Protein AF-A0AAD5UKQ7-F1 (afdb_monomer_lite)

Secondary structure (DSSP, 8-state):
--TTHHHHHHHHHHHHHHHHHHHHHHHHHHHHHHHHHHHHHT---HHHHHHHHHHHHHHHHHHHHHHHHHHHHHHHHHHGGGS-S---SS--SPPPHHHHHHHTT---S-S---PPPP------------------PPPP----------GGG-TT--GGG--S-----PPPPP-PPPTTHHHHHHHHHHHHHHHHHHHHHHHHHHHHTTTHHHHHHHHHHHS--PPPPSS-TTGGGT-SS-STT--TTSTTTTTTS-S--PPPP-PPPSS---SPPPP--------HHHHHHHTTSSPPPPP---HHHHHHHSHHHHHH-HHHHHHHHHHHHHHHHHHHHHHHHHHSPPHHHHHHHHHHHHTTT--S-----S-------S-HHHHHHHHHIIIIIS-GGGSPPPTT--------------SS-S-SS------SSHHHHHHHHHTTT-HHHHHHHHHHHHTT-

InterPro domains:
  IPR010541 Small nuclear ribonucleoprotein Prp3, C-terminal domain [PF06544] (374-457)
  IPR013881 Pre-mRNA-splicing factor 3 domain [PF08572] (154-345)
  IPR027104 U4/U6 small nuclear ribonucleoprotein Prp3 [PTHR14212] (5-377)

Foldseek 3Di:
DPVVVVVVVVVVVVVVVVVVVVVVVVVVVVVVVVVVVVVVVVDPDPVVVVVVVVVVVVVVVVVVVVVVVVVVVVVVVVVVVVPPDDDDDDDPDDDDPVCPCVVVPDDDDDDDDDDDDDDDDDDDDDDDDDDDDDDDDDPDPPPPPPDDPPPVPDPPDDPVPPDDDDDPDPDDDDDDDDPCPVVVVVVVVVVVVVVVVVVVVVVVVCVVVVCPVVVVVVVVCVPPPPDQPQADPVCVQVDPDHPPPDDPPDPPCCVVDDPDDDDPDPDDDLDDPPDDPPDPDDDDDDPVVVVCCVVVVDPDDDDQDDPVCQCVPCVVVCVVPVVVSVVVNVVSVVVVVVVVVVVVVVVDDDPVRVVVVVVVVVVVPDDDDDDDDPDDDDDDDDDPVVVVVVCCCQAPVDDQQPDDDDPVPDRGHDDDQDDDDDSDDLDPDDDDDDDDDLVVVLVVCVVSVRSVSSVSVVVVVVVVD

Sequence (465 aa):
MQGKREREDDDDNRKRQKIDNLDKTLEAIRKKKEAIAKLNEKTSDPSEVLRKKEEAIALKMQREAKKQQDQIRKAALNEVHDEEVKAKGGLKVAYHPLLRTVAEGRIDRNIVSLPKANLSTVKANQKLPTPSTPGILKPQEINLDEQAPDQSKNPYYDSSIASNTFKPRTKKTFKFAEPGKYINLANQLRTEAKLEKLKQEIEESAKKAGMERELELVSNKALRNKEPPTIEWWDAKLVNESYDGFDIGHGSLKEIINNLVQHPVPIEPPAEPGAPPAKPIMLTKKKDRQYKIKLGLLPAEQPKITKENFMRVLGQEAILEPSKVEAEMARQVEERKQKHKELIESSRLTEEERKAKKDRKLQEDTSQIVKVAVFNMVIVEGGPKGIKQYKHLMLDRIKWNEAPPQEDGLPNECKLIWEGEISLHNFRFFRTKTFKADYEVREFLEGMGVGHYWNAAKTHVDDAF

pLDDT: mean 71.54, std 15.85, range [36.62, 94.19]

Radius of gyration: 50.57 Å; chains: 1; bounding box: 111×119×161 Å

Structure (mmCIF, N/CA/C/O backbone):
data_AF-A0AAD5UKQ7-F1
#
_entry.id   AF-A0AAD5UKQ7-F1
#
loop_
_atom_site.group_PDB
_atom_site.id
_atom_site.type_symbol
_atom_site.label_atom_id
_atom_site.label_alt_id
_atom_site.label_comp_id
_atom_site.label_asym_id
_atom_site.label_entity_id
_atom_site.label_seq_id
_atom_site.pdbx_PDB_ins_code
_atom_site.Cartn_x
_atom_site.Cartn_y
_atom_site.Cartn_z
_atom_site.occupancy
_atom_site.B_iso_or_equiv
_atom_site.auth_seq_id
_atom_site.auth_comp_id
_atom_site.auth_asym_id
_atom_site.auth_atom_id
_atom_site.pdbx_PDB_model_num
ATOM 1 N N . MET A 1 1 ? -17.753 14.740 -99.758 1.00 57.44 1 MET A N 1
ATOM 2 C CA . MET A 1 1 ? -17.674 13.356 -99.229 1.00 57.44 1 MET A CA 1
ATOM 3 C C . MET A 1 1 ? -16.237 12.842 -99.030 1.00 57.44 1 MET A C 1
ATOM 5 O O . MET A 1 1 ? -16.099 11.801 -98.409 1.00 57.44 1 MET A O 1
ATOM 9 N N . GLN A 1 2 ? -15.175 13.539 -99.474 1.00 55.69 2 GLN A N 1
ATOM 10 C CA . GLN A 1 2 ? -13.778 13.078 -99.301 1.00 55.69 2 GLN A CA 1
ATOM 11 C C . GLN A 1 2 ? -13.151 13.438 -97.935 1.00 55.69 2 GLN A C 1
ATOM 13 O O . GLN A 1 2 ? -12.645 12.552 -97.262 1.00 55.69 2 GLN A O 1
ATOM 18 N N . GLY A 1 3 ? -13.319 14.662 -97.419 1.00 55.22 3 GLY A N 1
ATOM 19 C CA . GLY A 1 3 ? -12.679 15.089 -96.154 1.00 55.22 3 GLY A CA 1
ATOM 20 C C . GLY A 1 3 ? -13.280 14.560 -94.833 1.00 55.22 3 GLY A C 1
ATOM 21 O O . GLY A 1 3 ? -12.942 15.077 -93.765 1.00 55.22 3 GLY A O 1
ATOM 22 N N . LYS A 1 4 ? -14.224 13.606 -94.878 1.00 56.69 4 LYS A N 1
ATOM 23 C CA . LYS A 1 4 ? -14.680 12.850 -93.689 1.00 56.69 4 LYS A CA 1
ATOM 24 C C . LYS A 1 4 ? -13.994 11.482 -93.581 1.00 56.69 4 LYS A C 1
ATOM 26 O O . LYS A 1 4 ? -13.710 11.082 -92.464 1.00 56.69 4 LYS A O 1
ATOM 31 N N . ARG A 1 5 ? -13.659 10.835 -94.708 1.00 57.22 5 ARG A N 1
ATOM 32 C CA . ARG A 1 5 ? -12.941 9.547 -94.714 1.00 57.22 5 ARG A CA 1
ATOM 33 C C . ARG A 1 5 ? -11.477 9.704 -94.305 1.00 57.22 5 ARG A C 1
ATOM 35 O O . ARG A 1 5 ? -11.029 8.981 -93.435 1.00 57.22 5 ARG A O 1
ATOM 42 N N . GLU A 1 6 ? -10.790 10.738 -94.797 1.00 59.12 6 GLU A N 1
ATOM 43 C CA . GLU A 1 6 ? -9.388 11.005 -94.416 1.00 59.12 6 GLU A CA 1
ATOM 44 C C . GLU A 1 6 ? -9.208 11.261 -92.908 1.00 59.12 6 GLU A C 1
ATOM 46 O O . GLU A 1 6 ? -8.204 10.867 -92.328 1.00 59.12 6 GLU A O 1
ATOM 51 N N . ARG A 1 7 ? -10.206 11.861 -92.241 1.00 59.53 7 ARG A N 1
ATOM 52 C CA . ARG A 1 7 ? -10.168 12.079 -90.784 1.00 59.53 7 ARG A CA 1
ATOM 53 C C . ARG A 1 7 ? -10.443 10.815 -89.969 1.00 59.53 7 ARG A C 1
ATOM 55 O O . ARG A 1 7 ? -9.888 10.683 -88.885 1.00 59.53 7 ARG A O 1
ATOM 62 N N . GLU A 1 8 ? -11.276 9.907 -90.472 1.00 61.44 8 GLU A N 1
ATOM 63 C CA . GLU A 1 8 ? -11.497 8.601 -89.834 1.00 61.44 8 GLU A CA 1
ATOM 64 C C . GLU A 1 8 ? -10.266 7.695 -89.990 1.00 61.44 8 GLU A C 1
ATOM 66 O O . GLU A 1 8 ? -9.855 7.059 -89.019 1.00 61.44 8 GLU A O 1
ATOM 71 N N . ASP A 1 9 ? -9.614 7.719 -91.157 1.00 64.19 9 ASP A N 1
ATOM 72 C CA . ASP A 1 9 ? -8.398 6.942 -91.421 1.00 64.19 9 ASP A CA 1
ATOM 73 C C . ASP A 1 9 ? -7.205 7.411 -90.556 1.00 64.19 9 ASP A C 1
ATOM 75 O O . ASP A 1 9 ? -6.454 6.585 -90.026 1.00 64.19 9 ASP A O 1
ATOM 79 N N . ASP A 1 10 ? -7.057 8.723 -90.331 1.00 69.19 10 ASP A N 1
ATOM 80 C CA . ASP A 1 10 ? -6.017 9.289 -89.456 1.00 69.19 10 ASP A CA 1
ATOM 81 C C . ASP A 1 10 ? -6.237 8.960 -87.968 1.00 69.19 10 ASP A C 1
ATOM 83 O O . ASP A 1 10 ? -5.281 8.661 -87.234 1.00 69.19 10 ASP A O 1
ATOM 87 N N . ASP A 1 11 ? -7.490 8.981 -87.508 1.00 70.19 11 ASP A N 1
ATOM 88 C CA . ASP A 1 11 ? -7.836 8.628 -86.129 1.00 70.19 11 ASP A CA 1
ATOM 89 C C . ASP A 1 11 ? -7.637 7.131 -85.861 1.00 70.19 11 ASP A C 1
ATOM 91 O O . ASP A 1 11 ? -7.141 6.751 -84.793 1.00 70.19 11 ASP A O 1
ATOM 95 N N . ASP A 1 12 ? -7.945 6.270 -86.830 1.00 73.69 12 ASP A N 1
ATOM 96 C CA . ASP A 1 12 ? -7.707 4.834 -86.708 1.00 73.69 12 ASP A CA 1
ATOM 97 C C . ASP A 1 12 ? -6.216 4.483 -86.789 1.00 73.69 12 ASP A C 1
ATOM 99 O O . ASP A 1 12 ? -5.747 3.609 -86.050 1.00 73.69 12 ASP A O 1
ATOM 103 N N . ASN A 1 13 ? -5.426 5.224 -87.569 1.00 73.38 13 ASN A N 1
ATOM 104 C CA . ASN A 1 13 ? -3.971 5.085 -87.578 1.00 73.38 13 ASN A CA 1
ATOM 105 C C . ASN A 1 13 ? -3.349 5.522 -86.234 1.00 73.38 13 ASN A C 1
ATOM 107 O O . ASN A 1 13 ? -2.491 4.829 -85.679 1.00 73.38 13 ASN A O 1
ATOM 111 N N . ARG A 1 14 ? -3.850 6.605 -85.618 1.00 74.38 14 ARG A N 1
ATOM 112 C CA . ARG A 1 14 ? -3.446 7.019 -84.258 1.00 74.38 14 ARG A CA 1
ATOM 113 C C . ARG A 1 14 ? -3.808 5.996 -83.185 1.00 74.38 14 ARG A C 1
ATOM 115 O O . ARG A 1 14 ? -3.027 5.794 -82.252 1.00 74.38 14 ARG A O 1
ATOM 122 N N . LYS A 1 15 ? -4.977 5.358 -83.281 1.00 79.00 15 LYS A N 1
ATOM 123 C CA . LYS A 1 15 ? -5.378 4.293 -82.346 1.00 79.00 15 LYS A CA 1
ATOM 124 C C . LYS A 1 15 ? -4.471 3.072 -82.481 1.00 79.00 15 LYS A C 1
ATOM 126 O O . LYS A 1 15 ? -4.008 2.572 -81.460 1.00 79.00 15 LYS A O 1
ATOM 131 N N . ARG A 1 16 ? -4.145 2.649 -83.708 1.00 76.31 16 ARG A N 1
ATOM 132 C CA . ARG A 1 16 ? -3.205 1.540 -83.957 1.00 76.31 16 ARG A CA 1
ATOM 133 C C . ARG A 1 16 ? -1.815 1.831 -83.395 1.00 76.31 16 ARG A C 1
ATOM 135 O O . ARG A 1 16 ? -1.282 1.014 -82.658 1.00 76.31 16 ARG A O 1
ATOM 142 N N . GLN A 1 17 ? -1.289 3.039 -83.602 1.00 79.00 17 GLN A N 1
ATOM 143 C CA . GLN A 1 17 ? -0.006 3.445 -83.012 1.00 79.00 17 GLN A CA 1
ATOM 144 C C . GLN A 1 17 ? -0.028 3.463 -81.476 1.00 79.00 17 GLN A C 1
ATOM 146 O O . GLN A 1 17 ? 0.969 3.128 -80.835 1.00 79.00 17 GLN A O 1
ATOM 151 N N . LYS A 1 18 ? -1.153 3.842 -80.854 1.00 80.88 18 LYS A N 1
ATOM 152 C CA . LYS A 1 18 ? -1.310 3.759 -79.393 1.00 80.88 18 LYS A CA 1
ATOM 153 C C . LYS A 1 18 ? -1.323 2.316 -78.896 1.00 80.88 18 LYS A C 1
ATOM 155 O O . LYS A 1 18 ? -0.715 2.055 -77.862 1.00 80.88 18 LYS A O 1
ATOM 160 N N . ILE A 1 19 ? -1.976 1.408 -79.619 1.00 81.75 19 ILE A N 1
ATOM 161 C CA . ILE A 1 19 ? -2.020 -0.021 -79.284 1.00 81.75 19 ILE A CA 1
ATOM 162 C C . ILE A 1 19 ? -0.626 -0.644 -79.430 1.00 81.75 19 ILE A C 1
ATOM 164 O O . ILE A 1 19 ? -0.146 -1.246 -78.479 1.00 81.75 19 ILE A O 1
ATOM 168 N N . ASP A 1 20 ? 0.090 -0.375 -80.524 1.00 81.62 20 ASP A N 1
ATOM 169 C CA . ASP A 1 20 ? 1.461 -0.870 -80.721 1.00 81.62 20 ASP A CA 1
ATOM 170 C C . ASP A 1 20 ? 2.428 -0.364 -79.641 1.00 81.62 20 ASP A C 1
ATOM 172 O O . ASP A 1 20 ? 3.343 -1.070 -79.211 1.00 81.62 20 ASP A O 1
ATOM 176 N N . ASN A 1 21 ? 2.246 0.878 -79.186 1.00 82.25 21 ASN A N 1
ATOM 177 C CA . ASN A 1 21 ? 3.038 1.428 -78.092 1.00 82.25 21 ASN A CA 1
ATOM 178 C C . ASN A 1 21 ? 2.672 0.786 -76.749 1.00 82.25 21 ASN A C 1
ATOM 180 O O . ASN A 1 21 ? 3.571 0.502 -75.958 1.00 82.25 21 ASN A O 1
ATOM 184 N N . LEU A 1 22 ? 1.389 0.514 -76.500 1.00 81.69 22 LEU A N 1
ATOM 185 C CA . LEU A 1 22 ? 0.939 -0.215 -75.314 1.00 81.69 22 LEU A CA 1
ATOM 186 C C . LEU A 1 22 ? 1.494 -1.645 -75.293 1.00 81.69 22 LEU A C 1
ATOM 188 O O . LEU A 1 22 ? 2.060 -2.049 -74.277 1.00 81.69 22 LEU A O 1
ATOM 192 N N . ASP A 1 23 ? 1.452 -2.363 -76.411 1.00 85.19 23 ASP A N 1
ATOM 193 C CA . ASP A 1 23 ? 2.007 -3.715 -76.521 1.00 85.19 23 ASP A CA 1
ATOM 194 C C . ASP A 1 23 ? 3.523 -3.722 -76.318 1.00 85.19 23 ASP A C 1
ATOM 196 O O . ASP A 1 23 ? 4.039 -4.528 -75.544 1.00 85.19 23 ASP A O 1
ATOM 200 N N . LYS A 1 24 ? 4.251 -2.746 -76.877 1.00 87.19 24 LYS A N 1
ATOM 201 C CA . LYS A 1 24 ? 5.684 -2.568 -76.576 1.00 87.19 24 LYS A CA 1
ATOM 202 C C . LYS A 1 24 ? 5.939 -2.322 -75.089 1.00 87.19 24 LYS A C 1
ATOM 204 O O . LYS A 1 24 ? 6.911 -2.848 -74.541 1.00 87.19 24 LYS A O 1
ATOM 209 N N . THR A 1 25 ? 5.090 -1.547 -74.410 1.00 84.12 25 THR A N 1
ATOM 210 C CA . THR A 1 25 ? 5.235 -1.340 -72.960 1.00 84.12 25 THR A CA 1
ATOM 211 C C . THR A 1 25 ? 4.898 -2.585 -72.147 1.00 84.12 25 THR A C 1
ATOM 213 O O . THR A 1 25 ? 5.590 -2.865 -71.168 1.00 84.12 25 THR A O 1
ATOM 216 N N . LEU A 1 26 ? 3.903 -3.369 -72.563 1.00 84.44 26 LEU A N 1
ATOM 217 C CA . LEU A 1 26 ? 3.540 -4.626 -71.913 1.00 84.44 26 LEU A CA 1
ATOM 218 C C . LEU A 1 26 ? 4.640 -5.677 -72.084 1.00 84.44 26 LEU A C 1
ATOM 220 O O . LEU A 1 26 ? 5.019 -6.323 -71.108 1.00 84.44 26 LEU A O 1
ATOM 224 N N . GLU A 1 27 ? 5.235 -5.768 -73.272 1.00 89.12 27 GLU A N 1
ATOM 225 C CA . GLU A 1 27 ? 6.373 -6.644 -73.557 1.00 89.12 27 GLU A CA 1
ATOM 226 C C . GLU A 1 27 ? 7.602 -6.249 -72.715 1.00 89.12 27 GLU A C 1
ATOM 228 O O . GLU A 1 27 ? 8.296 -7.097 -72.146 1.00 89.12 27 GLU A O 1
ATOM 233 N N . ALA A 1 28 ? 7.841 -4.943 -72.541 1.00 85.38 28 ALA A N 1
ATOM 234 C CA . ALA A 1 28 ? 8.895 -4.432 -71.666 1.00 85.38 28 ALA A CA 1
ATOM 235 C C . ALA A 1 28 ? 8.633 -4.742 -70.180 1.00 85.38 28 ALA A C 1
ATOM 237 O O . ALA A 1 28 ? 9.565 -5.083 -69.446 1.00 85.38 28 ALA A O 1
ATOM 238 N N . ILE A 1 29 ? 7.377 -4.664 -69.725 1.00 83.81 29 ILE A N 1
ATOM 239 C CA . ILE A 1 29 ? 6.979 -5.059 -68.365 1.00 83.81 29 ILE A CA 1
ATOM 240 C C . ILE A 1 29 ? 7.153 -6.568 -68.175 1.00 83.81 29 ILE A C 1
ATOM 242 O O . ILE A 1 29 ? 7.663 -6.991 -67.137 1.00 83.81 29 ILE A O 1
ATOM 246 N N . ARG A 1 30 ? 6.793 -7.383 -69.173 1.00 87.00 30 ARG A N 1
ATOM 247 C CA . ARG A 1 30 ? 6.957 -8.840 -69.140 1.00 87.00 30 ARG A CA 1
ATOM 248 C C . ARG A 1 30 ? 8.431 -9.233 -69.054 1.00 87.00 30 ARG A C 1
ATOM 250 O O . ARG A 1 30 ? 8.792 -9.991 -68.157 1.00 87.00 30 ARG A O 1
ATOM 257 N N . LYS A 1 31 ? 9.300 -8.627 -69.873 1.00 86.75 31 LYS A N 1
ATOM 258 C CA . LYS A 1 31 ? 10.761 -8.810 -69.776 1.00 86.75 31 LYS A CA 1
ATOM 259 C C . LYS A 1 31 ? 11.325 -8.363 -68.429 1.00 86.75 31 LYS A C 1
ATOM 261 O O . LYS A 1 31 ? 12.194 -9.038 -67.884 1.00 86.75 31 LYS A O 1
ATOM 266 N N . LYS A 1 32 ? 10.831 -7.258 -67.855 1.00 84.06 32 LYS A N 1
ATOM 267 C CA . LYS A 1 32 ? 11.227 -6.833 -66.500 1.00 84.06 32 LYS A CA 1
ATOM 268 C C . LYS A 1 32 ? 10.772 -7.826 -65.429 1.00 84.06 32 LYS A C 1
ATOM 270 O O . LYS A 1 32 ? 11.554 -8.119 -64.532 1.00 84.06 32 LYS A O 1
ATOM 275 N N . LYS A 1 33 ? 9.555 -8.374 -65.527 1.00 82.38 33 LYS A N 1
ATOM 276 C CA . LYS A 1 33 ? 9.059 -9.409 -64.605 1.00 82.38 33 LYS A CA 1
ATOM 277 C C . LYS A 1 33 ? 9.872 -10.701 -64.704 1.00 82.38 33 LYS A C 1
ATOM 279 O O . LYS A 1 33 ? 10.253 -11.232 -63.668 1.00 82.38 33 LYS A O 1
ATOM 284 N N . GLU A 1 34 ? 10.210 -11.159 -65.910 1.00 81.81 34 GLU A N 1
ATOM 285 C CA . GLU A 1 34 ? 11.101 -12.315 -66.105 1.00 81.81 34 GLU A CA 1
ATOM 286 C C . GLU A 1 34 ? 12.520 -12.060 -65.581 1.00 81.81 34 GLU A C 1
ATOM 288 O O . GLU A 1 34 ? 13.118 -12.947 -64.977 1.00 81.81 34 GLU A O 1
ATOM 293 N N . ALA A 1 35 ? 13.064 -10.851 -65.756 1.00 77.56 35 ALA A N 1
ATOM 294 C CA . ALA A 1 35 ? 14.373 -10.491 -65.209 1.00 77.56 35 ALA A CA 1
ATOM 295 C C . ALA A 1 35 ? 14.376 -10.470 -63.670 1.00 77.56 35 ALA A C 1
ATOM 297 O O . ALA A 1 35 ? 15.336 -10.928 -63.055 1.00 77.56 35 ALA A O 1
ATOM 298 N N . ILE A 1 36 ? 13.295 -9.986 -63.046 1.00 72.75 36 ILE A N 1
ATOM 299 C CA . ILE A 1 36 ? 13.117 -10.005 -61.585 1.00 72.75 36 ILE A CA 1
ATOM 300 C C . ILE A 1 36 ? 12.942 -11.444 -61.077 1.00 72.75 36 ILE A C 1
ATOM 302 O O . ILE A 1 36 ? 13.552 -11.805 -60.075 1.00 72.75 36 ILE A O 1
ATOM 306 N N . ALA A 1 37 ? 12.183 -12.286 -61.784 1.00 73.00 37 ALA A N 1
ATOM 307 C CA . ALA A 1 37 ? 12.026 -13.699 -61.436 1.00 73.00 37 ALA A CA 1
ATOM 308 C C . ALA A 1 37 ? 13.366 -14.457 -61.498 1.00 73.00 37 ALA A C 1
ATOM 310 O O . ALA A 1 37 ? 13.718 -15.157 -60.552 1.00 73.00 37 ALA A O 1
ATOM 311 N N . LYS A 1 38 ? 14.173 -14.221 -62.544 1.00 73.44 38 LYS A N 1
ATOM 312 C CA . LYS A 1 38 ? 15.526 -14.794 -62.680 1.00 73.44 38 LYS A CA 1
ATOM 313 C C . LYS A 1 38 ? 16.524 -14.267 -61.643 1.00 73.44 38 LYS A C 1
ATOM 315 O O . LYS A 1 38 ? 17.478 -14.967 -61.317 1.00 73.44 38 LYS A O 1
ATOM 320 N N . LEU A 1 39 ? 16.334 -13.048 -61.130 1.00 61.41 39 LEU A N 1
ATOM 321 C CA . LEU A 1 39 ? 17.118 -12.510 -60.010 1.00 61.41 39 LEU A CA 1
ATOM 322 C C . LEU A 1 39 ? 16.733 -13.176 -58.678 1.00 61.41 39 LEU A C 1
ATOM 324 O O . LEU A 1 39 ? 17.623 -13.477 -57.884 1.00 61.41 39 LEU A O 1
ATOM 328 N N . ASN A 1 40 ? 15.446 -13.469 -58.468 1.00 56.19 40 ASN A N 1
ATOM 329 C CA . ASN A 1 40 ? 14.957 -14.169 -57.275 1.00 56.19 40 ASN A CA 1
ATOM 330 C C . ASN A 1 40 ? 15.377 -15.649 -57.231 1.00 56.19 40 ASN A C 1
ATOM 332 O O . ASN A 1 40 ? 15.703 -16.143 -56.161 1.00 56.19 40 ASN A O 1
ATOM 336 N N . GLU A 1 41 ? 15.441 -16.351 -58.367 1.00 59.94 41 GLU A N 1
ATOM 337 C CA . GLU A 1 41 ? 15.940 -17.741 -58.423 1.00 59.94 41 GLU A CA 1
ATOM 338 C C . GLU A 1 41 ? 17.451 -17.863 -58.157 1.00 59.94 41 GLU A C 1
ATOM 340 O O . GLU A 1 41 ? 17.914 -18.894 -57.677 1.00 59.94 41 GLU A O 1
ATOM 345 N N . LYS A 1 42 ? 18.237 -16.815 -58.446 1.00 57.66 42 LYS A N 1
ATOM 346 C CA . LYS A 1 42 ? 19.702 -16.807 -58.264 1.00 57.66 42 LYS A CA 1
ATOM 347 C C . LYS A 1 42 ? 20.179 -16.348 -56.883 1.00 57.66 42 LYS A C 1
ATOM 349 O O . LYS A 1 42 ? 21.384 -16.324 -56.651 1.00 57.66 42 LYS A O 1
ATOM 354 N N . THR A 1 43 ? 19.274 -15.948 -55.992 1.00 54.47 43 THR A N 1
ATOM 355 C CA . THR A 1 43 ? 19.608 -15.397 -54.667 1.00 54.47 43 THR A CA 1
ATOM 356 C C . THR A 1 43 ? 19.023 -16.271 -53.563 1.00 54.47 43 THR A C 1
ATOM 358 O O . THR A 1 43 ? 17.993 -15.973 -52.971 1.00 54.47 43 THR A O 1
ATOM 361 N N . SER A 1 44 ? 19.696 -17.388 -53.297 1.00 54.41 44 SER A N 1
ATOM 362 C CA . SER A 1 44 ? 19.293 -18.397 -52.316 1.00 54.41 44 SER A CA 1
ATOM 363 C C . SER A 1 44 ? 19.724 -18.072 -50.878 1.00 54.41 44 SER A C 1
ATOM 365 O O . SER A 1 44 ? 20.154 -18.979 -50.174 1.00 54.41 44 SER A O 1
ATOM 367 N N . ASP A 1 45 ? 19.637 -16.814 -50.429 1.00 57.50 45 ASP A N 1
ATOM 368 C CA . ASP A 1 45 ? 19.796 -16.514 -48.998 1.00 57.50 45 ASP A CA 1
ATOM 369 C C . ASP A 1 45 ? 19.113 -15.189 -48.575 1.00 57.50 45 ASP A C 1
ATOM 371 O O . ASP A 1 45 ? 19.567 -14.097 -48.942 1.00 57.50 45 ASP A O 1
ATOM 375 N N . PRO A 1 46 ? 18.014 -15.233 -47.791 1.00 58.66 46 PRO A N 1
ATOM 376 C CA . PRO A 1 46 ? 17.276 -14.042 -47.344 1.00 58.66 46 PRO A CA 1
ATOM 377 C C . PRO A 1 46 ? 18.109 -13.042 -46.519 1.00 58.66 46 PRO A C 1
ATOM 379 O O . PRO A 1 46 ? 17.782 -11.854 -46.467 1.00 58.66 46 PRO A O 1
ATOM 382 N N . SER A 1 47 ? 19.194 -13.502 -45.891 1.00 57.97 47 SER A N 1
ATOM 383 C CA . SER A 1 47 ? 20.099 -12.699 -45.056 1.00 57.97 47 SER A CA 1
ATOM 384 C C . SER A 1 47 ? 20.975 -11.738 -45.875 1.00 57.97 47 SER A C 1
ATOM 386 O O . SER A 1 47 ? 21.221 -10.600 -45.468 1.00 57.97 47 SER A O 1
ATOM 388 N N . GLU A 1 48 ? 21.393 -12.147 -47.075 1.00 61.03 48 GLU A N 1
ATOM 389 C CA . GLU A 1 48 ? 22.259 -11.353 -47.948 1.00 61.03 48 GLU A CA 1
ATOM 390 C C . GLU A 1 48 ? 21.482 -10.213 -48.629 1.00 61.03 48 GLU A C 1
ATOM 392 O O . GLU A 1 48 ? 22.008 -9.120 -48.853 1.00 61.03 48 GLU A O 1
ATOM 397 N N . VAL A 1 49 ? 20.191 -10.434 -48.900 1.00 59.47 49 VAL A N 1
ATOM 398 C CA . VAL A 1 49 ? 19.275 -9.412 -49.431 1.00 59.47 49 VAL A CA 1
ATOM 399 C C . VAL A 1 49 ? 19.026 -8.309 -48.401 1.00 59.47 49 VAL A C 1
ATOM 401 O O . VAL A 1 49 ? 18.963 -7.133 -48.767 1.00 59.47 49 VAL A O 1
ATOM 404 N N . LEU A 1 50 ? 18.914 -8.666 -47.119 1.00 57.38 50 LEU A N 1
ATOM 405 C CA . LEU A 1 50 ? 18.774 -7.701 -46.028 1.00 57.38 50 LEU A CA 1
ATOM 406 C C . LEU A 1 50 ? 20.052 -6.876 -45.855 1.00 57.38 50 LEU A C 1
ATOM 408 O O . LEU A 1 50 ? 19.962 -5.652 -45.860 1.00 57.38 50 LEU A O 1
ATOM 412 N N . ARG A 1 51 ? 21.234 -7.508 -45.866 1.00 67.94 51 ARG A N 1
ATOM 413 C CA . ARG A 1 51 ? 22.520 -6.786 -45.844 1.00 67.94 51 ARG A CA 1
ATOM 414 C C . ARG A 1 51 ? 22.680 -5.832 -47.023 1.00 67.94 51 ARG A C 1
ATOM 416 O O . ARG A 1 51 ? 23.042 -4.679 -46.824 1.00 67.94 51 ARG A O 1
ATOM 423 N N . LYS A 1 52 ? 22.350 -6.258 -48.246 1.00 68.69 52 LYS A N 1
ATOM 424 C CA . LYS A 1 52 ? 22.424 -5.385 -49.433 1.00 68.69 52 LYS A CA 1
ATOM 425 C C . LYS A 1 52 ? 21.416 -4.233 -49.375 1.00 68.69 52 LYS A C 1
ATOM 427 O O . LYS A 1 52 ? 21.705 -3.149 -49.878 1.00 68.69 52 LYS A O 1
ATOM 432 N N . LYS A 1 53 ? 20.247 -4.431 -48.753 1.00 67.00 53 LYS A N 1
ATOM 433 C CA . LYS A 1 53 ? 19.277 -3.351 -48.497 1.00 67.00 53 LYS A CA 1
ATOM 434 C C . LYS A 1 53 ? 19.774 -2.381 -47.426 1.00 67.00 53 LYS A C 1
ATOM 436 O O . LYS A 1 53 ? 19.672 -1.176 -47.634 1.00 67.00 53 LYS A O 1
ATOM 441 N N . GLU A 1 54 ? 20.345 -2.879 -46.336 1.00 64.19 54 GLU A N 1
ATOM 442 C CA . GLU A 1 54 ? 20.945 -2.066 -45.271 1.00 64.19 54 GLU A CA 1
ATOM 443 C C . GLU A 1 54 ? 22.136 -1.252 -45.794 1.00 64.19 54 GLU A C 1
ATOM 445 O O . GL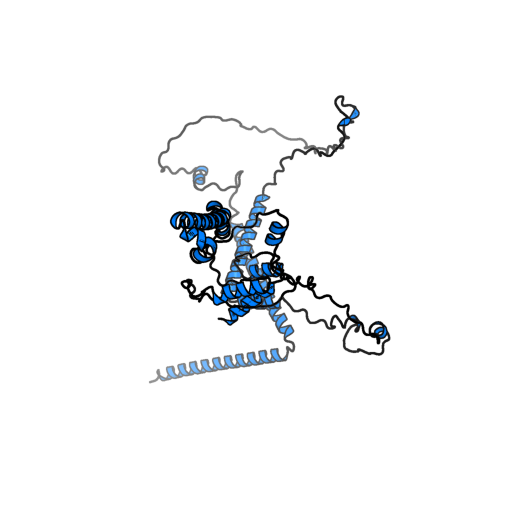U A 1 54 ? 22.199 -0.043 -45.580 1.00 64.19 54 GLU A O 1
ATOM 450 N N . GLU A 1 55 ? 23.019 -1.868 -46.584 1.00 73.75 55 GLU A N 1
ATOM 451 C CA . GLU A 1 55 ? 24.137 -1.194 -47.254 1.00 73.75 55 GLU A CA 1
ATOM 452 C C . GLU A 1 55 ? 23.643 -0.137 -48.255 1.00 73.75 55 GLU A C 1
ATOM 454 O O . GLU A 1 55 ? 24.199 0.961 -48.328 1.00 73.75 55 GLU A O 1
ATOM 459 N N . ALA A 1 56 ? 22.557 -0.405 -48.989 1.00 69.19 56 ALA A N 1
ATOM 460 C CA . ALA A 1 56 ? 21.960 0.569 -49.902 1.00 69.19 56 ALA A CA 1
ATOM 461 C C . ALA A 1 56 ? 21.318 1.760 -49.167 1.00 69.19 56 ALA A C 1
ATOM 463 O O . ALA A 1 56 ? 21.429 2.896 -49.637 1.00 69.19 56 ALA A O 1
ATOM 464 N N . ILE A 1 57 ? 20.675 1.526 -48.019 1.00 70.19 57 ILE A N 1
ATOM 465 C CA . ILE A 1 57 ? 20.100 2.579 -47.167 1.00 70.19 57 ILE A CA 1
ATOM 466 C C . ILE A 1 57 ? 21.220 3.419 -46.544 1.00 70.19 57 ILE A C 1
ATOM 468 O O . ILE A 1 57 ? 21.176 4.648 -46.627 1.00 70.19 57 ILE A O 1
ATOM 472 N N . ALA A 1 58 ? 22.274 2.779 -46.032 1.00 71.25 58 ALA A N 1
ATOM 473 C CA . ALA A 1 58 ? 23.454 3.457 -45.503 1.00 71.25 58 ALA A CA 1
ATOM 474 C C . ALA A 1 58 ? 24.160 4.301 -46.579 1.00 71.25 58 ALA A C 1
ATOM 476 O O . ALA A 1 58 ? 24.514 5.454 -46.331 1.00 71.25 58 ALA A O 1
ATOM 477 N N . LEU A 1 59 ? 24.293 3.788 -47.808 1.00 81.56 59 LEU A N 1
ATOM 478 C CA . LEU A 1 59 ? 24.859 4.534 -48.936 1.00 81.56 59 LEU A CA 1
ATOM 479 C C . LEU A 1 59 ? 23.981 5.732 -49.335 1.00 81.56 59 LEU A C 1
ATOM 481 O O . LEU A 1 59 ? 24.492 6.773 -49.756 1.00 81.56 59 LEU A O 1
ATOM 485 N N . LYS A 1 60 ? 22.655 5.607 -49.208 1.00 76.44 60 LYS A N 1
ATOM 486 C CA . LYS A 1 60 ? 21.708 6.695 -49.486 1.00 76.44 60 LYS A CA 1
ATOM 487 C C . LYS A 1 60 ? 21.800 7.791 -48.420 1.00 76.44 60 LYS A C 1
ATOM 489 O O . LYS A 1 60 ? 21.927 8.956 -48.794 1.00 76.44 60 LYS A O 1
ATOM 494 N N . MET A 1 61 ? 21.881 7.414 -47.141 1.00 67.56 61 MET A N 1
ATOM 495 C CA . MET A 1 61 ? 22.153 8.337 -46.031 1.00 67.56 61 MET A CA 1
ATOM 496 C C . MET A 1 61 ? 23.511 9.030 -46.180 1.00 67.56 61 MET A C 1
ATOM 498 O O . MET A 1 61 ? 23.599 10.243 -46.018 1.00 67.56 61 MET A O 1
ATOM 502 N N . GLN A 1 62 ? 24.567 8.307 -46.569 1.00 72.19 62 GLN A N 1
ATOM 503 C CA . GLN A 1 62 ? 25.884 8.908 -46.816 1.00 72.19 62 GLN A CA 1
ATOM 504 C C . GLN A 1 62 ? 25.864 9.897 -47.990 1.00 72.19 62 GLN A C 1
ATOM 506 O O . GLN A 1 62 ? 26.521 10.936 -47.937 1.00 72.19 62 GLN A O 1
ATOM 511 N N . ARG A 1 63 ? 25.095 9.616 -49.051 1.00 75.44 63 ARG A N 1
ATOM 512 C CA . ARG A 1 63 ? 24.922 10.541 -50.184 1.00 75.44 63 ARG A CA 1
ATOM 513 C C . ARG A 1 63 ? 24.138 11.794 -49.801 1.00 75.44 63 ARG A C 1
ATOM 515 O O . ARG A 1 63 ? 24.477 12.870 -50.289 1.00 75.44 63 ARG A O 1
ATOM 522 N N . GLU A 1 64 ? 23.120 11.679 -48.953 1.00 72.88 64 GLU A N 1
ATOM 523 C CA . GLU A 1 64 ? 22.384 12.837 -48.428 1.00 72.88 64 GLU A CA 1
ATOM 524 C C . GLU A 1 64 ? 23.231 13.669 -47.469 1.00 72.88 64 GLU A C 1
ATOM 526 O O . GLU A 1 64 ? 23.313 14.883 -47.649 1.00 72.88 64 GLU A O 1
ATOM 531 N N . ALA A 1 65 ? 23.955 13.029 -46.549 1.00 74.62 65 ALA A N 1
ATOM 532 C CA . ALA A 1 65 ? 24.896 13.707 -45.664 1.00 74.62 65 ALA A CA 1
ATOM 533 C C . ALA A 1 65 ? 25.971 14.460 -46.464 1.00 74.62 65 ALA A C 1
ATOM 535 O O . ALA A 1 65 ? 26.249 15.624 -46.186 1.00 74.62 65 ALA A O 1
ATOM 536 N N . LYS A 1 66 ? 26.513 13.848 -47.527 1.00 80.44 66 LYS A N 1
ATOM 537 C CA . LYS A 1 66 ? 27.488 14.497 -48.415 1.00 80.44 66 LYS A CA 1
ATOM 538 C C . LYS A 1 66 ? 26.883 15.664 -49.201 1.00 80.44 66 LYS A C 1
ATOM 540 O O . LYS A 1 66 ? 27.518 16.707 -49.306 1.00 80.44 66 LYS A O 1
ATOM 545 N N . LYS A 1 67 ? 25.640 15.543 -49.689 1.00 78.44 67 LYS A N 1
ATOM 546 C CA . LYS A 1 67 ? 24.914 16.661 -50.325 1.00 78.44 67 LYS A CA 1
ATOM 547 C C . LYS A 1 67 ? 24.694 17.828 -49.362 1.00 78.44 67 LYS A C 1
ATOM 549 O O . LYS A 1 67 ? 24.844 18.974 -49.776 1.00 78.44 67 LYS A O 1
ATOM 554 N N . GLN A 1 68 ? 24.361 17.551 -48.103 1.00 69.56 68 GLN A N 1
ATOM 555 C CA . GLN A 1 68 ? 24.223 18.579 -47.070 1.00 69.56 68 GLN A CA 1
ATOM 556 C C . GLN A 1 68 ? 25.578 19.219 -46.739 1.00 69.56 68 GLN A C 1
ATOM 558 O O . GLN A 1 68 ? 25.668 20.438 -46.629 1.00 69.56 68 GLN A O 1
ATOM 563 N N . GLN A 1 69 ? 26.654 18.431 -46.687 1.00 70.19 69 GLN A N 1
ATOM 564 C CA . GLN A 1 69 ? 28.019 18.933 -46.503 1.00 70.19 69 GLN A CA 1
ATOM 565 C C . GLN A 1 69 ? 28.467 19.838 -47.664 1.00 70.19 69 GLN A C 1
ATOM 567 O O . GLN A 1 69 ? 29.053 20.895 -47.435 1.00 70.19 69 GLN A O 1
ATOM 572 N N . ASP A 1 70 ? 28.133 19.472 -48.903 1.00 70.56 70 ASP A N 1
ATOM 573 C CA . ASP A 1 70 ? 28.404 20.279 -50.096 1.00 70.56 70 ASP A CA 1
ATOM 574 C C . ASP A 1 70 ? 27.526 21.544 -50.154 1.00 70.56 70 ASP A C 1
ATOM 576 O O . ASP A 1 70 ? 27.985 22.590 -50.621 1.00 70.56 70 ASP A O 1
ATOM 580 N N . GLN A 1 71 ? 26.290 21.495 -49.639 1.00 70.69 71 GLN A N 1
ATOM 581 C CA . GLN A 1 71 ? 25.436 22.678 -49.461 1.00 70.69 71 GLN A CA 1
ATOM 582 C C . GLN A 1 71 ? 25.993 23.631 -48.400 1.00 70.69 71 GLN A C 1
ATOM 584 O O . GLN A 1 71 ? 26.048 24.832 -48.650 1.00 70.69 71 GLN A O 1
ATOM 589 N N . ILE A 1 72 ? 26.472 23.114 -47.265 1.00 67.94 72 ILE A N 1
ATOM 590 C CA . ILE A 1 72 ? 27.142 23.907 -46.222 1.00 67.94 72 ILE A CA 1
ATOM 591 C C . ILE A 1 72 ? 28.432 24.523 -46.772 1.00 67.94 72 ILE A C 1
ATOM 593 O O . ILE A 1 72 ? 28.702 25.697 -46.541 1.00 67.94 72 ILE A O 1
ATOM 597 N N . ARG A 1 73 ? 29.202 23.774 -47.570 1.00 69.88 73 ARG A N 1
ATOM 598 C CA . ARG A 1 73 ? 30.409 24.282 -48.232 1.00 69.88 73 ARG A CA 1
ATOM 599 C C . ARG A 1 73 ? 30.093 25.384 -49.246 1.00 69.88 73 ARG A C 1
ATOM 601 O O . ARG A 1 73 ? 30.815 26.373 -49.295 1.00 69.88 73 ARG A O 1
ATOM 608 N N . LYS A 1 74 ? 29.018 25.247 -50.031 1.00 67.69 74 LYS A N 1
ATOM 609 C CA . LYS A 1 74 ? 28.535 26.305 -50.937 1.00 67.69 74 LYS A CA 1
ATOM 610 C C . LYS A 1 74 ? 28.016 27.533 -50.184 1.00 67.69 74 LYS A C 1
ATOM 612 O O . LYS A 1 74 ? 28.287 28.644 -50.620 1.00 67.69 74 LYS A O 1
ATOM 617 N N . ALA A 1 75 ? 27.324 27.349 -49.060 1.00 61.81 75 ALA A N 1
ATOM 618 C CA . ALA A 1 75 ? 26.884 28.450 -48.204 1.00 61.81 75 ALA A CA 1
ATOM 619 C C . ALA A 1 75 ? 28.080 29.192 -47.577 1.00 61.81 75 ALA A C 1
ATOM 621 O O . ALA A 1 75 ? 28.114 30.416 -47.604 1.00 61.81 75 ALA A O 1
ATOM 622 N N . ALA A 1 76 ? 29.107 28.462 -47.132 1.00 55.56 76 ALA A N 1
ATOM 623 C CA . ALA A 1 76 ? 30.352 29.040 -46.625 1.00 55.56 76 ALA A CA 1
ATOM 624 C C . ALA A 1 76 ? 31.162 29.770 -47.714 1.00 55.56 76 ALA A C 1
ATOM 626 O O . ALA A 1 76 ? 31.788 30.783 -47.433 1.00 55.56 76 ALA A O 1
ATOM 627 N N . LEU A 1 77 ? 31.134 29.301 -48.968 1.00 52.72 77 LEU A N 1
ATOM 628 C CA . LEU A 1 77 ? 31.763 30.000 -50.100 1.00 52.72 77 LEU A CA 1
ATOM 629 C C . LEU A 1 77 ? 31.035 31.299 -50.480 1.00 52.72 77 LEU A C 1
ATOM 631 O O . LEU A 1 77 ? 31.687 32.232 -50.941 1.00 52.72 77 LEU A O 1
ATOM 635 N N . ASN A 1 78 ? 29.719 31.378 -50.258 1.00 52.12 78 ASN A N 1
ATOM 636 C CA . ASN A 1 78 ? 28.955 32.610 -50.457 1.00 52.12 78 ASN A CA 1
ATOM 637 C C . ASN A 1 78 ? 29.199 33.641 -49.336 1.00 52.12 78 ASN A C 1
ATOM 639 O O . ASN A 1 78 ? 29.195 34.829 -49.628 1.00 52.12 78 ASN A O 1
ATOM 643 N N . GLU A 1 79 ? 29.489 33.221 -48.097 1.00 51.28 79 GLU A N 1
ATOM 644 C CA . GLU A 1 79 ? 29.884 34.140 -47.008 1.00 51.28 79 GLU A CA 1
ATOM 645 C C . GLU A 1 79 ? 31.297 34.733 -47.187 1.00 51.28 79 GLU A C 1
ATOM 647 O O . GLU A 1 79 ? 31.605 35.781 -46.628 1.00 51.28 79 GLU A O 1
ATOM 652 N N . VAL A 1 80 ? 32.158 34.113 -48.003 1.00 46.66 80 VAL A N 1
ATOM 653 C CA . VAL A 1 80 ? 33.521 34.612 -48.277 1.00 46.66 80 VAL A CA 1
ATOM 654 C C . VAL A 1 80 ? 33.536 35.730 -49.336 1.00 46.66 80 VAL A C 1
ATOM 656 O O . VAL A 1 80 ? 34.528 36.446 -49.446 1.00 46.66 80 VAL A O 1
ATOM 659 N N . HIS A 1 81 ? 32.448 35.942 -50.089 1.00 40.12 81 HIS A N 1
ATOM 660 C CA . HIS A 1 81 ? 32.397 36.988 -51.124 1.00 40.12 81 HIS A CA 1
ATOM 661 C C . HIS A 1 81 ? 32.004 38.385 -50.599 1.00 40.12 81 HIS A C 1
ATOM 663 O O . HIS A 1 81 ? 32.194 39.367 -51.311 1.00 40.12 81 HIS A O 1
ATOM 669 N N . ASP A 1 82 ? 31.543 38.499 -49.346 1.00 41.03 82 ASP A N 1
ATOM 670 C CA . ASP A 1 82 ? 31.196 39.784 -48.707 1.00 41.03 82 ASP A CA 1
ATOM 671 C C . ASP A 1 82 ? 32.338 40.382 -47.846 1.00 41.03 82 ASP A C 1
ATOM 673 O O . ASP A 1 82 ? 32.214 41.482 -47.306 1.00 41.03 82 ASP A O 1
ATOM 677 N N . GLU A 1 83 ? 33.488 39.704 -47.752 1.00 39.19 83 GLU A N 1
ATOM 678 C CA . GLU A 1 83 ? 34.653 40.100 -46.932 1.00 39.19 83 GLU A CA 1
ATOM 679 C C . GLU A 1 83 ? 35.753 40.845 -47.721 1.00 39.19 83 GLU A C 1
ATOM 681 O O . GLU A 1 83 ? 36.862 41.033 -47.222 1.00 39.19 83 GLU A O 1
ATOM 686 N N . GLU A 1 84 ? 35.480 41.328 -48.940 1.00 42.38 84 GLU A N 1
ATOM 687 C CA . GLU A 1 84 ? 36.468 42.073 -49.740 1.00 42.38 84 GLU A CA 1
ATOM 688 C C . GLU A 1 84 ? 36.077 43.536 -50.008 1.00 42.38 84 GLU A C 1
ATOM 690 O O . GLU A 1 84 ? 36.285 44.066 -51.095 1.00 42.38 84 GLU A O 1
ATOM 695 N N . VAL A 1 85 ? 35.562 44.259 -49.002 1.00 43.69 85 VAL A N 1
ATOM 696 C CA . VAL A 1 85 ? 35.566 45.736 -49.038 1.00 43.69 85 VAL A CA 1
ATOM 697 C C . VAL A 1 85 ? 35.973 46.354 -47.692 1.00 43.69 85 VAL A C 1
ATOM 699 O O . VAL A 1 85 ? 35.162 46.668 -46.831 1.00 43.69 85 VAL A O 1
ATOM 702 N N . LYS A 1 86 ? 37.277 46.651 -47.616 1.00 41.31 86 LYS A N 1
ATOM 703 C CA . LYS A 1 86 ? 37.924 47.774 -46.903 1.00 41.31 86 LYS A CA 1
ATOM 704 C C . LYS A 1 86 ? 37.762 47.852 -45.378 1.00 41.31 86 LYS A C 1
ATOM 706 O O . LYS A 1 86 ? 36.949 48.598 -44.840 1.00 41.31 86 LYS A O 1
ATOM 711 N N . ALA A 1 87 ? 38.753 47.283 -44.694 1.00 37.94 87 ALA A N 1
ATOM 712 C CA . ALA A 1 87 ? 39.184 47.729 -43.374 1.00 37.94 87 ALA A CA 1
ATOM 713 C C . ALA A 1 87 ? 40.151 48.926 -43.479 1.00 37.94 87 ALA A C 1
ATOM 715 O O . ALA A 1 87 ? 41.185 48.830 -44.141 1.00 37.94 87 ALA A O 1
ATOM 716 N N . LYS A 1 88 ? 39.872 50.023 -42.760 1.00 45.38 88 LYS A N 1
ATOM 717 C CA . LYS A 1 88 ? 40.891 50.985 -42.297 1.00 45.38 88 LYS A CA 1
ATOM 718 C C . LYS A 1 88 ? 40.495 51.538 -40.923 1.00 45.38 88 LYS A C 1
ATOM 720 O O . LYS A 1 88 ? 39.606 52.373 -40.836 1.00 45.38 88 LYS A O 1
ATOM 725 N N . GLY A 1 89 ? 41.193 51.094 -39.873 1.00 37.06 89 GLY A N 1
ATOM 726 C CA . GLY A 1 89 ? 41.223 51.764 -38.565 1.00 37.06 89 GLY A CA 1
ATOM 727 C C . GLY A 1 89 ? 40.848 50.899 -37.356 1.00 37.06 89 GLY A C 1
ATOM 728 O O . GLY A 1 89 ? 39.677 50.701 -37.078 1.00 37.06 89 GLY A O 1
ATOM 729 N N . GLY A 1 90 ? 41.868 50.451 -36.614 1.00 51.41 90 GLY A N 1
ATOM 730 C CA . GLY A 1 90 ? 41.936 50.330 -35.143 1.00 51.41 90 GLY A CA 1
ATOM 731 C C . GLY A 1 90 ? 40.975 49.436 -34.345 1.00 51.41 90 GLY A C 1
ATOM 732 O O . GLY A 1 90 ? 41.428 48.777 -33.416 1.00 51.41 90 GLY A O 1
ATOM 733 N N . LEU A 1 91 ? 39.681 49.390 -34.649 1.00 59.06 91 LEU A N 1
ATOM 734 C CA . LEU A 1 91 ? 38.694 48.663 -33.851 1.00 59.06 91 LEU A CA 1
ATOM 735 C C . LEU A 1 91 ? 37.653 48.059 -34.798 1.00 59.06 91 LEU A C 1
ATOM 737 O O . LEU A 1 91 ? 36.854 48.774 -35.395 1.00 59.06 91 LEU A O 1
ATOM 741 N N . LYS A 1 92 ? 37.708 46.736 -34.987 1.00 50.19 92 LYS A N 1
ATOM 742 C CA . LYS A 1 92 ? 36.861 45.969 -35.919 1.00 50.19 92 LYS A CA 1
ATOM 743 C C . LYS A 1 92 ? 35.413 45.849 -35.412 1.00 50.19 92 LYS A C 1
ATOM 745 O O . LYS A 1 92 ? 34.966 44.762 -35.064 1.00 50.19 92 LYS A O 1
ATOM 750 N N . VAL A 1 93 ? 34.690 46.962 -35.344 1.00 59.84 93 VAL A N 1
ATOM 751 C CA . VAL A 1 93 ? 33.236 47.002 -35.134 1.00 59.84 93 VAL A CA 1
ATOM 752 C C . VAL A 1 93 ? 32.663 48.013 -36.123 1.00 59.84 93 VAL A C 1
ATOM 754 O O . VAL A 1 93 ? 33.163 49.132 -36.220 1.00 59.84 93 VAL A O 1
ATOM 757 N N . ALA A 1 94 ? 31.647 47.617 -36.891 1.00 53.31 94 ALA A N 1
ATOM 758 C CA . ALA A 1 94 ? 31.014 48.498 -37.866 1.00 53.31 94 ALA A CA 1
ATOM 759 C C . ALA A 1 94 ? 30.361 49.710 -37.173 1.00 53.31 94 ALA A C 1
ATOM 761 O O . ALA A 1 94 ? 29.687 49.563 -36.152 1.00 53.31 94 ALA A O 1
ATOM 762 N N . TYR A 1 95 ? 30.543 50.910 -37.735 1.00 59.50 95 TYR A N 1
ATOM 763 C CA . TYR A 1 95 ? 29.840 52.108 -37.271 1.00 59.50 95 TYR A CA 1
ATOM 764 C C . TYR A 1 95 ? 28.326 51.947 -37.470 1.00 59.50 95 TYR A C 1
ATOM 766 O O . TYR A 1 95 ? 27.871 51.502 -38.524 1.00 59.50 95 TYR A O 1
ATOM 774 N N . HIS A 1 96 ? 27.539 52.358 -36.472 1.00 63.28 96 HIS A N 1
ATOM 775 C CA . HIS A 1 96 ? 26.082 52.444 -36.587 1.00 63.28 96 HIS A CA 1
ATOM 776 C C . HIS A 1 96 ? 25.701 53.385 -37.755 1.00 63.28 96 HIS A C 1
ATOM 778 O O . HIS A 1 96 ? 26.340 54.430 -37.910 1.00 63.28 96 HIS A O 1
ATOM 784 N N . PRO A 1 97 ? 24.666 53.085 -38.565 1.00 65.62 97 PRO A N 1
ATOM 785 C CA . PRO A 1 97 ? 24.358 53.809 -39.809 1.00 65.62 97 PRO A CA 1
ATOM 786 C C . PRO A 1 97 ? 24.188 55.330 -39.651 1.00 65.62 97 PRO A C 1
ATOM 788 O O . PRO A 1 97 ? 24.557 56.082 -40.547 1.00 65.62 97 PRO A O 1
ATOM 791 N N . LEU A 1 98 ? 23.723 55.799 -38.489 1.00 60.22 98 LEU A N 1
ATOM 792 C CA . LEU A 1 98 ? 23.570 57.229 -38.174 1.00 60.22 98 LEU A CA 1
ATOM 793 C C . LEU A 1 98 ? 24.900 57.999 -38.022 1.00 60.22 98 LEU A C 1
ATOM 795 O O . LEU A 1 98 ? 24.910 59.221 -38.117 1.00 60.22 98 LEU A O 1
ATOM 799 N N . LEU A 1 99 ? 26.019 57.306 -37.791 1.00 57.94 99 LEU A N 1
ATOM 800 C CA . LEU A 1 99 ? 27.360 57.896 -37.639 1.00 57.94 99 LEU A CA 1
ATOM 801 C C . LEU A 1 99 ? 28.195 57.823 -38.925 1.00 57.94 99 LEU A C 1
ATOM 803 O O . LEU A 1 99 ? 29.237 58.471 -39.026 1.00 57.94 99 LEU A O 1
ATOM 807 N N . ARG A 1 100 ? 27.738 57.053 -39.918 1.00 61.28 100 ARG A N 1
ATOM 808 C CA . ARG A 1 100 ? 28.449 56.819 -41.181 1.00 61.28 100 ARG A CA 1
ATOM 809 C C . ARG A 1 100 ? 28.479 58.063 -42.072 1.00 61.28 100 ARG A C 1
ATOM 811 O O . ARG A 1 100 ? 29.496 58.358 -42.685 1.00 61.28 100 ARG A O 1
ATOM 818 N N . THR A 1 101 ? 27.397 58.836 -42.078 1.00 60.47 101 THR A N 1
ATOM 819 C CA . THR A 1 101 ? 27.258 60.056 -42.892 1.00 60.47 101 THR A CA 1
ATOM 820 C C . THR A 1 101 ? 28.144 61.201 -42.396 1.00 60.47 101 THR A C 1
ATOM 822 O O . THR A 1 101 ? 28.663 61.980 -43.194 1.00 60.47 101 THR A O 1
ATOM 825 N N . VAL A 1 102 ? 28.390 61.262 -41.084 1.00 57.12 102 VAL A N 1
ATOM 826 C CA . VAL A 1 102 ? 29.215 62.300 -40.448 1.00 57.12 102 VAL A CA 1
ATOM 827 C C . VAL A 1 102 ? 30.709 62.076 -40.716 1.00 57.12 102 VAL A C 1
ATOM 829 O O . VAL A 1 102 ? 31.444 63.038 -40.924 1.00 57.12 102 VAL A O 1
ATOM 832 N N . ALA A 1 103 ? 31.160 60.818 -40.769 1.00 56.72 103 ALA A N 1
ATOM 833 C CA . ALA A 1 103 ? 32.555 60.470 -41.060 1.00 56.72 103 ALA A CA 1
ATOM 834 C C . ALA A 1 103 ? 32.937 60.661 -42.544 1.00 56.72 103 ALA A C 1
ATOM 836 O O . ALA A 1 103 ? 34.110 60.858 -42.856 1.00 56.72 103 ALA A O 1
ATOM 837 N N . GLU A 1 104 ? 31.955 60.635 -43.450 1.00 60.72 104 GLU A N 1
ATOM 838 C CA . GLU A 1 104 ? 32.145 60.792 -44.901 1.00 60.72 104 GLU A CA 1
ATOM 839 C C . GLU A 1 104 ? 32.059 62.257 -45.381 1.00 60.72 104 GLU A C 1
ATOM 841 O O . GLU A 1 104 ? 32.167 62.525 -46.578 1.00 60.72 104 GLU A O 1
ATOM 846 N N . GLY A 1 105 ? 31.894 63.227 -44.472 1.00 56.88 105 GLY A N 1
ATOM 847 C CA . GLY A 1 105 ? 31.972 64.656 -44.800 1.00 56.88 105 GLY A CA 1
ATOM 848 C C . GLY A 1 105 ? 30.841 65.185 -45.692 1.00 56.88 105 GLY A C 1
ATOM 849 O O . GLY A 1 105 ? 31.001 66.232 -46.318 1.00 56.88 105 GLY A O 1
ATOM 850 N N . ARG A 1 106 ? 29.692 64.499 -45.754 1.00 59.03 106 ARG A N 1
ATOM 851 C CA . ARG A 1 106 ? 28.490 64.977 -46.455 1.00 59.03 106 ARG A CA 1
ATOM 852 C C . ARG A 1 106 ? 27.479 65.500 -45.439 1.00 59.03 106 ARG A C 1
ATOM 854 O O . ARG A 1 106 ? 26.935 64.737 -44.649 1.00 59.03 106 ARG A O 1
ATOM 861 N N . ILE A 1 107 ? 27.252 66.812 -45.450 1.00 47.47 107 ILE A N 1
ATOM 862 C CA . ILE A 1 107 ? 26.258 67.484 -44.606 1.00 47.47 107 ILE A CA 1
ATOM 863 C C . ILE A 1 107 ? 25.106 67.936 -45.507 1.00 47.47 107 ILE A C 1
ATOM 865 O O . ILE A 1 107 ? 25.247 68.924 -46.228 1.00 47.47 107 ILE A O 1
ATOM 869 N N . ASP A 1 108 ? 23.966 67.251 -45.430 1.00 49.59 108 ASP A N 1
ATOM 870 C CA . ASP A 1 108 ? 22.699 67.754 -45.964 1.00 49.59 108 ASP A CA 1
ATOM 871 C C . ASP A 1 108 ? 22.089 68.753 -44.968 1.00 49.59 108 ASP A C 1
ATOM 873 O O . ASP A 1 108 ? 21.952 68.479 -43.776 1.00 49.59 108 ASP A O 1
ATOM 877 N N . ARG A 1 109 ? 21.756 69.956 -45.448 1.00 52.03 109 ARG A N 1
ATOM 878 C CA . ARG A 1 109 ? 21.417 71.136 -44.626 1.00 52.03 109 ARG A CA 1
ATOM 879 C C . ARG A 1 109 ? 19.965 71.225 -44.128 1.00 52.03 109 ARG A C 1
ATOM 881 O O . ARG A 1 109 ? 19.544 72.315 -43.769 1.00 52.03 109 ARG A O 1
ATOM 888 N N . ASN A 1 110 ? 19.204 70.137 -44.050 1.00 57.12 110 ASN A N 1
ATOM 889 C CA . ASN A 1 110 ? 17.797 70.201 -43.623 1.00 57.12 110 ASN A CA 1
ATOM 890 C C . ASN A 1 110 ? 17.461 69.176 -42.534 1.00 57.12 110 ASN A C 1
ATOM 892 O O . ASN A 1 110 ? 16.685 68.259 -42.775 1.00 57.12 110 ASN A O 1
ATOM 896 N N . ILE A 1 111 ? 18.006 69.348 -41.325 1.00 47.16 111 ILE A N 1
ATOM 897 C CA . ILE A 1 111 ? 17.438 68.765 -40.099 1.00 47.16 111 ILE A CA 1
ATOM 898 C C . ILE A 1 111 ? 17.518 69.799 -38.966 1.00 47.16 111 ILE A C 1
ATOM 900 O O . ILE A 1 111 ? 18.510 70.504 -38.792 1.00 47.16 111 ILE A O 1
ATOM 904 N N . VAL A 1 112 ? 16.399 69.884 -38.256 1.00 43.53 112 VAL A N 1
ATOM 905 C CA . VAL A 1 112 ? 15.981 70.823 -37.214 1.00 43.53 112 VAL A CA 1
ATOM 906 C C . VAL A 1 112 ? 16.983 70.991 -36.059 1.00 43.53 112 VAL A C 1
ATOM 908 O O . VAL A 1 112 ? 17.693 70.073 -35.658 1.00 43.53 112 VAL A O 1
ATOM 911 N N . SER A 1 113 ? 16.986 72.213 -35.526 1.00 50.50 113 SER A N 1
ATOM 912 C CA . SER A 1 113 ? 17.774 72.753 -34.418 1.00 50.50 113 SER A CA 1
ATOM 913 C C . SER A 1 113 ? 17.780 71.917 -33.133 1.00 50.50 113 SER A C 1
ATOM 915 O O . SER A 1 113 ? 16.718 71.643 -32.579 1.00 50.50 113 SER A O 1
ATOM 917 N N . LEU A 1 114 ? 18.973 71.692 -32.571 1.00 48.41 114 LEU A N 1
ATOM 918 C CA . LEU A 1 114 ? 19.207 71.407 -31.148 1.00 48.41 114 LEU A CA 1
ATOM 919 C C . LEU A 1 114 ? 20.461 72.183 -30.680 1.00 48.41 114 LEU A C 1
ATOM 921 O O . LEU A 1 114 ? 21.406 72.337 -31.461 1.00 48.41 114 LEU A O 1
ATOM 925 N N . PRO A 1 115 ? 20.476 72.735 -29.451 1.00 47.09 115 PRO A N 1
ATOM 926 C CA . PRO A 1 115 ? 21.448 73.744 -29.039 1.00 47.09 115 PRO A CA 1
ATOM 927 C C . PRO A 1 115 ? 22.820 73.138 -28.717 1.00 47.09 115 PRO A C 1
ATOM 929 O O . PRO A 1 115 ? 22.934 72.090 -28.084 1.00 47.09 115 PRO A O 1
ATOM 932 N N . LYS A 1 116 ? 23.880 73.837 -29.135 1.00 41.94 116 LYS A N 1
ATOM 933 C CA . LYS A 1 116 ? 25.276 73.504 -28.823 1.00 41.94 116 LYS A CA 1
ATOM 934 C C . LYS A 1 116 ? 25.589 73.849 -27.367 1.00 41.94 116 LYS A C 1
ATOM 936 O O . LYS A 1 116 ? 25.462 75.006 -26.975 1.00 41.94 116 LYS A O 1
ATOM 941 N N . ALA A 1 117 ? 26.088 72.875 -26.609 1.00 47.62 117 ALA A N 1
ATOM 942 C CA . ALA A 1 117 ? 26.819 73.134 -25.375 1.00 47.62 117 ALA A CA 1
ATOM 943 C C . ALA A 1 117 ? 28.312 73.304 -25.701 1.00 47.62 117 ALA A C 1
ATOM 945 O O . ALA A 1 117 ? 28.949 72.409 -26.257 1.00 47.62 117 ALA A O 1
ATOM 946 N N . ASN A 1 118 ? 28.851 74.478 -25.376 1.00 46.31 118 ASN A N 1
ATOM 947 C CA . ASN A 1 118 ? 30.275 74.782 -25.435 1.00 46.31 118 ASN A CA 1
ATOM 948 C C . ASN A 1 118 ? 30.974 74.149 -24.230 1.00 46.31 118 ASN A C 1
ATOM 950 O O . ASN A 1 118 ? 30.699 74.566 -23.109 1.00 46.31 118 ASN A O 1
ATOM 954 N N . LEU A 1 119 ? 31.913 73.227 -24.447 1.00 49.62 119 LEU A N 1
ATOM 955 C CA . LEU A 1 119 ? 32.954 72.924 -23.466 1.00 49.62 119 LEU A CA 1
ATOM 956 C C . LEU A 1 119 ? 34.310 72.765 -24.161 1.00 49.62 119 LEU A C 1
ATOM 958 O O . LEU A 1 119 ? 34.434 72.253 -25.272 1.00 49.62 119 LEU A O 1
ATOM 962 N N . SER A 1 120 ? 35.293 73.343 -23.491 1.00 39.41 120 SER A N 1
ATOM 963 C CA . SER A 1 120 ? 36.597 73.810 -23.933 1.00 39.41 120 SER A CA 1
ATOM 964 C C . SER A 1 120 ? 37.679 72.725 -23.978 1.00 39.41 120 SER A C 1
ATOM 966 O O . SER A 1 120 ? 37.592 71.757 -23.236 1.00 39.41 120 SER A O 1
ATOM 968 N N . THR A 1 121 ? 38.728 72.981 -24.782 1.00 43.03 121 THR A N 1
ATOM 969 C CA . THR A 1 121 ? 40.171 72.713 -24.527 1.00 43.03 121 THR A CA 1
ATOM 970 C C . THR A 1 121 ? 40.552 71.347 -23.922 1.00 43.03 121 THR A C 1
ATOM 972 O O . THR A 1 121 ? 40.138 70.994 -22.832 1.00 43.03 121 THR A O 1
ATOM 975 N N . VAL A 1 122 ? 41.461 70.567 -24.503 1.00 45.84 122 VAL A N 1
ATOM 976 C CA . VAL A 1 122 ? 42.900 70.870 -24.537 1.00 45.84 122 VAL A CA 1
ATOM 977 C C . VAL A 1 122 ? 43.553 70.039 -25.645 1.00 45.84 122 VAL A C 1
ATOM 979 O O . VAL A 1 122 ? 43.426 68.818 -25.700 1.00 45.84 122 VAL A O 1
ATOM 982 N N . LYS A 1 123 ? 44.294 70.729 -26.514 1.00 48.28 123 LYS A N 1
ATOM 983 C CA . LYS A 1 123 ? 45.312 70.145 -27.387 1.00 48.28 123 LYS A CA 1
ATOM 984 C C . LYS A 1 123 ? 46.518 69.773 -26.524 1.00 48.28 123 LYS A C 1
ATOM 986 O O . LYS A 1 123 ? 47.121 70.662 -25.934 1.00 48.28 123 LYS A O 1
ATOM 991 N N . ALA A 1 124 ? 46.901 68.504 -26.501 1.00 38.59 124 ALA A N 1
ATOM 992 C CA . ALA A 1 124 ? 48.226 68.089 -26.057 1.00 38.59 124 ALA A CA 1
ATOM 993 C C . ALA A 1 124 ? 48.613 66.783 -26.758 1.00 38.59 124 ALA A C 1
ATOM 995 O O . ALA A 1 124 ? 47.804 65.864 -26.844 1.00 38.59 124 ALA A O 1
ATOM 996 N N . ASN A 1 125 ? 49.869 66.726 -27.205 1.00 50.16 125 ASN A N 1
ATOM 997 C CA . ASN A 1 125 ? 50.598 65.566 -27.737 1.00 50.16 125 ASN A CA 1
ATOM 998 C C . ASN A 1 125 ? 50.617 65.417 -29.268 1.00 50.16 125 ASN A C 1
ATOM 1000 O O . ASN A 1 125 ? 50.188 64.416 -29.839 1.00 50.16 125 ASN A O 1
ATOM 1004 N N . GLN A 1 126 ? 51.247 66.399 -29.922 1.00 45.69 126 GLN A N 1
ATOM 1005 C CA . GLN A 1 126 ? 52.087 66.134 -31.095 1.00 45.69 126 GLN A CA 1
ATOM 1006 C C . GLN A 1 126 ? 53.202 65.144 -30.707 1.00 45.69 126 GLN A C 1
ATOM 1008 O O . GLN A 1 126 ? 53.833 65.314 -29.665 1.00 45.69 126 GLN A O 1
ATOM 1013 N N . LYS A 1 127 ? 53.476 64.136 -31.543 1.00 48.28 127 LYS A N 1
ATOM 1014 C CA . LYS A 1 127 ? 54.708 63.337 -31.462 1.00 48.28 127 LYS A CA 1
ATOM 1015 C C . LYS A 1 127 ? 55.605 63.661 -32.654 1.00 48.28 127 LYS A C 1
ATOM 1017 O O . LYS A 1 127 ? 55.197 63.494 -33.800 1.00 48.28 127 LYS A O 1
ATOM 1022 N N . LEU A 1 128 ? 56.815 64.117 -32.340 1.00 40.56 128 LEU A N 1
ATOM 1023 C CA . LEU A 1 128 ? 57.984 64.147 -33.220 1.00 40.56 128 LEU A CA 1
ATOM 1024 C C . LEU A 1 128 ? 58.623 62.743 -33.299 1.00 40.56 128 LEU A C 1
ATOM 1026 O O . LEU A 1 128 ? 58.452 61.955 -32.363 1.00 40.56 128 LEU A O 1
ATOM 1030 N N . PRO A 1 129 ? 59.361 62.422 -34.379 1.00 46.34 129 PRO A N 1
ATOM 1031 C CA . PRO A 1 129 ? 60.040 61.143 -34.548 1.00 46.34 129 PRO A CA 1
ATOM 1032 C C . PRO A 1 129 ? 61.455 61.178 -33.949 1.00 46.34 129 PRO A C 1
ATOM 1034 O O . PRO A 1 129 ? 6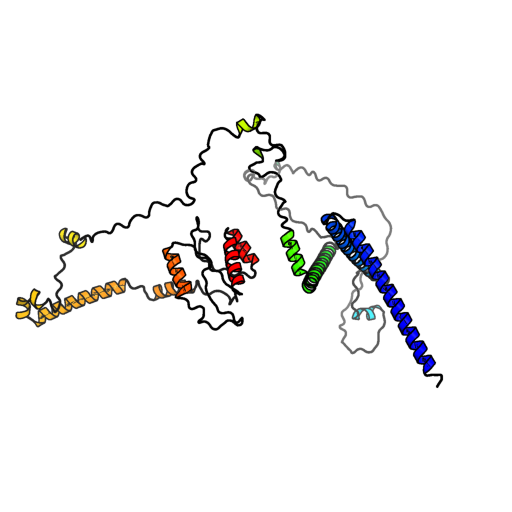2.190 62.144 -34.148 1.00 46.34 129 PRO A O 1
ATOM 1037 N N . THR A 1 130 ? 61.868 60.103 -33.276 1.00 41.88 130 THR A N 1
ATOM 1038 C CA . THR A 1 130 ? 63.276 59.839 -32.930 1.00 41.88 130 THR A CA 1
ATOM 1039 C C . THR A 1 130 ? 63.644 58.362 -33.159 1.00 41.88 130 THR A C 1
ATOM 1041 O O . THR A 1 130 ? 62.747 57.517 -33.238 1.00 41.88 130 THR A O 1
ATOM 1044 N N . PRO A 1 131 ? 64.942 58.058 -33.370 1.00 43.06 131 PRO A N 1
ATOM 1045 C CA . PRO A 1 131 ? 65.400 56.980 -34.248 1.00 43.06 131 PRO A CA 1
ATOM 1046 C C . PRO A 1 131 ? 65.973 55.737 -33.531 1.00 43.06 131 PRO A C 1
ATOM 1048 O O . PRO A 1 131 ? 66.254 55.756 -32.339 1.00 43.06 131 PRO A O 1
ATOM 1051 N N . SER A 1 132 ? 66.128 54.671 -34.329 1.00 39.81 132 SER A N 1
ATOM 1052 C CA . SER A 1 132 ? 67.076 53.532 -34.277 1.00 39.81 132 SER A CA 1
ATOM 1053 C C . SER A 1 132 ? 67.680 53.052 -32.936 1.00 39.81 132 SER A C 1
ATOM 1055 O O . SER A 1 132 ? 68.558 53.713 -32.395 1.00 39.81 132 SER A O 1
ATOM 1057 N N . THR A 1 133 ? 67.275 51.822 -32.554 1.00 39.97 133 THR A N 1
ATOM 1058 C CA . THR A 1 133 ? 68.039 50.635 -32.046 1.00 39.97 133 THR A CA 1
ATOM 1059 C C . THR A 1 133 ? 69.101 50.813 -30.934 1.00 39.97 133 THR A C 1
ATOM 1061 O O . THR A 1 133 ? 69.927 51.710 -31.033 1.00 39.97 133 THR A O 1
ATOM 1064 N N . PRO A 1 134 ? 69.201 49.903 -29.926 1.00 44.75 134 PRO A N 1
ATOM 1065 C CA . PRO A 1 134 ? 69.601 48.500 -30.162 1.00 44.75 134 PRO A CA 1
ATOM 1066 C C . PRO A 1 134 ? 68.940 47.415 -29.269 1.00 44.75 134 PRO A C 1
ATOM 1068 O O . PRO A 1 134 ? 68.549 47.658 -28.136 1.00 44.75 134 PRO A O 1
ATOM 1071 N N . GLY A 1 135 ? 68.893 46.185 -29.800 1.00 39.59 135 GLY A N 1
ATOM 1072 C CA . GLY A 1 135 ? 69.040 44.916 -29.066 1.00 39.59 135 GLY A CA 1
ATOM 1073 C C . GLY A 1 135 ? 68.126 44.638 -27.868 1.00 39.59 135 GLY A C 1
ATOM 1074 O O . GLY A 1 135 ? 68.474 44.934 -26.730 1.00 39.59 135 GLY A O 1
ATOM 1075 N N . ILE A 1 136 ? 67.027 43.914 -28.101 1.00 40.06 136 ILE A N 1
ATOM 1076 C CA . ILE A 1 136 ? 66.335 43.181 -27.033 1.00 40.06 136 ILE A CA 1
ATOM 1077 C C . ILE A 1 136 ? 67.263 42.052 -26.570 1.00 40.06 136 ILE A C 1
ATOM 1079 O O . ILE A 1 136 ? 67.392 41.016 -27.224 1.00 40.06 136 ILE A O 1
ATOM 1083 N N . LEU A 1 137 ? 67.928 42.274 -25.439 1.00 43.94 137 LEU A N 1
ATOM 1084 C CA . LEU A 1 137 ? 68.491 41.206 -24.628 1.00 43.94 137 LEU A CA 1
ATOM 1085 C C . LEU A 1 137 ? 67.319 40.361 -24.118 1.00 43.94 137 LEU A C 1
ATOM 1087 O O . LEU A 1 137 ? 66.384 40.877 -23.505 1.00 43.94 137 LEU A O 1
ATOM 1091 N N . LYS A 1 138 ? 67.359 39.058 -24.409 1.00 50.91 138 LYS A N 1
ATOM 1092 C CA . LYS A 1 138 ? 66.492 38.064 -23.769 1.00 50.91 138 LYS A CA 1
ATOM 1093 C C . LYS A 1 138 ? 66.593 38.257 -22.249 1.00 50.91 138 LYS A C 1
ATOM 1095 O O . LYS A 1 138 ? 67.721 38.305 -21.755 1.00 50.91 138 LYS A O 1
ATOM 1100 N N . PRO A 1 139 ? 65.486 38.321 -21.493 1.00 48.09 139 PRO A N 1
ATOM 1101 C CA . PRO A 1 139 ? 65.569 38.115 -20.058 1.00 48.09 139 PRO A CA 1
ATOM 1102 C C . PRO A 1 139 ? 66.167 36.725 -19.829 1.00 48.09 139 PRO A C 1
ATOM 1104 O O . PRO A 1 139 ? 65.605 35.724 -20.273 1.00 48.09 139 PRO A O 1
ATOM 1107 N N . GLN A 1 140 ? 67.349 36.686 -19.214 1.00 45.31 140 GLN A N 1
ATOM 1108 C CA . GLN A 1 140 ? 67.911 35.462 -18.666 1.00 45.31 140 GLN A CA 1
ATOM 1109 C C . GLN A 1 140 ? 66.906 34.887 -17.669 1.00 45.31 140 GLN A C 1
ATOM 1111 O O . GLN A 1 140 ? 66.350 35.616 -16.846 1.00 45.31 140 GLN A O 1
ATOM 1116 N N . GLU A 1 141 ? 66.680 33.581 -17.752 1.00 41.72 141 GLU A N 1
ATOM 1117 C CA . GLU A 1 141 ? 66.001 32.827 -16.710 1.00 41.72 141 GLU A CA 1
ATOM 1118 C C . GLU A 1 141 ? 66.788 33.010 -15.411 1.00 41.72 141 GLU A C 1
ATOM 1120 O O . GLU A 1 141 ? 67.897 32.498 -15.255 1.00 41.72 141 GLU A O 1
ATOM 1125 N N . ILE A 1 142 ? 66.234 33.785 -14.482 1.00 38.09 142 ILE A N 1
ATOM 1126 C CA . ILE A 1 142 ? 66.704 33.771 -13.106 1.00 38.09 142 ILE A CA 1
ATOM 1127 C C . ILE A 1 142 ? 66.129 32.484 -12.518 1.00 38.09 142 ILE A C 1
ATOM 1129 O O . ILE A 1 142 ? 64.959 32.435 -12.138 1.00 38.09 142 ILE A O 1
ATOM 1133 N N . ASN A 1 143 ? 66.941 31.426 -12.496 1.00 46.62 143 ASN A N 1
ATOM 1134 C CA . ASN A 1 143 ? 66.709 30.294 -11.608 1.00 46.62 143 ASN A CA 1
ATOM 1135 C C . ASN A 1 143 ? 66.807 30.821 -10.175 1.00 46.62 143 ASN A C 1
ATOM 1137 O O . ASN A 1 143 ? 67.895 30.943 -9.618 1.00 46.62 143 ASN A O 1
ATOM 1141 N N . LEU A 1 144 ? 65.663 31.178 -9.595 1.00 43.50 144 LEU A N 1
ATOM 1142 C CA . LEU A 1 144 ? 65.517 31.340 -8.154 1.00 43.50 144 LEU A CA 1
ATOM 1143 C C . LEU A 1 144 ? 65.341 29.945 -7.544 1.00 43.50 144 LEU A C 1
ATOM 1145 O O . LEU A 1 144 ? 64.281 29.615 -7.019 1.00 43.50 144 LEU A O 1
ATOM 1149 N N . ASP A 1 145 ? 66.401 29.136 -7.600 1.00 49.19 145 ASP A N 1
ATOM 1150 C CA . ASP A 1 145 ? 66.666 28.165 -6.536 1.00 49.19 145 ASP A CA 1
ATOM 1151 C C . ASP A 1 145 ? 67.137 28.973 -5.322 1.00 49.19 145 ASP A C 1
ATOM 1153 O O . ASP A 1 145 ? 68.317 29.036 -4.972 1.00 49.19 145 ASP A O 1
ATOM 1157 N N . GLU A 1 146 ? 66.194 29.692 -4.719 1.00 50.16 146 GLU A N 1
ATOM 1158 C CA . GLU A 1 146 ? 66.433 30.441 -3.500 1.00 50.16 146 GLU A CA 1
ATOM 1159 C C . GLU A 1 146 ? 66.341 29.443 -2.346 1.00 50.16 146 GLU A C 1
ATOM 1161 O O . GLU A 1 146 ? 65.266 29.083 -1.859 1.00 50.16 146 GLU A O 1
ATOM 1166 N N . GLN A 1 147 ? 67.515 28.937 -1.962 1.00 51.22 147 GLN A N 1
ATOM 1167 C CA . GLN A 1 147 ? 67.749 28.306 -0.671 1.00 51.22 147 GLN A CA 1
ATOM 1168 C C . GLN A 1 147 ? 67.033 29.131 0.398 1.00 51.22 147 GLN A C 1
ATOM 1170 O O . GLN A 1 147 ? 67.272 30.333 0.528 1.00 51.22 147 GLN A O 1
ATOM 1175 N N . ALA A 1 148 ? 66.125 28.481 1.129 1.00 52.38 148 ALA A N 1
ATOM 1176 C CA . ALA A 1 148 ? 65.400 29.107 2.221 1.00 52.38 148 ALA A CA 1
ATOM 1177 C C . ALA A 1 148 ? 66.402 29.853 3.121 1.00 52.38 148 ALA A C 1
ATOM 1179 O O . ALA A 1 148 ? 67.403 29.249 3.517 1.00 52.38 148 ALA A O 1
ATOM 1180 N N . PRO A 1 149 ? 66.181 31.143 3.433 1.00 55.16 149 PRO A N 1
ATOM 1181 C CA . PRO A 1 149 ? 67.065 31.853 4.339 1.00 55.16 149 PRO A CA 1
ATOM 1182 C C . PRO A 1 149 ? 67.096 31.095 5.667 1.00 55.16 149 PRO A C 1
ATOM 1184 O O . PRO A 1 149 ? 66.045 30.783 6.231 1.00 55.16 149 PRO A O 1
ATOM 1187 N N . ASP A 1 150 ? 68.304 30.767 6.124 1.00 55.38 150 ASP A N 1
ATOM 1188 C CA . ASP A 1 150 ? 68.556 30.022 7.354 1.00 55.38 150 ASP A CA 1
ATOM 1189 C C . ASP A 1 150 ? 67.842 30.706 8.536 1.00 55.38 150 ASP A C 1
ATOM 1191 O O . ASP A 1 150 ? 68.201 31.806 8.971 1.00 55.38 150 ASP A O 1
ATOM 1195 N N . GLN A 1 151 ? 66.760 30.079 9.010 1.00 60.59 151 GLN A N 1
ATOM 1196 C CA . GLN A 1 151 ? 65.807 30.659 9.968 1.00 60.59 151 GLN A CA 1
ATOM 1197 C C . GLN A 1 151 ? 66.430 30.890 11.356 1.00 60.59 151 GLN A C 1
ATOM 1199 O O . GLN A 1 151 ? 65.855 31.598 12.181 1.00 60.59 151 GLN A O 1
ATOM 1204 N N . SER A 1 152 ? 67.637 30.363 11.587 1.00 60.31 152 SER A N 1
ATOM 1205 C CA . SER A 1 152 ? 68.418 30.511 12.819 1.00 60.31 152 SER A CA 1
ATOM 1206 C C . SER A 1 152 ? 68.906 31.943 13.093 1.00 60.31 152 SER A C 1
ATOM 1208 O O . SER A 1 152 ? 69.303 32.234 14.222 1.00 60.31 152 SER A O 1
ATOM 1210 N N . LYS A 1 153 ? 68.909 32.843 12.101 1.00 59.88 153 LYS A N 1
ATOM 1211 C CA . LYS A 1 153 ? 69.397 34.228 12.262 1.00 59.88 153 LYS A CA 1
ATOM 1212 C C . LYS A 1 153 ? 68.314 35.256 12.583 1.00 59.88 153 LYS A C 1
ATOM 1214 O O . LYS A 1 153 ? 68.641 36.431 12.731 1.00 59.88 153 LYS A O 1
ATOM 1219 N N . ASN A 1 154 ? 67.045 34.855 12.683 1.00 65.25 154 ASN A N 1
ATOM 1220 C CA . ASN A 1 154 ? 65.963 35.788 12.980 1.00 65.25 154 ASN A CA 1
ATOM 1221 C C . ASN A 1 154 ? 65.734 35.899 14.505 1.00 65.25 154 ASN A C 1
ATOM 1223 O O . ASN A 1 154 ? 65.239 34.943 15.103 1.00 65.25 154 ASN A O 1
ATOM 1227 N N . PRO A 1 155 ? 66.031 37.047 15.147 1.00 69.06 155 PRO A N 1
ATOM 1228 C CA . PRO A 1 155 ? 65.919 37.221 16.602 1.00 69.06 155 PRO A CA 1
ATOM 1229 C C . PRO A 1 155 ? 64.478 37.187 17.146 1.00 69.06 155 PRO A C 1
ATOM 1231 O O . PRO A 1 155 ? 64.287 37.266 18.356 1.00 69.06 155 PRO A O 1
ATOM 1234 N N . TYR A 1 156 ? 63.470 37.056 16.278 1.00 58.22 156 TYR A N 1
ATOM 1235 C CA . TYR A 1 156 ? 62.053 36.956 16.645 1.00 58.22 156 TYR A CA 1
ATOM 1236 C C . TYR A 1 156 ? 61.429 35.581 16.341 1.00 58.22 156 TYR A C 1
ATOM 1238 O O . TYR A 1 156 ? 60.207 35.445 16.372 1.00 58.22 156 TYR A O 1
ATOM 1246 N N . T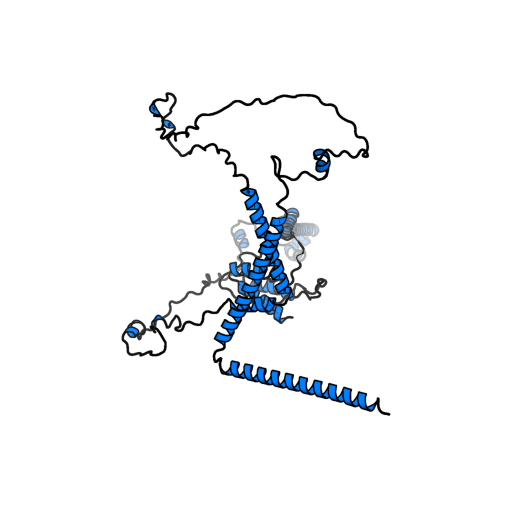YR A 1 157 ? 62.232 34.565 16.006 1.00 64.38 157 TYR A N 1
ATOM 1247 C CA . TYR A 1 157 ? 61.726 33.222 15.709 1.00 64.38 157 TYR A CA 1
ATOM 1248 C C . TYR A 1 157 ? 61.532 32.392 16.991 1.00 64.38 157 TYR A C 1
ATOM 1250 O O . TYR A 1 157 ? 62.497 32.044 17.668 1.00 64.38 157 TYR A O 1
ATOM 1258 N N . ASP A 1 158 ? 60.278 32.060 17.314 1.00 63.91 158 ASP A N 1
ATOM 1259 C CA . ASP A 1 158 ? 59.912 31.221 18.462 1.00 63.91 158 ASP A CA 1
ATOM 1260 C C . ASP A 1 158 ? 59.761 29.752 18.034 1.00 63.91 158 ASP A C 1
ATOM 1262 O O . ASP A 1 158 ? 58.884 29.387 17.247 1.00 63.91 158 ASP A O 1
ATOM 1266 N N . SER A 1 159 ? 60.634 28.895 18.566 1.00 65.69 159 SER A N 1
ATOM 1267 C CA . SER A 1 159 ? 60.721 27.473 18.204 1.00 65.69 159 SER A CA 1
ATOM 1268 C C . SER A 1 159 ? 59.599 26.612 18.802 1.00 65.69 159 SER A C 1
ATOM 1270 O O . SER A 1 159 ? 59.486 25.437 18.459 1.00 65.69 159 SER A O 1
ATOM 1272 N N . SER A 1 160 ? 58.754 27.170 19.674 1.00 65.56 160 SER A N 1
ATOM 1273 C CA . SER A 1 160 ? 57.640 26.446 20.303 1.00 65.56 160 SER A CA 1
ATOM 1274 C C . SER A 1 160 ? 56.382 26.345 19.426 1.00 65.56 160 SER A C 1
ATOM 1276 O O . SER A 1 160 ? 55.503 25.529 19.698 1.00 65.56 160 SER A O 1
ATOM 1278 N N . ILE A 1 161 ? 56.303 27.120 18.337 1.00 61.25 161 ILE A N 1
ATOM 1279 C CA . ILE A 1 161 ? 55.142 27.171 17.424 1.00 61.25 161 ILE A CA 1
ATOM 1280 C C . ILE A 1 161 ? 55.218 26.100 16.315 1.00 61.25 161 ILE A C 1
ATOM 1282 O O . ILE A 1 161 ? 54.289 25.926 15.526 1.00 61.25 161 ILE A O 1
ATOM 1286 N N . ALA A 1 162 ? 56.295 25.312 16.266 1.00 57.78 162 ALA A N 1
ATOM 1287 C CA . ALA A 1 162 ? 56.487 24.265 15.269 1.00 57.78 162 ALA A CA 1
ATOM 1288 C C . ALA A 1 162 ? 55.663 22.994 15.570 1.00 57.78 162 ALA A C 1
ATOM 1290 O O . ALA A 1 162 ? 56.211 21.931 15.845 1.00 57.78 162 ALA A O 1
ATOM 1291 N N . SER A 1 163 ? 54.334 23.074 15.465 1.00 54.28 163 SER A N 1
ATOM 1292 C CA . SER A 1 163 ? 53.509 21.914 15.109 1.00 54.28 163 SER A CA 1
ATOM 1293 C C . SER A 1 163 ? 52.173 22.333 14.475 1.00 54.28 163 SER A C 1
ATOM 1295 O O . SER A 1 163 ? 51.485 23.227 14.952 1.00 54.28 163 SER A O 1
ATOM 1297 N N . ASN A 1 164 ? 51.818 21.628 13.398 1.00 47.97 164 ASN A N 1
ATOM 1298 C CA . ASN A 1 164 ? 50.551 21.625 12.651 1.00 47.97 164 ASN A CA 1
ATOM 1299 C C . ASN A 1 164 ? 50.272 22.671 11.544 1.00 47.97 164 ASN A C 1
ATOM 1301 O O . ASN A 1 164 ? 49.702 23.740 11.732 1.00 47.97 164 ASN A O 1
ATOM 1305 N N . THR A 1 165 ? 50.544 22.216 10.311 1.00 55.34 165 THR A N 1
ATOM 1306 C CA . THR A 1 165 ? 49.576 22.127 9.194 1.00 55.34 165 THR A CA 1
ATOM 1307 C C . THR A 1 165 ? 48.739 23.361 8.835 1.00 55.34 165 THR A C 1
ATOM 1309 O O . THR A 1 165 ? 47.520 23.265 8.710 1.00 55.34 165 THR A O 1
ATOM 1312 N N . PHE A 1 166 ? 49.374 24.482 8.500 1.00 50.22 166 PHE A N 1
ATOM 1313 C CA . PHE A 1 166 ? 48.734 25.487 7.645 1.00 50.22 166 PHE A CA 1
ATOM 1314 C C . PHE A 1 166 ? 49.641 25.832 6.465 1.00 50.22 166 PHE A C 1
ATOM 1316 O O . PHE A 1 166 ? 50.626 26.552 6.597 1.00 50.22 166 PHE A O 1
ATOM 1323 N N . LYS A 1 167 ? 49.304 25.302 5.278 1.00 60.91 167 LYS A N 1
ATOM 1324 C CA . LYS A 1 167 ? 49.934 25.730 4.021 1.00 60.91 167 LYS A CA 1
ATOM 1325 C C . LYS A 1 167 ? 49.623 27.222 3.812 1.00 60.91 167 LYS A C 1
ATOM 1327 O O . LYS A 1 167 ? 48.439 27.576 3.813 1.00 60.91 167 LYS A O 1
ATOM 1332 N N . PRO A 1 168 ? 50.621 28.098 3.603 1.00 59.78 168 PRO A N 1
ATOM 1333 C CA . PRO A 1 168 ? 50.366 29.512 3.365 1.00 59.78 168 PRO A CA 1
ATOM 1334 C C . PRO A 1 168 ? 49.558 29.680 2.073 1.00 59.78 168 PRO A C 1
ATOM 1336 O O . PRO A 1 168 ? 49.910 29.156 1.015 1.00 59.78 168 PRO A O 1
ATOM 1339 N N . ARG A 1 169 ? 48.431 30.394 2.156 1.00 60.44 169 ARG A N 1
ATOM 1340 C CA . ARG A 1 169 ? 47.546 30.631 1.012 1.00 60.44 169 ARG A CA 1
ATOM 1341 C C . ARG A 1 169 ? 48.235 31.597 0.046 1.00 60.44 169 ARG A C 1
ATOM 1343 O O . ARG A 1 169 ? 48.280 32.800 0.289 1.00 60.44 169 ARG A O 1
ATOM 1350 N N . THR A 1 170 ? 48.758 31.074 -1.061 1.00 70.38 170 THR A N 1
ATOM 1351 C CA . THR A 1 170 ? 49.348 31.875 -2.143 1.00 70.38 170 THR A CA 1
ATOM 1352 C C . THR A 1 170 ? 48.311 32.863 -2.685 1.00 70.38 170 THR A C 1
ATOM 1354 O O . THR A 1 170 ? 47.203 32.456 -3.058 1.00 70.38 170 THR A O 1
ATOM 1357 N N . LYS A 1 171 ? 48.644 34.158 -2.739 1.00 68.50 171 LYS A N 1
ATOM 1358 C CA . LYS A 1 171 ? 47.766 35.185 -3.324 1.00 68.50 171 LYS A CA 1
ATOM 1359 C C . LYS A 1 171 ? 47.537 34.847 -4.803 1.00 68.50 171 LYS A C 1
ATOM 1361 O O . LYS A 1 171 ? 48.490 34.765 -5.572 1.00 68.50 171 LYS A O 1
ATOM 1366 N N . LYS A 1 172 ? 46.282 34.597 -5.195 1.00 71.19 172 LYS A N 1
ATOM 1367 C CA . LYS A 1 172 ? 45.928 34.263 -6.583 1.00 71.19 172 LYS A CA 1
ATOM 1368 C C . LYS A 1 172 ? 46.172 35.486 -7.468 1.00 71.19 172 LYS A C 1
ATOM 1370 O O . LYS A 1 172 ? 45.522 36.510 -7.286 1.00 71.19 172 LYS A O 1
ATOM 1375 N N . THR A 1 173 ? 47.096 35.370 -8.413 1.00 77.44 173 THR A N 1
ATOM 1376 C CA . THR A 1 173 ? 47.311 36.361 -9.470 1.00 77.44 173 THR A CA 1
ATOM 1377 C C . THR A 1 173 ? 46.180 36.285 -10.501 1.00 77.44 173 THR A C 1
ATOM 1379 O O . THR A 1 173 ? 45.582 35.224 -10.710 1.00 77.44 173 THR A O 1
ATOM 1382 N N . PHE A 1 174 ? 45.848 37.413 -11.133 1.00 75.25 174 PHE A N 1
ATOM 1383 C CA . PHE A 1 174 ? 44.841 37.442 -12.193 1.00 75.25 174 PHE A CA 1
ATOM 1384 C C . PHE A 1 174 ? 45.344 36.657 -13.410 1.00 75.25 174 PHE A C 1
ATOM 1386 O O . PHE A 1 174 ? 46.333 37.031 -14.036 1.00 75.25 174 PHE A O 1
ATOM 1393 N N . LYS A 1 175 ? 44.650 35.567 -13.754 1.00 78.44 175 LYS A N 1
ATOM 1394 C CA . LYS A 1 175 ? 44.867 34.832 -15.004 1.00 78.44 175 LYS A CA 1
ATOM 1395 C C . LYS A 1 175 ? 43.943 35.410 -16.066 1.00 78.44 175 LYS A C 1
ATOM 1397 O O . LYS A 1 175 ? 42.774 35.037 -16.144 1.00 78.44 175 LYS A O 1
ATOM 1402 N N . PHE A 1 176 ? 44.460 36.348 -16.849 1.00 82.56 176 PHE A N 1
ATOM 1403 C CA . PHE A 1 176 ? 43.735 36.872 -18.000 1.00 82.56 176 PHE A CA 1
ATOM 1404 C C . PHE A 1 176 ? 43.575 35.763 -19.045 1.00 82.56 176 PHE A C 1
ATOM 1406 O O . PHE A 1 176 ? 44.529 35.056 -19.364 1.00 82.56 176 PHE A O 1
ATOM 1413 N N . ALA A 1 177 ? 42.351 35.572 -19.535 1.00 83.62 177 ALA A N 1
ATOM 1414 C CA . ALA A 1 177 ? 42.099 34.655 -20.636 1.00 83.62 177 ALA A CA 1
ATOM 1415 C C . ALA A 1 177 ? 42.561 35.288 -21.949 1.00 83.62 177 ALA A C 1
ATOM 1417 O O . ALA A 1 177 ? 42.385 36.489 -22.156 1.00 83.62 177 ALA A O 1
ATOM 1418 N N . GLU A 1 178 ? 43.113 34.469 -22.838 1.00 86.12 178 GLU A N 1
ATOM 1419 C CA . GLU A 1 178 ? 43.533 34.921 -24.159 1.00 86.12 178 GLU A CA 1
ATOM 1420 C C . GLU A 1 178 ? 42.347 35.512 -24.943 1.00 86.12 178 GLU A C 1
ATOM 1422 O O . GLU A 1 178 ? 41.231 34.967 -24.896 1.00 86.12 178 GLU A O 1
ATOM 1427 N N . PRO A 1 179 ? 42.557 36.633 -25.658 1.00 84.69 179 PRO A N 1
ATOM 1428 C CA . PRO A 1 179 ? 41.505 37.272 -26.433 1.00 84.69 179 PRO A CA 1
ATOM 1429 C C . PRO A 1 179 ? 40.945 36.284 -27.464 1.00 84.69 179 PRO A C 1
ATOM 1431 O O . PRO A 1 179 ? 41.686 35.657 -28.211 1.00 84.69 179 PRO A O 1
ATOM 1434 N N . GLY A 1 180 ? 39.620 36.125 -27.488 1.00 87.56 180 GLY A N 1
ATOM 1435 C CA . GLY A 1 180 ? 38.934 35.210 -28.406 1.00 87.56 180 GLY A CA 1
ATOM 1436 C C . GLY A 1 180 ? 38.606 33.826 -27.838 1.00 87.56 180 GLY A C 1
ATOM 1437 O O . GLY A 1 180 ? 37.705 33.179 -28.365 1.00 87.56 180 GLY A O 1
ATOM 1438 N N . LYS A 1 181 ? 39.205 33.396 -26.716 1.00 89.69 181 LYS A N 1
ATOM 1439 C CA . LYS A 1 181 ? 38.908 32.086 -26.098 1.00 89.69 181 LYS A CA 1
ATOM 1440 C C . LYS A 1 181 ? 37.412 31.884 -25.825 1.00 89.69 181 LYS A C 1
ATOM 1442 O O . LYS A 1 181 ? 36.835 30.869 -26.203 1.00 89.69 181 LYS A O 1
ATOM 1447 N N . TYR A 1 182 ? 36.770 32.877 -25.214 1.00 90.00 182 TYR A N 1
ATOM 1448 C CA . TYR A 1 182 ? 35.339 32.815 -24.896 1.00 90.00 182 TYR A CA 1
ATOM 1449 C C . TYR A 1 182 ? 34.435 33.106 -26.094 1.00 90.00 182 TYR A C 1
ATOM 1451 O O . TYR A 1 182 ? 33.296 32.654 -26.116 1.00 90.00 182 TYR A O 1
ATOM 1459 N N . ILE A 1 183 ? 34.940 33.813 -27.106 1.00 89.25 183 ILE A N 1
ATOM 1460 C CA . ILE A 1 183 ? 34.209 34.044 -28.357 1.00 89.25 183 ILE A CA 1
ATOM 1461 C C . ILE A 1 183 ? 34.113 32.725 -29.134 1.00 89.25 183 ILE A C 1
ATOM 1463 O O . ILE A 1 183 ? 33.034 32.356 -29.590 1.00 89.25 183 ILE A O 1
ATOM 1467 N N . ASN A 1 184 ? 35.212 31.969 -29.196 1.00 88.69 184 ASN A N 1
ATOM 1468 C CA . ASN A 1 184 ? 35.254 30.645 -29.813 1.00 88.69 184 ASN A CA 1
ATOM 1469 C C . ASN A 1 184 ? 34.372 29.645 -29.059 1.00 88.69 184 ASN A C 1
ATOM 1471 O O . ASN A 1 184 ? 33.594 28.933 -29.687 1.00 88.69 184 ASN A O 1
ATOM 1475 N N . LEU A 1 185 ? 34.421 29.654 -27.722 1.00 92.69 185 LEU A N 1
ATOM 1476 C CA . LEU A 1 185 ? 33.541 28.829 -26.891 1.00 92.69 185 LEU A CA 1
ATOM 1477 C C . LEU A 1 185 ? 32.057 29.172 -27.109 1.00 92.69 185 LEU A C 1
ATOM 1479 O O . LEU A 1 185 ? 31.226 28.282 -27.259 1.00 92.69 185 LEU A O 1
ATOM 1483 N N . ALA A 1 186 ? 31.716 30.461 -27.186 1.00 88.38 186 ALA A N 1
ATOM 1484 C CA . ALA A 1 186 ? 30.349 30.897 -27.463 1.00 88.38 186 ALA A CA 1
ATOM 1485 C C . ALA A 1 186 ? 29.884 30.485 -28.868 1.00 88.38 186 ALA A C 1
ATOM 1487 O O . ALA A 1 186 ? 28.724 30.124 -29.057 1.00 88.38 186 ALA A O 1
ATOM 1488 N N . ASN A 1 187 ? 30.776 30.511 -29.859 1.00 92.12 187 ASN A N 1
ATOM 1489 C CA . ASN A 1 187 ? 30.467 30.035 -31.203 1.00 92.12 187 ASN A CA 1
ATOM 1490 C C . ASN A 1 187 ? 30.251 28.516 -31.232 1.00 92.12 187 ASN A C 1
ATOM 1492 O O . ASN A 1 187 ? 29.291 28.078 -31.857 1.00 92.12 187 ASN A O 1
ATOM 1496 N N . GLN A 1 188 ? 31.057 27.739 -30.500 1.00 91.62 188 GLN A N 1
ATOM 1497 C CA . GLN A 1 188 ? 30.850 26.294 -30.331 1.00 91.62 188 GLN A CA 1
ATOM 1498 C C . GLN A 1 188 ? 29.484 25.984 -29.702 1.00 91.62 188 GLN A C 1
ATOM 1500 O O . GLN A 1 188 ? 28.726 25.182 -30.246 1.00 91.62 188 GLN A O 1
ATOM 1505 N N . LEU A 1 189 ? 29.109 26.702 -28.639 1.00 90.62 189 LEU A N 1
ATOM 1506 C CA . LEU A 1 189 ? 27.791 26.559 -28.006 1.00 90.62 189 LEU A CA 1
ATOM 1507 C C . LEU A 1 189 ? 26.640 26.887 -28.968 1.00 90.62 189 LEU A C 1
ATOM 1509 O O . LEU A 1 189 ? 25.629 26.191 -29.006 1.00 90.62 189 LEU A O 1
ATOM 1513 N N . ARG A 1 190 ? 26.787 27.926 -29.800 1.00 91.50 190 ARG A N 1
ATOM 1514 C CA . ARG A 1 190 ? 25.786 28.256 -30.829 1.00 91.50 190 ARG A CA 1
ATOM 1515 C C . ARG A 1 190 ? 25.689 27.177 -31.903 1.00 91.50 190 ARG A C 1
ATOM 1517 O O . ARG A 1 190 ? 24.592 26.915 -32.387 1.00 91.50 190 ARG A O 1
ATOM 1524 N N . THR A 1 191 ? 26.812 26.585 -32.312 1.00 87.62 191 THR A N 1
ATOM 1525 C CA . THR A 1 191 ? 26.801 25.484 -33.285 1.00 87.62 191 THR A CA 1
ATOM 1526 C C . THR A 1 191 ? 26.151 24.232 -32.709 1.00 87.62 191 THR A C 1
ATOM 1528 O O . THR A 1 191 ? 25.364 23.600 -33.403 1.00 87.62 191 THR A O 1
ATOM 1531 N N . GLU A 1 192 ? 26.402 23.928 -31.437 1.00 90.00 192 GLU A N 1
ATOM 1532 C CA . GLU A 1 192 ? 25.792 22.805 -30.724 1.00 90.00 192 GLU A CA 1
ATOM 1533 C C . GLU A 1 192 ? 24.272 22.976 -30.609 1.00 90.00 192 GLU A C 1
ATOM 1535 O O . GLU A 1 192 ? 23.526 22.093 -31.022 1.00 90.00 192 GLU A O 1
ATOM 1540 N N . ALA A 1 193 ? 23.801 24.161 -30.206 1.00 90.69 193 ALA A N 1
ATOM 1541 C CA . ALA A 1 193 ? 22.370 24.468 -30.146 1.00 90.69 193 ALA A CA 1
ATOM 1542 C C . ALA A 1 193 ? 21.677 24.377 -31.521 1.00 90.69 193 ALA A C 1
ATOM 1544 O O . ALA A 1 193 ? 20.526 23.951 -31.626 1.00 90.69 193 ALA A O 1
ATOM 1545 N N . LYS A 1 194 ? 22.369 24.760 -32.605 1.00 90.38 194 LYS A N 1
ATOM 1546 C CA . LYS A 1 194 ? 21.855 24.585 -33.975 1.00 90.38 194 LYS A CA 1
ATOM 1547 C C . LYS A 1 194 ? 21.749 23.106 -34.359 1.00 90.38 194 LYS A C 1
ATOM 1549 O O . LYS A 1 194 ? 20.771 22.731 -35.001 1.00 90.38 194 LYS A O 1
ATOM 1554 N N . LEU A 1 195 ? 22.727 22.283 -33.978 1.00 86.81 195 LEU A N 1
ATOM 1555 C CA . LEU A 1 195 ? 22.700 20.838 -34.226 1.00 86.81 195 LEU A CA 1
ATOM 1556 C C . LEU A 1 195 ? 21.583 20.150 -33.442 1.00 86.81 195 LEU A C 1
ATOM 1558 O O . LEU A 1 195 ? 20.884 19.309 -33.998 1.00 86.81 195 LEU A O 1
ATOM 1562 N N . GLU A 1 196 ? 21.374 20.534 -32.185 1.00 86.38 196 GLU A N 1
ATOM 1563 C CA . GLU A 1 196 ? 20.286 20.008 -31.361 1.00 86.38 196 GLU A CA 1
ATOM 1564 C C . GLU A 1 196 ? 18.913 20.359 -31.947 1.00 86.38 196 GLU A C 1
ATOM 1566 O O . GLU A 1 196 ? 18.049 19.493 -32.069 1.00 86.38 196 GLU A O 1
ATOM 1571 N N . LYS A 1 197 ? 18.735 21.601 -32.414 1.00 90.12 197 LYS A N 1
ATOM 1572 C CA . LYS A 1 197 ? 17.499 22.021 -33.082 1.00 90.12 197 LYS A CA 1
ATOM 1573 C C . LYS A 1 197 ? 17.243 21.247 -34.379 1.00 90.12 197 LYS A C 1
ATOM 1575 O O . LYS A 1 197 ? 16.119 20.826 -34.625 1.00 90.12 197 LYS A O 1
ATOM 1580 N N . LEU A 1 198 ? 18.282 21.019 -35.187 1.00 84.44 198 LEU A N 1
ATOM 1581 C CA . LEU A 1 198 ? 18.173 20.182 -36.387 1.00 84.44 198 LEU A CA 1
ATOM 1582 C C . LEU A 1 198 ? 17.818 18.736 -36.038 1.00 84.44 198 LEU A C 1
ATOM 1584 O O . LEU A 1 198 ? 17.015 18.122 -36.731 1.00 84.44 198 LEU A O 1
ATOM 1588 N N . LYS A 1 199 ? 18.386 18.193 -34.958 1.00 83.69 199 LYS A N 1
ATOM 1589 C CA . LYS A 1 199 ? 18.053 16.853 -34.472 1.00 83.69 199 LYS A CA 1
ATOM 1590 C C . LYS A 1 199 ? 16.573 16.754 -34.089 1.00 83.69 199 LYS A C 1
ATOM 1592 O O . LYS A 1 199 ? 15.915 15.810 -34.509 1.00 83.69 199 LYS A O 1
ATOM 1597 N N . GLN A 1 200 ? 16.044 17.745 -33.371 1.00 86.56 200 GLN A N 1
ATOM 1598 C CA . GLN A 1 200 ? 14.620 17.811 -33.024 1.00 86.56 200 GLN A CA 1
ATOM 1599 C C . GLN A 1 200 ? 13.729 17.906 -34.269 1.00 86.56 200 GLN A C 1
ATOM 1601 O O . GLN A 1 200 ? 12.746 17.184 -34.373 1.00 86.56 200 GLN A O 1
ATOM 1606 N N . GLU A 1 201 ? 14.096 18.725 -35.255 1.00 86.69 201 GLU A N 1
ATOM 1607 C CA . GLU A 1 201 ? 13.337 18.857 -36.507 1.00 86.69 201 GLU A CA 1
ATOM 1608 C C . GLU A 1 201 ? 13.366 17.560 -37.346 1.00 86.69 201 GLU A C 1
ATOM 1610 O O . GLU A 1 201 ? 12.368 17.177 -37.966 1.00 86.69 201 GLU A O 1
ATOM 1615 N N . ILE A 1 202 ? 14.483 16.822 -37.320 1.00 76.12 202 ILE A N 1
ATOM 1616 C CA . ILE A 1 202 ? 14.587 15.477 -37.907 1.00 76.12 202 ILE A CA 1
ATOM 1617 C C . ILE A 1 202 ? 13.677 14.488 -37.163 1.00 76.12 202 ILE A C 1
ATOM 1619 O O . ILE A 1 202 ? 12.974 13.711 -37.803 1.00 76.12 202 ILE A O 1
ATOM 1623 N N . GLU A 1 203 ? 13.641 14.523 -35.832 1.00 75.06 203 GLU A N 1
ATOM 1624 C CA . GLU A 1 203 ? 12.763 13.663 -35.028 1.00 75.06 203 GLU A CA 1
ATOM 1625 C C . GLU A 1 203 ? 11.276 13.980 -35.261 1.00 75.06 203 GLU A C 1
ATOM 1627 O O . GLU A 1 203 ? 10.474 13.070 -35.470 1.00 75.06 203 GLU A O 1
ATOM 1632 N N . GLU A 1 204 ? 10.897 15.258 -35.302 1.00 83.75 204 GLU A N 1
ATOM 1633 C CA . GLU A 1 204 ? 9.528 15.698 -35.589 1.00 83.75 204 GLU A CA 1
ATOM 1634 C C . GLU A 1 204 ? 9.095 15.335 -37.012 1.00 83.75 204 GLU A C 1
ATOM 1636 O O . GLU A 1 204 ? 7.976 14.861 -37.220 1.00 83.75 204 GLU A O 1
ATOM 1641 N N . SER A 1 205 ? 9.977 15.507 -38.001 1.00 81.25 205 SER A N 1
ATOM 1642 C CA . SER A 1 205 ? 9.694 15.101 -39.380 1.00 81.25 205 SER A CA 1
ATOM 1643 C C . SER A 1 205 ? 9.615 13.578 -39.537 1.00 81.25 205 SER A C 1
ATOM 1645 O O . SER A 1 205 ? 8.742 13.102 -40.262 1.00 81.25 205 SER A O 1
ATOM 1647 N N . ALA A 1 206 ? 10.428 12.803 -38.808 1.00 78.19 206 ALA A N 1
ATOM 1648 C CA . ALA A 1 206 ? 10.343 11.341 -38.765 1.00 78.19 206 ALA A CA 1
ATOM 1649 C C . ALA A 1 206 ? 9.036 10.848 -38.118 1.00 78.19 206 ALA A C 1
ATOM 1651 O O . ALA A 1 206 ? 8.400 9.928 -38.643 1.00 78.19 206 ALA A O 1
ATOM 1652 N N . LYS A 1 207 ? 8.586 11.499 -37.035 1.00 76.56 207 LYS A N 1
ATOM 1653 C CA . LYS A 1 207 ? 7.275 11.244 -36.412 1.00 76.56 207 LYS A CA 1
ATOM 1654 C C . LYS A 1 207 ? 6.126 11.586 -37.356 1.00 76.56 207 LYS A C 1
ATOM 1656 O O . LYS A 1 207 ? 5.235 10.770 -37.574 1.00 76.56 207 LYS A O 1
ATOM 1661 N N . LYS A 1 208 ? 6.182 12.754 -37.999 1.00 77.69 208 LYS A N 1
ATOM 1662 C CA . LYS A 1 208 ? 5.171 13.208 -38.969 1.00 77.69 208 LYS A CA 1
ATOM 1663 C C . LYS A 1 208 ? 5.112 12.331 -40.226 1.00 77.69 208 LYS A C 1
ATOM 1665 O O . LYS A 1 208 ? 4.052 12.222 -40.835 1.00 77.69 208 LYS A O 1
ATOM 1670 N N . ALA A 1 209 ? 6.222 11.692 -40.598 1.00 77.50 209 ALA A N 1
ATOM 1671 C CA . ALA A 1 209 ? 6.297 10.703 -41.673 1.00 77.50 209 ALA A CA 1
ATOM 1672 C C . ALA A 1 209 ? 5.805 9.297 -41.262 1.00 77.50 209 ALA A C 1
ATOM 1674 O O . ALA A 1 209 ? 5.802 8.395 -42.096 1.00 77.50 209 ALA A O 1
ATOM 1675 N N . GLY A 1 210 ? 5.390 9.095 -40.004 1.00 59.81 210 GLY A N 1
ATOM 1676 C CA . GLY A 1 210 ? 4.841 7.824 -39.522 1.00 59.81 210 GLY A CA 1
ATOM 1677 C C . GLY A 1 210 ? 5.881 6.724 -39.284 1.00 59.81 210 GLY A C 1
ATOM 1678 O O . GLY A 1 210 ? 5.505 5.568 -39.104 1.00 59.81 210 GLY A O 1
ATOM 1679 N N . MET A 1 211 ? 7.177 7.061 -39.239 1.00 57.69 211 MET A N 1
ATOM 1680 C CA . MET A 1 211 ? 8.265 6.105 -38.958 1.00 57.69 211 MET A CA 1
ATOM 1681 C C . MET A 1 211 ? 8.428 5.793 -37.460 1.00 57.69 211 MET A C 1
ATOM 1683 O O . MET A 1 211 ? 9.339 5.068 -37.071 1.00 57.69 211 MET A O 1
ATOM 1687 N N . GLU A 1 212 ? 7.544 6.308 -36.604 1.00 55.53 212 GLU A N 1
ATOM 1688 C CA . GLU A 1 212 ? 7.543 6.052 -35.157 1.00 55.53 212 GLU A CA 1
ATOM 1689 C C . GLU A 1 212 ? 7.349 4.556 -34.849 1.00 55.53 212 GLU A C 1
ATOM 1691 O O . GLU A 1 212 ? 8.065 3.997 -34.021 1.00 55.53 212 GLU A O 1
ATOM 1696 N N . ARG A 1 213 ? 6.499 3.869 -35.629 1.00 54.09 213 ARG A N 1
ATOM 1697 C CA . ARG A 1 213 ? 6.270 2.417 -35.521 1.00 54.09 213 ARG A CA 1
ATOM 1698 C C . ARG A 1 213 ? 7.490 1.594 -35.951 1.00 54.09 213 ARG A C 1
ATOM 1700 O O . ARG A 1 213 ? 7.745 0.537 -35.386 1.00 54.09 213 ARG A O 1
ATOM 1707 N N . GLU A 1 214 ? 8.261 2.070 -36.931 1.00 52.91 214 GLU A N 1
ATOM 1708 C CA . GLU A 1 214 ? 9.503 1.409 -37.358 1.00 52.91 214 GLU A CA 1
ATOM 1709 C C . GLU A 1 214 ? 10.647 1.645 -36.364 1.00 52.91 214 GLU A C 1
ATOM 1711 O O . GLU A 1 214 ? 11.411 0.720 -36.098 1.00 52.91 214 GLU A O 1
ATOM 1716 N N . LEU A 1 215 ? 10.738 2.828 -35.745 1.00 53.78 215 LEU A N 1
ATOM 1717 C CA . LEU A 1 215 ? 11.735 3.111 -34.705 1.00 53.78 215 LEU A CA 1
ATOM 1718 C C . LEU A 1 215 ? 11.486 2.297 -33.424 1.00 53.78 215 LEU A C 1
ATOM 1720 O O . LEU A 1 215 ? 12.439 1.825 -32.805 1.00 53.78 215 LEU A O 1
ATOM 1724 N N . GLU A 1 216 ? 10.220 2.091 -33.060 1.00 52.91 216 GLU A N 1
ATOM 1725 C CA . GLU A 1 216 ? 9.803 1.272 -31.917 1.00 52.91 216 GLU A CA 1
ATOM 1726 C C . GLU A 1 216 ? 9.988 -0.235 -32.183 1.00 52.91 216 GLU A C 1
ATOM 1728 O O . GLU A 1 216 ? 10.403 -0.992 -31.305 1.00 52.91 216 GLU A O 1
ATOM 1733 N N . LEU A 1 217 ? 9.779 -0.691 -33.423 1.00 51.72 217 LEU A N 1
ATOM 1734 C CA . LEU A 1 217 ? 10.117 -2.059 -33.834 1.00 51.72 217 LEU A CA 1
ATOM 1735 C C . LEU A 1 217 ? 11.634 -2.293 -33.860 1.00 51.72 217 LEU A C 1
ATOM 1737 O O . LEU A 1 217 ? 12.090 -3.380 -33.508 1.00 51.72 217 LEU A O 1
ATOM 1741 N N . VAL A 1 218 ? 12.431 -1.291 -34.241 1.00 55.50 218 VAL A N 1
ATOM 1742 C CA . VAL A 1 218 ? 13.900 -1.374 -34.238 1.00 55.50 218 VAL A CA 1
ATOM 1743 C C . VAL A 1 218 ? 14.467 -1.317 -32.818 1.00 55.50 218 VAL A C 1
ATOM 1745 O O . VAL A 1 218 ? 15.395 -2.068 -32.526 1.00 55.50 218 VAL A O 1
ATOM 1748 N N . SER A 1 219 ? 13.907 -0.511 -31.910 1.00 55.47 219 SER A N 1
ATOM 1749 C CA . SER A 1 219 ? 14.355 -0.447 -30.509 1.00 55.47 219 SER A CA 1
ATOM 1750 C C . SER A 1 219 ? 14.020 -1.725 -29.732 1.00 55.47 219 SER A C 1
ATOM 1752 O O . SER A 1 219 ? 14.882 -2.257 -29.033 1.00 55.47 219 SER A O 1
ATOM 1754 N N . ASN A 1 220 ? 12.830 -2.296 -29.942 1.00 51.00 220 ASN A N 1
ATOM 1755 C CA . ASN A 1 220 ? 12.460 -3.597 -29.380 1.00 51.00 220 ASN A CA 1
ATOM 1756 C C . ASN A 1 220 ? 13.284 -4.752 -29.979 1.00 51.00 220 ASN A C 1
ATOM 1758 O O . ASN A 1 220 ? 13.546 -5.740 -29.298 1.00 51.00 220 ASN A O 1
ATOM 1762 N N . LYS A 1 221 ? 13.760 -4.621 -31.226 1.00 54.81 221 LYS A N 1
ATOM 1763 C CA . LYS A 1 221 ? 14.654 -5.596 -31.877 1.00 54.81 221 LYS A CA 1
ATOM 1764 C C . LYS A 1 221 ? 16.141 -5.385 -31.546 1.00 54.81 221 LYS A C 1
ATOM 1766 O O . LYS A 1 221 ? 16.941 -6.297 -31.748 1.00 54.81 221 LYS A O 1
ATOM 1771 N N . ALA A 1 222 ? 16.522 -4.215 -31.022 1.00 51.59 222 ALA A N 1
ATOM 1772 C CA . ALA A 1 222 ? 17.874 -3.916 -30.541 1.00 51.59 222 ALA A CA 1
ATOM 1773 C C . ALA A 1 222 ? 18.190 -4.596 -29.196 1.00 51.59 222 ALA A C 1
ATOM 1775 O O . ALA A 1 222 ? 19.360 -4.832 -28.891 1.00 51.59 222 ALA A O 1
ATOM 1776 N N . LEU A 1 223 ? 17.167 -5.034 -28.455 1.00 54.94 223 LEU A N 1
ATOM 1777 C CA . LEU A 1 223 ? 17.280 -6.164 -27.533 1.00 54.94 223 LEU A CA 1
ATOM 1778 C C . LEU A 1 223 ? 17.361 -7.454 -28.366 1.00 54.94 223 LEU A C 1
ATOM 1780 O O . LEU A 1 223 ? 16.433 -8.259 -28.395 1.00 54.94 223 LEU A O 1
ATOM 1784 N N . ARG A 1 224 ? 18.465 -7.654 -29.101 1.00 58.94 224 ARG A N 1
ATOM 1785 C CA . ARG A 1 224 ? 18.771 -8.974 -29.669 1.00 58.94 224 ARG A CA 1
ATOM 1786 C C . ARG A 1 224 ? 18.889 -9.915 -28.480 1.00 58.94 224 ARG A C 1
ATOM 1788 O O . ARG A 1 224 ? 19.899 -9.881 -27.777 1.00 58.94 224 ARG A O 1
ATOM 1795 N N . ASN A 1 225 ? 17.866 -10.739 -28.257 1.00 60.28 225 ASN A N 1
ATOM 1796 C CA . ASN A 1 225 ? 18.028 -11.964 -27.490 1.00 60.28 225 ASN A CA 1
ATOM 1797 C C . ASN A 1 225 ? 19.264 -12.637 -28.083 1.00 60.28 225 ASN A C 1
ATOM 1799 O O . ASN A 1 225 ? 19.280 -12.938 -29.280 1.00 60.28 225 ASN A O 1
ATOM 1803 N N . LYS A 1 226 ? 20.342 -12.734 -27.295 1.00 66.56 226 LYS A N 1
ATOM 1804 C CA . LYS A 1 226 ? 21.538 -13.452 -27.732 1.00 66.56 226 LYS A CA 1
ATOM 1805 C C . LYS A 1 226 ? 21.054 -14.826 -28.176 1.00 66.56 226 LYS A C 1
ATOM 1807 O O . LYS A 1 226 ? 20.230 -15.416 -27.475 1.00 66.56 226 LYS A O 1
ATOM 1812 N N . GLU A 1 227 ? 21.492 -15.273 -29.351 1.00 77.12 227 GLU A N 1
ATOM 1813 C CA . GLU A 1 227 ? 21.167 -16.621 -29.806 1.00 77.12 227 GLU A CA 1
ATOM 1814 C C . GLU A 1 227 ? 21.486 -17.588 -28.660 1.00 77.12 227 GLU A C 1
ATOM 1816 O O . GLU A 1 227 ? 22.509 -17.392 -27.983 1.00 77.12 227 GLU A O 1
ATOM 1821 N N . PRO A 1 228 ? 20.572 -18.528 -28.355 1.00 78.25 228 PRO A N 1
ATOM 1822 C CA . PRO A 1 228 ? 20.783 -19.447 -27.252 1.00 78.25 228 PRO A CA 1
ATOM 1823 C C . PRO A 1 228 ? 22.153 -20.109 -27.441 1.00 78.25 228 PRO A C 1
ATOM 1825 O O . PRO A 1 228 ? 22.490 -20.486 -28.568 1.00 78.25 228 PRO A O 1
ATOM 1828 N N . PRO A 1 229 ? 22.982 -20.175 -26.386 1.00 82.19 229 PRO A N 1
ATOM 1829 C CA . PRO A 1 229 ? 24.302 -20.770 -26.502 1.00 82.19 229 PRO A CA 1
ATOM 1830 C C . PRO A 1 229 ? 24.163 -22.218 -26.973 1.00 82.19 229 PRO A C 1
ATOM 1832 O O . PRO A 1 229 ? 23.235 -22.915 -26.571 1.00 82.19 229 PRO A O 1
ATOM 1835 N N . THR A 1 230 ? 25.102 -22.672 -27.805 1.00 82.50 230 THR A N 1
ATOM 1836 C CA . THR A 1 230 ? 25.104 -24.035 -28.359 1.00 82.50 230 THR A CA 1
ATOM 1837 C C . THR A 1 230 ? 25.111 -25.111 -27.276 1.00 82.50 230 THR A C 1
ATOM 1839 O O . THR A 1 230 ? 24.663 -26.217 -27.535 1.00 82.50 230 THR A O 1
ATOM 1842 N N . ILE A 1 231 ? 25.613 -24.789 -26.080 1.00 81.88 231 ILE A N 1
ATOM 1843 C CA . ILE A 1 231 ? 25.613 -25.655 -24.902 1.00 81.88 231 ILE A CA 1
ATOM 1844 C C . ILE A 1 231 ? 24.952 -24.892 -23.757 1.00 81.88 231 ILE A C 1
ATOM 1846 O O . ILE A 1 231 ? 25.320 -23.748 -23.459 1.00 81.88 231 ILE A O 1
ATOM 1850 N N . GLU A 1 232 ? 23.978 -25.521 -23.105 1.00 86.88 232 GLU A N 1
ATOM 1851 C CA . GLU A 1 232 ? 23.340 -24.946 -21.929 1.00 86.88 232 GLU A CA 1
ATOM 1852 C C . GLU A 1 232 ? 24.324 -24.905 -20.748 1.00 86.88 232 GLU A C 1
ATOM 1854 O O . GLU A 1 232 ? 25.203 -25.750 -20.589 1.00 86.88 232 GLU A O 1
ATOM 1859 N N . TRP A 1 233 ? 24.210 -23.898 -19.884 1.00 84.00 233 TRP A N 1
ATOM 1860 C CA . TRP A 1 233 ? 25.202 -23.632 -18.829 1.00 84.00 233 TRP A CA 1
ATOM 1861 C C . TRP A 1 233 ? 25.380 -24.780 -17.817 1.00 84.00 233 TRP A C 1
ATOM 1863 O O . TRP A 1 233 ? 26.412 -24.847 -17.147 1.00 84.00 233 TRP A O 1
ATOM 1873 N N . TRP A 1 234 ? 24.390 -25.667 -17.687 1.00 81.75 234 TRP A N 1
ATOM 1874 C CA . TRP A 1 234 ? 24.459 -26.858 -16.838 1.00 81.75 234 TRP A CA 1
ATOM 1875 C C . TRP A 1 234 ? 25.175 -28.031 -17.530 1.00 81.75 234 TRP A C 1
ATOM 1877 O O . TRP A 1 234 ? 25.850 -28.801 -16.849 1.00 81.75 234 TRP A O 1
ATOM 1887 N N . ASP A 1 235 ? 25.131 -28.101 -18.863 1.00 80.62 235 ASP A N 1
ATOM 1888 C CA . ASP A 1 235 ? 25.854 -29.078 -19.690 1.00 80.62 235 ASP A CA 1
ATOM 1889 C C . ASP A 1 235 ? 27.300 -28.681 -19.981 1.00 80.62 235 ASP A C 1
ATOM 1891 O O . ASP A 1 235 ? 28.124 -29.531 -20.312 1.00 80.62 235 ASP A O 1
ATOM 1895 N N . ALA A 1 236 ? 27.650 -27.407 -19.801 1.00 80.06 236 ALA A N 1
ATOM 1896 C CA . ALA A 1 236 ? 28.989 -26.875 -20.065 1.00 80.06 236 ALA A CA 1
ATOM 1897 C C . ALA A 1 236 ? 30.121 -27.567 -19.277 1.00 80.06 236 ALA A C 1
ATOM 1899 O O . ALA A 1 236 ? 31.292 -27.410 -19.608 1.00 80.06 236 ALA A O 1
ATOM 1900 N N . LYS A 1 237 ? 29.793 -28.308 -18.210 1.00 77.44 237 LYS A N 1
ATOM 1901 C CA . LYS A 1 237 ? 30.753 -29.116 -17.436 1.00 77.44 237 LYS A CA 1
ATOM 1902 C C . LYS A 1 237 ? 30.804 -30.584 -17.868 1.00 77.44 237 LYS A C 1
ATOM 1904 O O . LYS A 1 237 ? 31.712 -31.296 -17.455 1.00 77.44 237 LYS A O 1
ATOM 1909 N N . LEU A 1 238 ? 29.815 -31.033 -18.635 1.00 75.94 238 LEU A N 1
ATOM 1910 C CA . LEU A 1 238 ? 29.657 -32.410 -19.106 1.00 75.94 238 LEU A CA 1
ATOM 1911 C C . LEU A 1 238 ? 30.126 -32.569 -20.557 1.00 75.94 238 LEU A C 1
ATOM 1913 O O . LEU A 1 238 ? 30.586 -33.644 -20.935 1.00 75.94 238 LEU A O 1
ATOM 1917 N N . VAL A 1 239 ? 30.016 -31.505 -21.355 1.00 74.12 239 VAL A N 1
ATOM 1918 C CA . VAL A 1 239 ? 30.303 -31.489 -22.791 1.00 74.12 239 VAL A CA 1
ATOM 1919 C C . VAL A 1 239 ? 31.367 -30.433 -23.090 1.00 74.12 239 VAL A C 1
ATOM 1921 O O . VAL A 1 239 ? 31.251 -29.295 -22.644 1.00 74.12 239 VAL A O 1
ATOM 1924 N N . ASN A 1 240 ? 32.400 -30.800 -23.855 1.00 68.81 240 ASN A N 1
ATOM 1925 C CA . ASN A 1 240 ? 33.520 -29.899 -24.140 1.00 68.81 240 ASN A CA 1
ATOM 1926 C C . ASN A 1 240 ? 33.188 -28.830 -25.201 1.00 68.81 240 ASN A C 1
ATOM 1928 O O . ASN A 1 240 ? 33.529 -27.670 -24.995 1.00 68.81 240 ASN A O 1
ATOM 1932 N N . GLU A 1 241 ? 32.563 -29.191 -26.335 1.00 66.75 241 GLU A N 1
ATOM 1933 C CA . GLU A 1 241 ? 32.453 -28.268 -27.491 1.00 66.75 241 GLU A CA 1
ATOM 1934 C C . GLU A 1 241 ? 31.138 -28.345 -28.296 1.00 66.75 241 GLU A C 1
ATOM 1936 O O . GLU A 1 241 ? 30.681 -27.318 -28.797 1.00 66.75 241 GLU A O 1
ATOM 1941 N N . SER A 1 242 ? 30.490 -29.509 -28.408 1.00 71.19 242 SER A N 1
ATOM 1942 C CA . SER A 1 242 ? 29.198 -29.671 -29.098 1.00 71.19 242 SER A CA 1
ATOM 1943 C C . SER A 1 242 ? 28.457 -30.911 -28.593 1.00 71.19 242 SER A C 1
ATOM 1945 O O . SER A 1 242 ? 29.092 -31.860 -28.131 1.00 71.19 242 SER A O 1
ATOM 1947 N N . TYR A 1 243 ? 27.126 -30.925 -28.716 1.00 73.06 243 TYR A N 1
ATOM 1948 C CA . TYR A 1 243 ? 26.303 -32.114 -28.458 1.00 73.06 243 TYR A CA 1
ATOM 1949 C C . TYR A 1 243 ? 26.543 -33.243 -29.484 1.00 73.06 243 TYR A C 1
ATOM 1951 O O . TYR A 1 243 ? 26.247 -34.406 -29.200 1.00 73.06 243 TYR A O 1
ATOM 1959 N N . ASP A 1 244 ? 27.114 -32.927 -30.652 1.00 68.19 244 ASP A N 1
ATOM 1960 C CA . ASP A 1 244 ? 27.458 -33.908 -31.685 1.00 68.19 244 ASP A CA 1
ATOM 1961 C C . ASP A 1 244 ? 28.729 -34.683 -31.296 1.00 68.19 244 ASP A C 1
ATOM 1963 O O . ASP A 1 244 ? 29.845 -34.179 -31.419 1.00 68.19 244 ASP A O 1
ATOM 1967 N N . GLY A 1 245 ? 28.559 -35.927 -30.833 1.00 61.81 245 GLY A N 1
ATOM 1968 C CA . GLY A 1 245 ? 29.665 -36.839 -30.499 1.00 61.81 245 GLY A CA 1
ATOM 1969 C C . GLY A 1 245 ? 29.825 -37.175 -29.013 1.00 61.81 245 GLY A C 1
ATOM 1970 O O . GLY A 1 245 ? 30.911 -37.580 -28.601 1.00 61.81 245 GLY A O 1
ATOM 1971 N N . PHE A 1 246 ? 28.771 -37.024 -28.204 1.00 61.25 246 PHE A N 1
ATOM 1972 C CA . PHE A 1 246 ? 28.785 -37.423 -26.794 1.00 61.25 246 PHE A CA 1
ATOM 1973 C C . PHE A 1 246 ? 28.951 -38.947 -26.638 1.00 61.25 246 PHE A C 1
ATOM 1975 O O . PHE A 1 246 ? 27.989 -39.706 -26.768 1.00 61.25 246 PHE A O 1
ATOM 1982 N N . ASP A 1 247 ? 30.176 -39.395 -26.352 1.00 60.84 247 ASP A N 1
ATOM 1983 C CA . ASP A 1 247 ? 30.485 -40.791 -26.041 1.00 60.84 247 ASP A CA 1
ATOM 1984 C C . ASP A 1 247 ? 30.685 -40.968 -24.524 1.00 60.84 247 ASP A C 1
ATOM 1986 O O . ASP A 1 247 ? 31.607 -40.417 -23.917 1.00 60.84 247 ASP A O 1
ATOM 1990 N N . ILE A 1 248 ? 29.803 -41.756 -23.900 1.00 59.62 248 ILE A N 1
ATOM 1991 C CA . ILE A 1 248 ? 29.720 -41.998 -22.443 1.00 59.62 248 ILE A CA 1
ATOM 1992 C C . ILE A 1 248 ? 30.978 -42.740 -21.919 1.00 59.62 248 ILE A C 1
ATOM 1994 O O . ILE A 1 248 ? 31.186 -42.875 -20.711 1.00 59.62 248 ILE A O 1
ATOM 1998 N N . GLY A 1 249 ? 31.847 -43.221 -22.817 1.00 55.03 249 GLY A N 1
ATOM 1999 C CA . GLY A 1 249 ? 33.001 -44.066 -22.509 1.00 55.03 249 GLY A CA 1
ATOM 2000 C C . GLY A 1 249 ? 34.276 -43.369 -22.013 1.00 55.03 249 GLY A C 1
ATOM 2001 O O . GLY A 1 249 ? 35.160 -44.056 -21.495 1.00 55.03 249 GLY A O 1
ATOM 2002 N N . HIS A 1 250 ? 34.417 -42.043 -22.128 1.00 52.38 250 HIS A N 1
ATOM 2003 C CA . HIS A 1 250 ? 35.661 -41.369 -21.731 1.00 52.38 250 HIS A CA 1
ATOM 2004 C C . HIS A 1 250 ? 35.689 -41.045 -20.228 1.00 52.38 250 HIS A C 1
ATOM 2006 O O . HIS A 1 250 ? 34.844 -40.329 -19.697 1.00 52.38 250 HIS A O 1
ATOM 2012 N N . GLY A 1 251 ? 36.703 -41.573 -19.531 1.00 54.41 251 GLY A N 1
ATOM 2013 C CA . GLY A 1 251 ? 36.843 -41.619 -18.067 1.00 54.41 251 GLY A CA 1
ATOM 2014 C C . GLY A 1 251 ? 36.793 -40.300 -17.279 1.00 54.41 251 GLY A C 1
ATOM 2015 O O . GLY A 1 251 ? 36.906 -40.356 -16.060 1.00 54.41 251 GLY A O 1
ATOM 2016 N N . SER A 1 252 ? 36.573 -39.152 -17.924 1.00 56.84 252 SER A N 1
ATOM 2017 C CA . SER A 1 252 ? 36.429 -37.838 -17.281 1.00 56.84 252 SER A CA 1
ATOM 2018 C C . SER A 1 252 ? 35.038 -37.597 -16.669 1.00 56.84 252 SER A C 1
ATOM 2020 O O . SER A 1 252 ? 34.902 -36.765 -15.778 1.00 56.84 252 SER A O 1
ATOM 2022 N N . LEU A 1 253 ? 34.000 -38.334 -17.095 1.00 62.44 253 LEU A N 1
ATOM 2023 C CA . LEU A 1 253 ? 32.631 -38.188 -16.564 1.00 62.44 253 LEU A CA 1
ATOM 2024 C C . LEU A 1 253 ? 32.420 -38.872 -15.204 1.00 62.44 253 LEU A C 1
ATOM 2026 O O . LEU A 1 253 ? 31.491 -38.515 -14.486 1.00 62.44 253 LEU A O 1
ATOM 2030 N N . LYS A 1 254 ? 33.284 -39.826 -14.827 1.00 61.44 254 LYS A N 1
ATOM 2031 C CA . LYS A 1 254 ? 33.186 -40.559 -13.548 1.00 61.44 254 LYS A CA 1
ATOM 2032 C C . LYS A 1 254 ? 33.448 -39.678 -12.322 1.00 61.44 254 LYS A C 1
ATOM 2034 O O . LYS A 1 254 ? 33.055 -40.048 -11.220 1.00 61.44 254 LYS A O 1
ATOM 2039 N N . GLU A 1 255 ? 34.115 -38.538 -12.504 1.00 68.94 255 GLU A N 1
ATOM 2040 C CA . GLU A 1 255 ? 34.355 -37.571 -11.427 1.00 68.94 255 GLU A CA 1
ATOM 2041 C C . GLU A 1 255 ? 33.122 -36.697 -11.145 1.00 68.94 255 GLU A C 1
ATOM 2043 O O . GLU A 1 255 ? 32.894 -36.322 -9.997 1.00 68.94 255 GLU A O 1
ATOM 2048 N N . ILE A 1 256 ? 32.303 -36.409 -12.166 1.00 73.00 256 ILE A N 1
ATOM 2049 C CA . ILE A 1 256 ? 31.114 -35.544 -12.058 1.00 73.00 256 ILE A CA 1
ATOM 2050 C C . ILE A 1 256 ? 29.851 -36.370 -11.801 1.00 73.00 256 ILE A C 1
ATOM 2052 O O . ILE A 1 256 ? 29.037 -36.019 -10.950 1.00 73.00 256 ILE A O 1
ATOM 2056 N N . ILE A 1 257 ? 29.690 -37.473 -12.533 1.00 79.12 257 ILE A N 1
ATOM 2057 C CA . ILE A 1 257 ? 28.538 -38.366 -12.443 1.00 79.12 257 ILE A CA 1
ATOM 2058 C C . ILE A 1 257 ? 28.985 -39.630 -11.711 1.00 79.12 257 ILE A C 1
ATOM 2060 O O . ILE A 1 257 ? 29.725 -40.460 -12.240 1.00 79.12 257 ILE A O 1
ATOM 2064 N N . ASN A 1 258 ? 28.520 -39.777 -10.476 1.00 81.44 258 ASN A N 1
ATOM 2065 C CA . ASN A 1 258 ? 28.720 -40.963 -9.653 1.00 81.44 258 ASN A CA 1
ATOM 2066 C C . ASN A 1 258 ? 27.365 -41.475 -9.131 1.00 81.44 258 ASN A C 1
ATOM 2068 O O . ASN A 1 258 ? 26.319 -40.875 -9.367 1.00 81.44 258 ASN A O 1
ATOM 2072 N N . ASN A 1 259 ? 27.372 -42.595 -8.407 1.00 86.56 259 ASN A N 1
ATOM 2073 C CA . ASN A 1 259 ? 26.148 -43.193 -7.859 1.00 86.56 259 ASN A CA 1
ATOM 2074 C C . ASN A 1 259 ? 25.639 -42.483 -6.582 1.00 86.56 259 ASN A C 1
ATOM 2076 O O . ASN A 1 259 ? 24.770 -43.021 -5.895 1.00 86.56 259 ASN A O 1
ATOM 2080 N N . LEU A 1 260 ? 26.202 -41.326 -6.207 1.00 87.06 260 LEU A N 1
ATOM 2081 C CA . LEU A 1 260 ? 25.820 -40.586 -5.004 1.00 87.06 260 LEU A CA 1
ATOM 2082 C C . LEU A 1 260 ? 24.756 -39.543 -5.349 1.00 87.06 260 LEU A C 1
ATOM 2084 O O . LEU A 1 260 ? 24.930 -38.722 -6.244 1.00 87.06 260 LEU A O 1
ATOM 2088 N N . VAL A 1 261 ? 23.661 -39.536 -4.590 1.00 87.44 261 VAL A N 1
ATOM 2089 C CA . VAL A 1 261 ? 22.609 -38.522 -4.717 1.00 87.44 261 VAL A CA 1
ATOM 2090 C C . VAL A 1 261 ? 22.859 -37.423 -3.687 1.00 87.44 261 VAL A C 1
ATOM 2092 O O . VAL A 1 261 ? 22.788 -37.662 -2.478 1.00 87.44 261 VAL A O 1
ATOM 2095 N N . GLN A 1 262 ? 23.157 -36.208 -4.156 1.00 85.00 262 GLN A N 1
ATOM 2096 C CA . GLN A 1 262 ? 23.267 -35.043 -3.282 1.00 85.00 262 GLN A CA 1
ATOM 2097 C C . GLN A 1 262 ? 21.870 -34.632 -2.811 1.00 85.00 262 GLN A C 1
ATOM 2099 O O . GLN A 1 262 ? 21.011 -34.269 -3.613 1.00 85.00 262 GLN A O 1
ATOM 2104 N N . HIS A 1 263 ? 21.650 -34.655 -1.498 1.00 88.00 263 HIS A N 1
ATOM 2105 C CA . HIS A 1 263 ? 20.472 -34.028 -0.913 1.00 88.00 263 HIS A CA 1
ATOM 2106 C C . HIS A 1 263 ? 20.727 -32.515 -0.893 1.00 88.00 263 HIS A C 1
ATOM 2108 O O . HIS A 1 263 ? 21.739 -32.095 -0.319 1.00 88.00 263 HIS A O 1
ATOM 2114 N N . PRO A 1 264 ? 19.886 -31.693 -1.546 1.00 89.69 264 PRO A N 1
ATOM 2115 C CA . PRO A 1 264 ? 20.076 -30.250 -1.551 1.00 89.69 264 PRO A CA 1
ATOM 2116 C C . PRO A 1 264 ? 20.038 -29.721 -0.117 1.00 89.69 264 PRO A C 1
ATOM 2118 O O . PRO A 1 264 ? 19.315 -30.251 0.730 1.00 89.69 264 PRO A O 1
ATOM 2121 N N . VAL A 1 265 ? 20.823 -28.678 0.155 1.00 85.44 265 VAL A N 1
ATOM 2122 C CA . VAL A 1 265 ? 20.814 -28.020 1.467 1.00 85.44 265 VAL A CA 1
ATOM 2123 C C . VAL A 1 265 ? 19.381 -27.559 1.751 1.00 85.44 265 VAL A C 1
ATOM 2125 O O . VAL A 1 265 ? 18.821 -26.853 0.907 1.00 85.44 265 VAL A O 1
ATOM 2128 N N . PRO A 1 266 ? 18.769 -27.948 2.888 1.00 86.31 266 PRO A N 1
ATOM 2129 C CA . PRO A 1 266 ? 17.450 -27.455 3.256 1.00 86.31 266 PRO A CA 1
ATOM 2130 C C . PRO A 1 266 ? 17.473 -25.924 3.298 1.00 86.31 266 PRO A C 1
ATOM 2132 O O . PRO A 1 266 ? 18.148 -25.335 4.139 1.00 86.31 266 PRO A O 1
ATOM 2135 N N . ILE A 1 267 ? 16.784 -25.281 2.353 1.00 83.00 267 ILE A N 1
ATOM 2136 C CA . ILE A 1 267 ? 16.627 -23.827 2.341 1.00 83.00 267 ILE A CA 1
ATOM 2137 C C . ILE A 1 267 ? 15.578 -23.501 3.399 1.00 83.00 267 ILE A C 1
ATOM 2139 O O . ILE A 1 267 ? 14.446 -23.984 3.326 1.00 83.00 267 ILE A O 1
ATOM 2143 N N . GLU A 1 268 ? 15.957 -22.710 4.396 1.00 78.69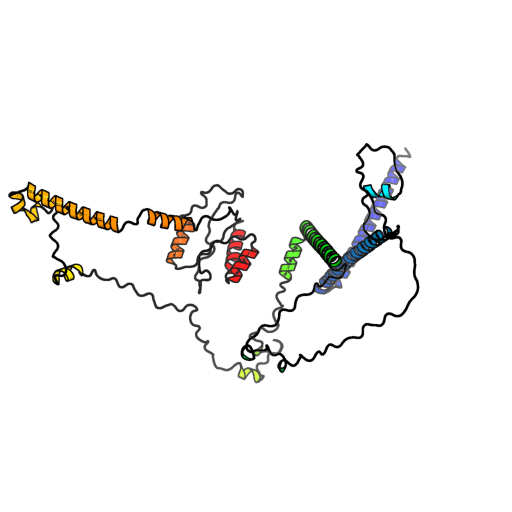 268 GLU A N 1
ATOM 2144 C CA . GLU A 1 268 ? 15.008 -22.196 5.378 1.00 78.69 268 GLU A CA 1
ATOM 2145 C C . GLU A 1 268 ? 13.951 -21.337 4.666 1.00 78.69 268 GLU A C 1
ATOM 2147 O O . GLU A 1 268 ? 14.278 -20.627 3.708 1.00 78.69 268 GLU A O 1
ATOM 2152 N N . PRO A 1 269 ? 12.672 -21.401 5.078 1.00 77.75 269 PRO A N 1
ATOM 2153 C CA . PRO A 1 269 ? 11.650 -20.558 4.480 1.00 77.75 269 PRO A CA 1
ATOM 2154 C C . PRO A 1 269 ? 12.093 -19.085 4.556 1.00 77.75 269 PRO A C 1
ATOM 2156 O O . PRO A 1 269 ? 12.599 -18.654 5.591 1.00 77.75 269 PRO A O 1
ATOM 2159 N N . PRO A 1 270 ? 11.903 -18.294 3.482 1.00 71.06 270 PRO A N 1
ATOM 2160 C CA . PRO A 1 270 ? 12.476 -16.947 3.351 1.00 71.06 270 PRO A CA 1
ATOM 2161 C C . PRO A 1 270 ? 12.013 -15.965 4.435 1.00 71.06 270 PRO A C 1
ATOM 2163 O O . PRO A 1 270 ? 12.644 -14.933 4.649 1.00 71.06 270 PRO A O 1
ATOM 2166 N N . ALA A 1 271 ? 10.913 -16.282 5.112 1.00 66.00 271 ALA A N 1
ATOM 2167 C CA . ALA A 1 271 ? 10.535 -15.670 6.366 1.00 66.00 271 ALA A CA 1
ATOM 2168 C C . ALA A 1 271 ? 10.565 -16.764 7.434 1.00 66.00 271 ALA A C 1
ATOM 2170 O O . ALA A 1 271 ? 9.815 -17.739 7.329 1.00 66.00 271 ALA A O 1
ATOM 2171 N N . GLU A 1 272 ? 11.386 -16.590 8.474 1.00 65.38 272 GLU A N 1
ATOM 2172 C CA . GLU A 1 272 ? 11.184 -17.352 9.700 1.00 65.38 272 GLU A CA 1
ATOM 2173 C C . GLU A 1 272 ? 9.736 -17.098 10.137 1.00 65.38 272 GLU A C 1
ATOM 2175 O O . GLU A 1 272 ? 9.359 -15.931 10.321 1.00 65.38 272 GLU A O 1
ATOM 2180 N N . PRO A 1 273 ? 8.888 -18.134 10.276 1.00 58.25 273 PRO A N 1
ATOM 2181 C CA . PRO A 1 273 ? 7.622 -17.957 10.952 1.00 58.25 273 PRO A CA 1
ATOM 2182 C C . PRO A 1 273 ? 7.993 -17.551 12.374 1.00 58.25 273 PRO A C 1
ATOM 2184 O O . PRO A 1 273 ? 8.372 -18.391 13.189 1.00 58.25 273 PRO A O 1
ATOM 2187 N N . GLY A 1 274 ? 7.979 -16.240 12.631 1.00 66.62 274 GLY A N 1
ATOM 2188 C CA . GLY A 1 274 ? 8.333 -15.686 13.928 1.00 66.62 274 GLY A CA 1
ATOM 2189 C C . GLY A 1 274 ? 7.578 -16.432 15.020 1.00 66.62 274 GLY A C 1
ATOM 2190 O O . GLY A 1 274 ? 6.504 -16.984 14.755 1.00 66.62 274 GLY A O 1
ATOM 2191 N N . ALA A 1 275 ? 8.155 -16.472 16.226 1.00 75.88 275 ALA A N 1
ATOM 2192 C CA . ALA A 1 275 ? 7.620 -17.241 17.347 1.00 75.88 275 ALA A CA 1
ATOM 2193 C C . ALA A 1 275 ? 6.082 -17.182 17.356 1.00 75.88 275 ALA A C 1
ATOM 2195 O O . ALA A 1 275 ? 5.535 -16.070 17.311 1.00 75.88 275 ALA A O 1
ATOM 2196 N N . PRO A 1 276 ? 5.387 -18.341 17.342 1.00 74.44 276 PRO A N 1
ATOM 2197 C CA . PRO A 1 276 ? 3.946 -18.379 17.152 1.00 74.44 276 PRO A CA 1
ATOM 2198 C C . PRO A 1 276 ? 3.309 -17.374 18.111 1.00 74.44 276 PRO A C 1
ATOM 2200 O O . PRO A 1 276 ? 3.657 -17.382 19.299 1.00 74.44 276 PRO A O 1
ATOM 2203 N N . PRO A 1 277 ? 2.444 -16.468 17.614 1.00 76.25 277 PRO A N 1
ATOM 2204 C CA . PRO A 1 277 ? 1.963 -15.349 18.405 1.00 76.25 277 PRO A CA 1
ATOM 2205 C C . PRO A 1 277 ? 1.391 -15.888 19.710 1.00 76.25 277 PRO A C 1
ATOM 2207 O O . PRO A 1 277 ? 0.577 -16.818 19.697 1.00 76.25 277 PRO A O 1
ATOM 2210 N N . ALA A 1 278 ? 1.858 -15.337 20.834 1.00 78.75 278 ALA A N 1
ATOM 2211 C CA . ALA A 1 278 ? 1.467 -15.809 22.152 1.00 78.75 278 ALA A CA 1
ATOM 2212 C C . ALA A 1 278 ? -0.062 -15.863 22.227 1.00 78.75 278 ALA A C 1
ATOM 2214 O O . ALA A 1 278 ? -0.742 -14.848 22.047 1.00 78.75 278 ALA A O 1
ATOM 2215 N N . LYS A 1 279 ? -0.609 -17.064 22.448 1.00 80.75 279 LYS A N 1
ATOM 2216 C CA . LYS A 1 279 ? -2.056 -17.241 22.586 1.00 80.75 279 LYS A CA 1
ATOM 2217 C C . LYS A 1 279 ? -2.525 -16.309 23.707 1.00 80.75 279 LYS A C 1
ATOM 2219 O O . LYS A 1 279 ? -1.983 -16.406 24.810 1.00 80.75 279 LYS A O 1
ATOM 2224 N N . PRO A 1 280 ? -3.493 -15.408 23.463 1.00 74.56 280 PRO A N 1
ATOM 2225 C CA . PRO A 1 280 ? -3.958 -14.504 24.500 1.00 74.56 280 PRO A CA 1
ATOM 2226 C C . PRO A 1 280 ? -4.592 -15.334 25.615 1.00 74.56 280 PRO A C 1
ATOM 2228 O O . PRO A 1 280 ? -5.652 -15.936 25.440 1.00 74.56 280 PRO A O 1
ATOM 2231 N N . ILE A 1 281 ? -3.917 -15.396 26.760 1.00 75.50 281 ILE A N 1
ATOM 2232 C CA . ILE A 1 281 ? -4.433 -16.066 27.949 1.00 75.50 281 ILE A CA 1
ATOM 2233 C C . ILE A 1 281 ? -5.565 -15.190 28.478 1.00 75.50 281 ILE A C 1
ATOM 2235 O O . ILE A 1 281 ? -5.340 -14.079 28.957 1.00 75.50 281 ILE A O 1
ATOM 2239 N N . MET A 1 282 ? -6.801 -15.670 28.369 1.00 73.12 282 MET A N 1
ATOM 2240 C CA . MET A 1 282 ? -7.937 -14.990 28.976 1.00 73.12 282 MET A CA 1
ATOM 2241 C C . MET A 1 282 ? -7.825 -15.108 30.495 1.00 73.12 282 MET A C 1
ATOM 2243 O O . MET A 1 282 ? -7.926 -16.199 31.056 1.00 73.12 282 MET A O 1
ATOM 2247 N N . LEU A 1 283 ? -7.606 -13.981 31.173 1.00 70.19 283 LEU A N 1
ATOM 2248 C CA . LEU A 1 283 ? -7.623 -13.939 32.628 1.00 70.19 283 LEU A CA 1
ATOM 2249 C C . LEU A 1 283 ? -9.075 -14.080 33.101 1.00 70.19 283 LEU A C 1
ATOM 2251 O O . LEU A 1 283 ? -9.933 -13.255 32.779 1.00 70.19 283 LEU A O 1
ATOM 2255 N N . THR A 1 284 ? -9.366 -15.102 33.903 1.00 69.00 284 THR A N 1
ATOM 2256 C CA . THR A 1 284 ? -10.618 -15.141 34.667 1.00 69.00 284 THR A CA 1
ATOM 2257 C C . THR A 1 284 ? -10.664 -13.914 35.575 1.00 69.00 284 THR A C 1
ATOM 2259 O O . THR A 1 284 ? -9.663 -13.611 36.225 1.00 69.00 284 THR A O 1
ATOM 2262 N N . LYS A 1 285 ? -11.800 -13.209 35.636 1.00 64.12 285 LYS A N 1
ATOM 2263 C CA . LYS A 1 285 ? -11.977 -11.983 36.437 1.00 64.12 285 LYS A CA 1
ATOM 2264 C C . LYS A 1 285 ? -11.495 -12.207 37.882 1.00 64.12 285 LYS A C 1
ATOM 2266 O O . LYS A 1 285 ? -12.203 -12.825 38.676 1.00 64.12 285 LYS A O 1
ATOM 2271 N N . LYS A 1 286 ? -10.293 -11.731 38.232 1.00 53.06 286 LYS A N 1
ATOM 2272 C CA . LYS A 1 286 ? -9.780 -11.814 39.605 1.00 53.06 286 LYS A CA 1
ATOM 2273 C C . LYS A 1 286 ? -10.456 -10.765 40.482 1.00 53.06 286 LYS A C 1
ATOM 2275 O O . LYS A 1 286 ? -10.676 -9.621 40.093 1.00 53.06 286 LYS A O 1
ATOM 2280 N N . LYS A 1 287 ? -10.798 -11.200 41.692 1.00 58.59 287 LYS A N 1
ATOM 2281 C CA . LYS A 1 287 ? -11.514 -10.468 42.740 1.00 58.59 287 LYS A CA 1
ATOM 2282 C C . LYS A 1 287 ? -10.589 -9.510 43.511 1.00 58.59 287 LYS A C 1
ATOM 2284 O O . LYS A 1 287 ? -10.681 -9.433 44.732 1.00 58.59 287 LYS A O 1
ATOM 2289 N N . ASP A 1 288 ? -9.702 -8.776 42.838 1.00 67.56 288 ASP A N 1
ATOM 2290 C CA . ASP A 1 288 ? -8.658 -7.956 43.487 1.00 67.56 288 ASP A CA 1
ATOM 2291 C C . ASP A 1 288 ? -9.234 -6.934 44.472 1.00 67.56 288 ASP A C 1
ATOM 2293 O O . ASP A 1 288 ? -8.686 -6.707 45.549 1.00 67.56 288 ASP A O 1
ATOM 2297 N N . ARG A 1 289 ? -10.402 -6.372 44.148 1.00 70.50 289 ARG A N 1
ATOM 2298 C CA . ARG A 1 289 ? -11.130 -5.470 45.048 1.00 70.50 289 ARG A CA 1
ATOM 2299 C C . ARG A 1 289 ? -11.568 -6.167 46.340 1.00 70.50 289 ARG A C 1
ATOM 2301 O O . ARG A 1 289 ? -11.447 -5.585 47.409 1.00 70.50 289 ARG A O 1
ATOM 2308 N N . GLN A 1 290 ? -12.032 -7.417 46.259 1.00 69.56 290 GLN A N 1
ATOM 2309 C CA . GLN A 1 290 ? -12.459 -8.188 47.435 1.00 69.56 290 GLN A CA 1
ATOM 2310 C C . GLN A 1 290 ? -11.265 -8.558 48.321 1.00 69.56 290 GLN A C 1
ATOM 2312 O O . GLN A 1 290 ? -11.378 -8.506 49.542 1.00 69.56 290 GLN A O 1
ATOM 2317 N N . TYR A 1 291 ? -10.111 -8.871 47.721 1.00 78.00 291 TYR A N 1
ATOM 2318 C CA . TYR A 1 291 ? -8.874 -9.100 48.470 1.00 78.00 291 TYR A CA 1
ATOM 2319 C C . TYR A 1 291 ? -8.406 -7.828 49.188 1.00 78.00 291 TYR A C 1
ATOM 2321 O O . TYR A 1 291 ? -8.103 -7.891 50.374 1.00 78.00 291 TYR A O 1
ATOM 2329 N N . LYS A 1 292 ? -8.433 -6.664 48.522 1.00 83.38 292 LYS A N 1
ATOM 2330 C CA . LYS A 1 292 ? -8.079 -5.371 49.141 1.00 83.38 292 LYS A CA 1
ATOM 2331 C C . LYS A 1 292 ? -8.981 -5.001 50.323 1.00 83.38 292 LYS A C 1
ATOM 2333 O O . LYS A 1 292 ? -8.481 -4.471 51.309 1.00 83.38 292 LYS A O 1
ATOM 2338 N N . ILE A 1 293 ? -10.274 -5.323 50.251 1.00 80.69 293 ILE A N 1
ATOM 2339 C CA . ILE A 1 293 ? -11.213 -5.147 51.372 1.00 80.69 293 ILE A CA 1
ATOM 2340 C C . ILE A 1 293 ? -10.894 -6.136 52.505 1.00 80.69 293 ILE A C 1
ATOM 2342 O O . ILE A 1 293 ? -10.835 -5.743 53.664 1.00 80.69 293 ILE A O 1
ATOM 2346 N N . LYS A 1 294 ? -10.618 -7.410 52.187 1.00 82.81 294 LYS A N 1
ATOM 2347 C CA . LYS A 1 294 ? -10.289 -8.447 53.184 1.00 82.81 294 LYS A CA 1
ATOM 2348 C C . LYS A 1 294 ? -8.985 -8.168 53.943 1.00 82.81 294 LYS A C 1
ATOM 2350 O O . LYS A 1 294 ? -8.881 -8.522 55.111 1.00 82.81 294 LYS A O 1
ATOM 2355 N N . LEU A 1 295 ? -8.008 -7.545 53.285 1.00 89.12 295 LEU A N 1
ATOM 2356 C CA . LEU A 1 295 ? -6.756 -7.084 53.894 1.00 89.12 295 LEU A CA 1
ATOM 2357 C C . LEU A 1 295 ? -6.903 -5.751 54.658 1.00 89.12 295 LEU A C 1
ATOM 2359 O O . LEU A 1 295 ? -5.938 -5.308 55.270 1.00 89.12 295 LEU A O 1
ATOM 2363 N N . GLY A 1 296 ? -8.072 -5.099 54.615 1.00 84.19 296 GLY A N 1
ATOM 2364 C CA . GLY A 1 296 ? -8.324 -3.829 55.304 1.00 84.19 296 GLY A CA 1
ATOM 2365 C C . GLY A 1 296 ? -7.736 -2.586 54.624 1.00 84.19 296 GLY A C 1
ATOM 2366 O O . GLY A 1 296 ? -7.781 -1.508 55.205 1.00 84.19 296 GLY A O 1
ATOM 2367 N N . LEU A 1 297 ? -7.210 -2.697 53.394 1.00 88.94 297 LEU A N 1
ATOM 2368 C CA . LEU A 1 297 ? -6.689 -1.549 52.630 1.00 88.94 297 LEU A CA 1
ATOM 2369 C C . LEU A 1 297 ? -7.809 -0.659 52.070 1.00 88.94 297 LEU A C 1
ATOM 2371 O O . LEU A 1 297 ? -7.571 0.505 51.756 1.00 88.94 297 LEU A O 1
ATOM 2375 N N . LEU A 1 298 ? -9.010 -1.215 51.890 1.00 84.75 298 LEU A N 1
ATOM 2376 C CA . LEU A 1 298 ? -10.203 -0.482 51.474 1.00 84.75 298 LEU A CA 1
ATOM 2377 C C . LEU A 1 298 ? -11.340 -0.747 52.468 1.00 84.75 298 LEU A C 1
ATOM 2379 O O . LEU A 1 298 ? -11.576 -1.912 52.801 1.00 84.75 298 LEU A O 1
ATOM 2383 N N . PRO A 1 299 ? -12.077 0.288 52.904 1.00 86.12 299 PRO A N 1
ATOM 2384 C CA . PRO A 1 299 ? -13.286 0.091 53.691 1.00 86.12 299 PRO A CA 1
ATOM 2385 C C . PRO A 1 299 ? -14.333 -0.678 52.872 1.00 86.12 299 PRO A C 1
ATOM 2387 O O . PRO A 1 299 ? -14.417 -0.532 51.649 1.00 86.12 299 PRO A O 1
ATOM 2390 N N . ALA A 1 300 ? -15.129 -1.513 53.545 1.00 82.44 300 ALA A N 1
ATOM 2391 C CA . ALA A 1 300 ? -16.226 -2.227 52.901 1.00 82.44 300 ALA A CA 1
ATOM 2392 C C . ALA A 1 300 ? -17.230 -1.222 52.319 1.00 82.44 300 ALA A C 1
ATOM 2394 O O . ALA A 1 300 ? -17.626 -0.263 52.982 1.00 82.44 300 ALA A O 1
ATOM 2395 N N . GLU A 1 301 ? -17.629 -1.426 51.065 1.00 78.75 301 GLU A N 1
ATOM 2396 C CA . GLU A 1 301 ? -18.547 -0.504 50.398 1.00 78.75 301 GLU A CA 1
ATOM 2397 C C . GLU A 1 301 ? -19.932 -0.633 51.016 1.00 78.75 301 GLU A C 1
ATOM 2399 O O . GLU A 1 301 ? -20.450 -1.743 51.162 1.00 78.75 301 GLU A O 1
ATOM 2404 N N . GLN A 1 302 ? -20.537 0.500 51.366 1.00 78.44 302 GLN A N 1
ATOM 2405 C CA . GLN A 1 302 ? -21.908 0.511 51.855 1.00 78.44 302 GLN A CA 1
ATOM 2406 C C . GLN A 1 302 ? -22.851 -0.117 50.813 1.00 78.44 302 GLN A C 1
ATOM 2408 O O . GLN A 1 302 ? -22.634 0.039 49.601 1.00 78.44 302 GLN A O 1
ATOM 2413 N N . PRO A 1 303 ? -23.892 -0.847 51.255 1.00 79.38 303 PRO A N 1
ATOM 2414 C CA . PRO A 1 303 ? -24.823 -1.501 50.347 1.00 79.38 303 PRO A CA 1
ATOM 2415 C C . PRO A 1 303 ? -25.496 -0.468 49.438 1.00 79.38 303 PRO A C 1
ATOM 2417 O O . PRO A 1 303 ? -25.940 0.588 49.879 1.00 79.38 303 PRO A O 1
ATOM 2420 N N . LYS A 1 304 ? -25.590 -0.770 48.140 1.00 83.88 304 LYS A N 1
ATOM 2421 C CA . LYS A 1 304 ? -26.226 0.128 47.170 1.00 83.88 304 LYS A CA 1
ATOM 2422 C C . LYS A 1 304 ? -27.739 0.151 47.393 1.00 83.88 304 LYS A C 1
ATOM 2424 O O . LYS A 1 304 ? -28.432 -0.810 47.051 1.00 83.88 304 LYS A O 1
ATOM 2429 N N . ILE A 1 305 ? -28.255 1.277 47.875 1.00 81.56 305 ILE A N 1
ATOM 2430 C CA . ILE A 1 305 ? -29.695 1.487 48.031 1.00 81.56 305 ILE A CA 1
ATOM 2431 C C . ILE A 1 305 ? -30.253 2.107 46.738 1.00 81.56 305 ILE A C 1
ATOM 2433 O O . ILE A 1 305 ? -29.733 3.094 46.207 1.00 81.56 305 ILE A O 1
ATOM 2437 N N . THR A 1 306 ? -31.277 1.478 46.168 1.00 80.50 306 THR A N 1
ATOM 2438 C CA . THR A 1 306 ? -32.075 1.989 45.038 1.00 80.50 306 THR A CA 1
ATOM 2439 C C . THR A 1 306 ? -33.516 2.147 45.501 1.00 80.50 306 THR A C 1
ATOM 2441 O O . THR A 1 306 ? -33.901 1.479 46.453 1.00 80.50 306 THR A O 1
ATOM 2444 N N . LYS A 1 307 ? -34.331 2.967 44.822 1.00 80.25 307 LYS A N 1
ATOM 2445 C CA . LYS A 1 307 ? -35.760 3.141 45.161 1.00 80.25 307 LYS A CA 1
ATOM 2446 C C . LYS A 1 307 ? -36.512 1.803 45.272 1.00 80.25 307 LYS A C 1
ATOM 2448 O O . LYS A 1 307 ? -37.358 1.639 46.137 1.00 80.25 307 LYS A O 1
ATOM 2453 N N . GLU A 1 308 ? -36.136 0.826 44.449 1.00 81.00 308 GLU A N 1
ATOM 2454 C CA . GLU A 1 308 ? -36.686 -0.540 44.447 1.00 81.00 308 GLU A CA 1
ATOM 2455 C C . GLU A 1 308 ? -36.168 -1.412 45.607 1.00 81.00 308 GLU A C 1
ATOM 2457 O O . GLU A 1 308 ? -36.891 -2.261 46.121 1.00 81.00 308 GLU A O 1
ATOM 2462 N N . ASN A 1 309 ? -34.915 -1.217 46.035 1.00 81.75 309 ASN A N 1
ATOM 2463 C CA . ASN A 1 309 ? -34.284 -1.970 47.127 1.00 81.75 309 ASN A CA 1
ATOM 2464 C C . ASN A 1 309 ? -34.470 -1.297 48.506 1.00 81.75 309 ASN A C 1
ATOM 2466 O O . ASN A 1 309 ? -34.161 -1.883 49.540 1.00 81.75 309 ASN A O 1
ATOM 2470 N N . PHE A 1 310 ? -34.984 -0.069 48.520 1.00 82.12 310 PHE A N 1
ATOM 2471 C CA . PHE A 1 310 ? -35.138 0.806 49.680 1.00 82.12 310 PHE A CA 1
ATOM 2472 C C . PHE A 1 310 ? -35.977 0.170 50.791 1.00 82.12 310 PHE A C 1
ATOM 2474 O O . PHE A 1 310 ? -35.491 -0.029 51.902 1.00 82.12 310 PHE A O 1
ATOM 2481 N N . MET A 1 311 ? -37.197 -0.259 50.458 1.00 80.25 311 MET A N 1
ATOM 2482 C CA . MET A 1 311 ? -38.135 -0.842 51.425 1.00 80.25 311 MET A CA 1
ATOM 2483 C C . MET A 1 311 ? -37.695 -2.216 51.948 1.00 80.25 311 MET A C 1
ATOM 2485 O O . MET A 1 311 ? -38.128 -2.632 53.017 1.00 80.25 311 MET A O 1
ATOM 2489 N N . ARG A 1 312 ? -36.831 -2.932 51.212 1.00 82.06 312 ARG A N 1
ATOM 2490 C CA . ARG A 1 312 ? -36.308 -4.243 51.635 1.00 82.06 312 ARG A CA 1
ATOM 2491 C C . ARG A 1 312 ? -35.106 -4.114 52.567 1.00 82.06 312 ARG A C 1
ATOM 2493 O O . ARG A 1 312 ? -34.943 -4.957 53.440 1.00 82.06 312 ARG A O 1
ATOM 2500 N N . VAL A 1 313 ? -34.269 -3.092 52.372 1.00 78.19 313 VAL A N 1
ATOM 2501 C CA . VAL A 1 313 ? -33.022 -2.896 53.133 1.00 78.19 313 VAL A CA 1
ATOM 2502 C C . VAL A 1 313 ? -33.240 -2.042 54.380 1.00 78.19 313 VAL A C 1
ATOM 2504 O O . VAL A 1 313 ? -32.645 -2.333 55.410 1.00 78.19 313 VAL A O 1
ATOM 2507 N N . LEU A 1 314 ? -34.103 -1.027 54.306 1.00 79.81 314 LEU A N 1
ATOM 2508 C CA . LEU A 1 314 ? -34.331 -0.062 55.388 1.00 79.81 314 LEU A CA 1
ATOM 2509 C C . LEU A 1 314 ? -35.783 -0.066 55.879 1.00 79.81 314 LEU A C 1
ATOM 2511 O O . LEU A 1 314 ? -36.242 0.915 56.441 1.00 79.81 314 LEU A O 1
ATOM 2515 N N . GLY A 1 315 ? -36.527 -1.159 55.679 1.00 78.19 315 GLY A N 1
ATOM 2516 C CA . GLY A 1 315 ? -37.975 -1.204 55.917 1.00 78.19 315 GLY A CA 1
ATOM 2517 C C . GLY A 1 315 ? -38.418 -0.759 57.317 1.00 78.19 315 GLY A C 1
ATOM 2518 O O . GLY A 1 315 ? -39.402 -0.042 57.429 1.00 78.19 315 GLY A O 1
ATOM 2519 N N . GLN A 1 316 ? -37.687 -1.118 58.377 1.00 82.56 316 GLN A N 1
ATOM 2520 C CA . GLN A 1 316 ? -38.028 -0.707 59.749 1.00 82.56 316 GLN A CA 1
ATOM 2521 C C . GLN A 1 316 ? -37.766 0.789 60.002 1.00 82.56 316 GLN A C 1
ATOM 2523 O O . GLN A 1 316 ? -38.594 1.457 60.613 1.00 82.56 316 GLN A O 1
ATOM 2528 N N . GLU A 1 317 ? -36.661 1.335 59.486 1.00 81.81 317 GLU A N 1
ATOM 2529 C CA . GLU A 1 317 ? -36.319 2.763 59.605 1.00 81.81 317 GLU A CA 1
ATOM 2530 C C . GLU A 1 317 ? -37.171 3.643 58.679 1.00 81.81 317 GLU A C 1
ATOM 2532 O O . GLU A 1 317 ? -37.581 4.736 59.061 1.00 81.81 317 GLU A O 1
ATOM 2537 N N . ALA A 1 318 ? -37.510 3.145 57.489 1.00 84.06 318 ALA A N 1
ATOM 2538 C CA . ALA A 1 318 ? -38.369 3.818 56.520 1.00 84.06 318 ALA A CA 1
ATOM 2539 C C . ALA A 1 318 ? -39.826 3.938 57.000 1.00 84.06 318 ALA A C 1
ATOM 2541 O O . ALA A 1 318 ? -40.525 4.857 56.581 1.00 84.06 318 ALA A O 1
ATOM 2542 N N . ILE A 1 319 ? -40.284 3.040 57.885 1.00 84.06 319 ILE A N 1
ATOM 2543 C CA . ILE A 1 319 ? -41.598 3.147 58.544 1.00 84.06 319 ILE A CA 1
ATOM 2544 C C . ILE A 1 319 ? -41.591 4.254 59.607 1.00 84.06 319 ILE A C 1
ATOM 2546 O O . ILE A 1 319 ? -42.593 4.947 59.766 1.00 84.06 319 ILE A O 1
ATOM 2550 N N . LEU A 1 320 ? -40.476 4.425 60.327 1.00 87.31 320 LEU A N 1
ATOM 2551 C CA . LEU A 1 320 ? -40.348 5.422 61.392 1.00 87.31 320 LEU A CA 1
ATOM 2552 C C . LEU A 1 320 ? -40.143 6.840 60.837 1.00 87.31 320 LEU A C 1
ATOM 2554 O O . LEU A 1 320 ? -40.805 7.773 61.283 1.00 87.31 320 LEU A O 1
ATOM 2558 N N . GLU A 1 321 ? -39.245 7.011 59.860 1.00 85.88 321 GLU A N 1
ATOM 2559 C CA . GLU A 1 321 ? -38.854 8.323 59.323 1.00 85.88 321 GLU A CA 1
ATOM 2560 C C . GLU A 1 321 ? -38.758 8.315 57.779 1.00 85.88 321 GLU A C 1
ATOM 2562 O O . GLU A 1 321 ? -37.661 8.422 57.221 1.00 85.88 321 GLU A O 1
ATOM 2567 N N . PRO A 1 322 ? -39.884 8.248 57.040 1.00 84.44 322 PRO A N 1
ATOM 2568 C CA . PRO A 1 322 ? -39.869 8.047 55.585 1.00 84.44 322 PRO A CA 1
ATOM 2569 C C . PRO A 1 322 ? -39.108 9.147 54.828 1.00 84.44 322 PRO A C 1
ATOM 2571 O O . PRO A 1 322 ? -38.284 8.859 53.964 1.00 84.44 322 PRO A O 1
ATOM 2574 N N . SER A 1 323 ? -39.307 10.414 55.206 1.00 88.56 323 SER A N 1
ATOM 2575 C CA . SER A 1 323 ? -38.707 11.568 54.516 1.00 88.56 323 SER A CA 1
ATOM 2576 C C . SER A 1 323 ? -37.182 11.652 54.685 1.00 88.56 323 SER A C 1
ATOM 2578 O O . SER A 1 323 ? -36.452 11.969 53.744 1.00 88.56 323 SER A O 1
ATOM 2580 N N . LYS A 1 324 ? -36.666 11.320 55.875 1.00 88.00 324 LYS A N 1
ATOM 2581 C CA . LYS A 1 324 ? -35.226 11.390 56.172 1.00 88.00 324 LYS A CA 1
ATOM 2582 C C . LYS A 1 324 ? -34.453 10.301 55.434 1.00 88.00 324 LYS A C 1
ATOM 2584 O O . LYS A 1 324 ? -33.412 10.579 54.840 1.00 88.00 324 LYS A O 1
ATOM 2589 N N . VAL A 1 325 ? -34.994 9.085 55.428 1.00 85.38 325 VAL A N 1
ATOM 2590 C CA . VAL A 1 325 ? -34.368 7.937 54.769 1.00 85.38 325 VAL A CA 1
ATOM 2591 C C . VAL A 1 325 ? -34.439 8.096 53.238 1.00 85.38 325 VAL A C 1
ATOM 2593 O O . VAL A 1 325 ? -33.465 7.807 52.539 1.00 85.38 325 VAL A O 1
ATOM 2596 N N . GLU A 1 326 ? -35.527 8.658 52.691 1.00 86.75 326 GLU A N 1
ATOM 2597 C CA . GLU A 1 326 ? -35.621 9.022 51.265 1.00 86.75 326 GLU A CA 1
ATOM 2598 C C . GLU A 1 326 ? -34.598 10.090 50.851 1.00 86.75 326 GLU A C 1
ATOM 2600 O O . GLU A 1 326 ? -33.964 9.964 49.796 1.00 86.75 326 GLU A O 1
ATOM 2605 N N . ALA A 1 327 ? -34.400 11.120 51.680 1.00 89.38 327 ALA A N 1
ATOM 2606 C CA . ALA A 1 327 ? -33.407 12.163 51.436 1.00 89.38 327 ALA A CA 1
ATOM 2607 C C . ALA A 1 327 ? -31.975 11.602 51.434 1.00 89.38 327 ALA A C 1
ATOM 2609 O O . ALA A 1 327 ? -31.167 11.947 50.566 1.00 89.38 327 ALA A O 1
ATOM 2610 N N . GLU A 1 328 ? -31.662 10.690 52.357 1.00 86.12 328 GLU A N 1
ATOM 2611 C CA . GLU A 1 328 ? -30.360 10.024 52.412 1.00 86.12 328 GLU A CA 1
ATOM 2612 C C . GLU A 1 328 ? -30.123 9.120 51.193 1.00 86.12 328 GLU A C 1
ATOM 2614 O O . GLU A 1 328 ? -29.058 9.171 50.568 1.00 86.12 328 GLU A O 1
ATOM 2619 N N . MET A 1 329 ? -31.139 8.362 50.769 1.00 85.81 329 MET A N 1
ATOM 2620 C CA . MET A 1 329 ? -31.076 7.572 49.538 1.00 85.81 329 MET A CA 1
ATOM 2621 C C . MET A 1 329 ? -30.854 8.467 48.312 1.00 85.81 329 MET A C 1
ATOM 2623 O O . MET A 1 329 ? -30.009 8.160 47.465 1.00 85.81 329 MET A O 1
ATOM 2627 N N . ALA A 1 330 ? -31.597 9.570 48.194 1.00 88.75 330 ALA A N 1
ATOM 2628 C CA . ALA A 1 330 ? -31.448 10.505 47.084 1.00 88.75 330 ALA A CA 1
ATOM 2629 C C . ALA A 1 330 ? -30.023 11.072 47.030 1.00 88.75 330 ALA A C 1
ATOM 2631 O O . ALA A 1 330 ? -29.412 11.098 45.958 1.00 88.75 330 ALA A O 1
ATOM 2632 N N . ARG A 1 331 ? -29.456 11.419 48.191 1.00 90.12 331 ARG A N 1
ATOM 2633 C CA . ARG A 1 331 ? -28.068 11.868 48.318 1.00 90.12 331 ARG A CA 1
ATOM 2634 C C . ARG A 1 331 ? -27.070 10.801 47.860 1.00 90.12 331 ARG A C 1
ATOM 2636 O O . ARG A 1 331 ? -26.196 11.113 47.059 1.00 90.12 331 ARG A O 1
ATOM 2643 N N . GLN A 1 332 ? -27.211 9.544 48.285 1.00 88.00 332 GLN A N 1
ATOM 2644 C CA . GLN A 1 332 ? -26.316 8.456 47.854 1.00 88.00 332 GLN A CA 1
ATOM 2645 C C . GLN A 1 332 ? -26.418 8.156 46.349 1.00 88.00 332 GLN A C 1
ATOM 2647 O O . GLN A 1 332 ? -25.436 7.778 45.704 1.00 88.00 332 GLN A O 1
ATOM 2652 N N . VAL A 1 333 ? -27.615 8.272 45.766 1.00 88.75 333 VAL A N 1
ATOM 2653 C CA . VAL A 1 333 ? -27.820 8.114 44.318 1.00 88.75 333 VAL A CA 1
ATOM 2654 C C . VAL A 1 333 ? -27.150 9.254 43.557 1.00 88.75 333 VAL A C 1
ATOM 2656 O O . VAL A 1 333 ? -26.462 8.991 42.566 1.00 88.75 333 VAL A O 1
ATOM 2659 N N . GLU A 1 334 ? -27.318 10.492 44.019 1.00 90.62 334 GLU A N 1
ATOM 2660 C CA . GLU A 1 334 ? -26.712 11.660 43.386 1.00 90.62 334 GLU A CA 1
ATOM 2661 C C . GLU A 1 334 ? -25.187 11.640 43.524 1.00 90.62 334 GLU A C 1
ATOM 2663 O O . GLU A 1 334 ? -24.501 11.834 42.530 1.00 90.62 334 GLU A O 1
ATOM 2668 N N . GLU A 1 335 ? -24.638 11.276 44.684 1.00 91.50 335 GLU A N 1
ATOM 2669 C CA . GLU A 1 335 ? -23.189 11.135 44.880 1.00 91.50 335 GLU A CA 1
ATOM 2670 C C . GLU A 1 335 ? -22.589 10.094 43.918 1.00 91.50 335 GLU A C 1
ATOM 2672 O O . GLU A 1 335 ? -21.539 10.312 43.312 1.00 91.50 335 GLU A O 1
ATOM 2677 N N . ARG A 1 336 ? -23.281 8.966 43.692 1.00 87.25 336 ARG A N 1
ATOM 2678 C CA . ARG A 1 336 ? -22.861 7.969 42.690 1.00 87.25 336 ARG A CA 1
ATOM 2679 C C . ARG A 1 336 ? -22.901 8.525 41.269 1.00 87.25 336 ARG A C 1
ATOM 2681 O O . ARG A 1 336 ? -22.038 8.195 40.456 1.00 87.25 336 ARG A O 1
ATOM 2688 N N . LYS A 1 337 ? -23.902 9.348 40.962 1.00 90.25 337 LYS A N 1
ATOM 2689 C CA . LYS A 1 337 ? -24.043 10.006 39.662 1.00 90.25 337 LYS A CA 1
ATOM 2690 C C . LYS A 1 337 ? -22.965 11.074 39.457 1.00 90.25 337 LYS A C 1
ATOM 2692 O O . LYS A 1 337 ? -22.428 11.165 38.358 1.00 90.25 337 LYS A O 1
ATOM 2697 N N . GLN A 1 338 ? -22.627 11.830 40.497 1.00 92.75 338 GLN A N 1
ATOM 2698 C CA . GLN A 1 338 ? -21.565 12.836 40.501 1.00 92.75 338 GLN A CA 1
ATOM 2699 C C . GLN A 1 338 ? -20.200 12.187 40.291 1.00 92.75 338 GLN A C 1
ATOM 2701 O O . GLN A 1 338 ? -19.553 12.494 39.297 1.00 92.75 338 GLN A O 1
ATOM 2706 N N . LYS A 1 339 ? -19.839 11.171 41.086 1.00 91.88 339 LYS A N 1
ATOM 2707 C CA . LYS A 1 339 ? -18.581 10.421 40.903 1.00 91.88 339 LYS A CA 1
ATOM 2708 C C . LYS A 1 339 ? -18.437 9.844 39.493 1.00 91.88 339 LYS A C 1
ATOM 2710 O O . LYS A 1 339 ? -17.350 9.833 38.925 1.00 91.88 339 LYS A O 1
ATOM 2715 N N . HIS A 1 340 ? -19.531 9.364 38.898 1.00 91.44 340 HIS A N 1
ATOM 2716 C CA . HIS A 1 340 ? -19.509 8.883 37.516 1.00 91.44 340 HIS A CA 1
ATOM 2717 C C . HIS A 1 340 ? -19.245 10.008 36.505 1.00 91.44 340 HIS A C 1
ATOM 2719 O O . HIS A 1 340 ? -18.449 9.824 35.585 1.00 91.44 340 HIS A O 1
ATOM 2725 N N . LYS A 1 341 ? -19.886 11.169 36.681 1.00 91.69 341 LYS A N 1
ATOM 2726 C CA . LYS A 1 341 ? -19.649 12.351 35.844 1.00 91.69 341 LYS A CA 1
ATOM 2727 C C . LYS A 1 341 ? -18.213 12.856 35.983 1.00 91.69 341 LYS A C 1
ATOM 2729 O O . LYS A 1 341 ? -17.583 13.073 34.961 1.00 91.69 341 LYS A O 1
ATOM 2734 N N . GLU A 1 342 ? -17.684 12.940 37.199 1.00 93.25 342 GLU A N 1
ATOM 2735 C CA . GLU A 1 342 ? -16.304 13.363 37.492 1.00 93.25 342 GLU A CA 1
ATOM 2736 C C . GLU A 1 342 ? -15.260 12.430 36.857 1.00 93.25 342 GLU A C 1
ATOM 2738 O O . GLU A 1 342 ? -14.251 12.878 36.313 1.00 93.25 342 GLU A O 1
ATOM 2743 N N . LEU A 1 343 ? -15.505 11.115 36.859 1.00 86.50 343 LEU A N 1
ATOM 2744 C CA . LEU A 1 343 ? -14.644 10.144 36.173 1.00 86.50 343 LEU A CA 1
ATOM 2745 C C . LEU A 1 343 ? -14.687 10.296 34.647 1.00 86.50 343 LEU A C 1
ATOM 2747 O O . LEU A 1 343 ? -13.660 10.161 33.982 1.00 86.50 343 LEU A O 1
ATOM 2751 N N . ILE A 1 344 ? -15.863 10.577 34.079 1.00 87.00 344 ILE A N 1
ATOM 2752 C CA . ILE A 1 344 ? -15.996 10.858 32.643 1.00 87.00 344 ILE A CA 1
ATOM 2753 C C . ILE A 1 344 ? -15.311 12.177 32.300 1.00 87.00 344 ILE A C 1
ATOM 2755 O O . ILE A 1 344 ? -14.626 12.257 31.286 1.00 87.00 344 ILE A O 1
ATOM 2759 N N . GLU A 1 345 ? -15.490 13.195 33.135 1.00 87.25 345 GLU A N 1
ATOM 2760 C CA . GLU A 1 345 ? -14.936 14.530 32.951 1.00 87.25 345 GLU A CA 1
ATOM 2761 C C . GLU A 1 345 ? -13.411 14.515 33.035 1.00 87.25 345 GLU A C 1
ATOM 2763 O O . GLU A 1 345 ? -12.757 15.013 32.125 1.00 87.25 345 GLU A O 1
ATOM 2768 N N . SER A 1 346 ? -12.836 13.825 34.022 1.00 86.69 346 SER A N 1
ATOM 2769 C CA . SER A 1 346 ? -11.382 13.626 34.111 1.00 86.69 346 SER A CA 1
ATOM 2770 C C . SER A 1 346 ? -10.806 12.773 32.972 1.00 86.69 346 SER A C 1
ATOM 2772 O O . SER A 1 346 ? -9.645 12.941 32.611 1.00 86.69 346 SER A O 1
ATOM 2774 N N . SER A 1 347 ? -11.605 11.884 32.369 1.00 80.00 347 SER A N 1
ATOM 2775 C CA . SER A 1 347 ? -11.190 11.067 31.214 1.00 80.00 347 SER A CA 1
ATOM 2776 C C . SER A 1 347 ? -11.454 11.738 29.858 1.00 80.00 347 SER A C 1
ATOM 2778 O O . SER A 1 347 ? -11.029 11.231 28.815 1.00 80.00 347 SER A O 1
ATOM 2780 N N . ARG A 1 348 ? -12.198 12.850 29.828 1.00 85.75 348 ARG A N 1
ATOM 2781 C CA . ARG A 1 348 ? -12.584 13.544 28.599 1.00 85.75 348 ARG A CA 1
ATOM 2782 C C . ARG A 1 348 ? -11.449 14.469 28.177 1.00 85.75 348 ARG A C 1
ATOM 2784 O O . ARG A 1 348 ? -11.161 15.457 28.836 1.00 85.75 348 ARG A O 1
ATOM 2791 N N . LEU A 1 349 ? -10.877 14.178 27.010 1.00 80.12 349 LEU A N 1
ATOM 2792 C CA . LEU A 1 349 ? -9.886 15.033 26.352 1.00 80.12 349 LEU A CA 1
ATOM 2793 C C . LEU A 1 349 ? -10.396 16.480 26.256 1.00 80.12 349 LEU A C 1
ATOM 2795 O O . LEU A 1 349 ? -11.550 16.686 25.834 1.00 80.12 349 LEU A O 1
ATOM 2799 N N . THR A 1 350 ? -9.542 17.446 26.602 1.00 87.94 350 THR A N 1
ATOM 2800 C CA . THR A 1 350 ? -9.887 18.873 26.542 1.00 87.94 350 THR A CA 1
ATOM 2801 C C . THR A 1 350 ? -10.191 19.291 25.100 1.00 87.94 350 THR A C 1
ATOM 2803 O O . THR A 1 350 ? -9.822 18.615 24.132 1.00 87.94 350 THR A O 1
ATOM 2806 N N . GLU A 1 351 ? -10.934 20.384 24.921 1.00 83.62 351 GLU A N 1
ATOM 2807 C CA . GLU A 1 351 ? -11.289 20.856 23.574 1.00 83.62 351 GLU A CA 1
ATOM 2808 C C . GLU A 1 351 ? -10.053 21.268 22.771 1.00 83.62 351 GLU A C 1
ATOM 2810 O O . GLU A 1 351 ? -9.990 20.998 21.570 1.00 83.62 351 GLU A O 1
ATOM 2815 N N . GLU A 1 352 ? -9.037 21.804 23.446 1.00 83.94 352 GLU A N 1
ATOM 2816 C CA . GLU A 1 352 ? -7.744 22.158 22.865 1.00 83.94 352 GLU A CA 1
ATOM 2817 C C . GLU A 1 352 ? -6.953 20.920 22.424 1.00 83.94 352 GLU A C 1
ATOM 2819 O O . GLU A 1 352 ? -6.498 20.862 21.284 1.00 83.94 352 GLU A O 1
ATOM 2824 N N . GLU A 1 353 ? -6.872 19.874 23.251 1.00 85.94 353 GLU A N 1
ATOM 2825 C CA . GLU A 1 353 ? -6.219 18.607 22.884 1.00 85.94 353 GLU A CA 1
ATOM 2826 C C . GLU A 1 353 ? -6.951 17.883 21.747 1.00 85.94 353 GLU A C 1
ATOM 2828 O O . GLU A 1 353 ? -6.335 17.269 20.870 1.00 85.94 353 GLU A O 1
ATOM 2833 N N . ARG A 1 354 ? -8.287 17.964 21.726 1.00 82.94 354 ARG A N 1
ATOM 2834 C CA . ARG A 1 354 ? -9.111 17.397 20.653 1.00 82.94 354 ARG A CA 1
ATOM 2835 C C . ARG A 1 354 ? -8.902 18.148 19.343 1.00 82.94 354 ARG A C 1
ATOM 2837 O O . ARG A 1 354 ? -8.785 17.505 18.297 1.00 82.94 354 ARG A O 1
ATOM 2844 N N . LYS A 1 355 ? -8.844 19.480 19.402 1.00 81.94 355 LYS A N 1
ATOM 2845 C CA . LYS A 1 355 ? -8.567 20.340 18.253 1.00 81.94 355 LYS A CA 1
ATOM 2846 C C . LYS A 1 355 ? -7.145 20.116 17.744 1.00 81.94 355 LYS A C 1
ATOM 2848 O O . LYS A 1 355 ? -6.998 19.807 16.574 1.00 81.94 355 LYS A O 1
ATOM 2853 N N . ALA A 1 356 ? -6.133 20.077 18.609 1.00 83.38 356 ALA A N 1
ATOM 2854 C CA . ALA A 1 356 ? -4.751 19.771 18.231 1.00 83.38 356 ALA A CA 1
ATOM 2855 C C . ALA A 1 356 ? -4.602 18.378 17.590 1.00 83.38 356 ALA A C 1
ATOM 2857 O O . ALA A 1 356 ? -3.885 18.212 16.604 1.00 83.38 356 ALA A O 1
ATOM 2858 N N . LYS A 1 357 ? -5.327 17.365 18.085 1.00 79.50 357 LYS A N 1
ATOM 2859 C CA . LYS A 1 357 ? -5.358 16.025 17.473 1.00 79.50 357 LYS A CA 1
ATOM 2860 C C . LYS A 1 357 ? -6.023 16.023 16.090 1.00 79.50 357 LYS A C 1
ATOM 2862 O O . LYS A 1 357 ? -5.640 15.218 15.241 1.00 79.50 357 LYS A O 1
ATOM 2867 N N . LYS A 1 358 ? -7.012 16.896 15.869 1.00 70.06 358 LYS A N 1
ATOM 2868 C CA . LYS A 1 358 ? -7.709 17.071 14.586 1.00 70.06 358 LYS A CA 1
ATOM 2869 C C . LYS A 1 358 ? -6.882 17.903 13.600 1.00 70.06 358 LYS A C 1
ATOM 2871 O O . LYS A 1 358 ? -6.780 17.520 12.442 1.00 70.06 358 LYS A O 1
ATOM 2876 N N . ASP A 1 359 ? -6.239 18.961 14.074 1.00 69.38 359 ASP A N 1
ATOM 2877 C CA . ASP A 1 359 ? -5.402 19.864 13.285 1.00 69.38 359 ASP A CA 1
ATOM 2878 C C . ASP A 1 359 ? -4.110 19.163 12.842 1.00 69.38 359 ASP A C 1
ATOM 2880 O O . ASP A 1 359 ? -3.753 19.245 11.670 1.00 69.38 359 ASP A O 1
ATOM 2884 N N . ARG A 1 360 ? -3.495 18.340 13.709 1.00 72.44 360 ARG A N 1
ATOM 2885 C CA . ARG A 1 360 ? -2.386 17.441 13.332 1.00 72.44 360 ARG A CA 1
ATOM 2886 C C . ARG A 1 360 ? -2.775 16.477 12.210 1.00 72.44 360 ARG A C 1
ATOM 2888 O O . ARG A 1 360 ? -1.955 16.169 11.360 1.00 72.44 360 ARG A O 1
ATOM 2895 N N . LYS A 1 361 ? -4.026 16.009 12.207 1.00 59.69 361 LYS A N 1
ATOM 2896 C CA . LYS A 1 361 ? -4.548 15.104 11.176 1.00 59.69 361 LYS A CA 1
ATOM 2897 C C . LYS A 1 361 ? -4.834 15.832 9.854 1.00 59.69 361 LYS A C 1
ATOM 2899 O O . LYS A 1 361 ? -4.710 15.225 8.804 1.00 59.69 361 LYS A O 1
ATOM 2904 N N . LEU A 1 362 ? -5.226 17.108 9.896 1.00 51.47 362 LEU A N 1
ATOM 2905 C CA . LEU A 1 362 ? -5.596 17.890 8.708 1.00 51.47 362 LEU A CA 1
ATOM 2906 C C . LEU A 1 362 ? -4.387 18.551 8.020 1.00 51.47 362 LEU A C 1
ATOM 2908 O O . LEU A 1 362 ? -4.378 18.709 6.800 1.00 51.47 362 LEU A O 1
ATOM 2912 N N . GLN A 1 363 ? -3.353 18.915 8.788 1.00 56.69 363 GLN A N 1
ATOM 2913 C CA . GLN A 1 363 ? -2.103 19.476 8.259 1.00 56.69 363 GLN A CA 1
ATOM 2914 C C . GLN A 1 363 ? -1.311 18.488 7.389 1.00 56.69 363 GLN A C 1
ATOM 2916 O O . GLN A 1 363 ? -0.527 18.927 6.553 1.00 56.69 363 GLN A O 1
ATOM 2921 N N . GLU A 1 364 ? -1.538 17.181 7.540 1.00 55.97 364 GLU A N 1
ATOM 2922 C CA . GLU A 1 364 ? -0.911 16.144 6.709 1.00 55.97 364 GLU A CA 1
ATOM 2923 C C . GLU A 1 364 ? -1.534 16.048 5.297 1.00 55.97 364 GLU A C 1
ATOM 2925 O O . GLU A 1 364 ? -0.840 15.654 4.363 1.00 55.97 364 GLU A O 1
ATOM 2930 N N . ASP A 1 365 ? -2.786 16.488 5.106 1.00 49.59 365 ASP A N 1
ATOM 2931 C CA . ASP A 1 365 ? -3.558 16.251 3.870 1.00 49.59 365 ASP A CA 1
ATOM 2932 C C . ASP A 1 365 ? -3.646 17.458 2.916 1.00 49.59 365 ASP A C 1
ATOM 2934 O O . ASP A 1 365 ? -4.153 17.333 1.801 1.00 49.59 365 ASP A O 1
ATOM 2938 N N . THR A 1 366 ? -3.157 18.640 3.304 1.00 45.25 366 THR A N 1
ATOM 2939 C CA . THR A 1 366 ? -3.432 19.874 2.542 1.00 45.25 366 THR A CA 1
ATOM 2940 C C . THR A 1 366 ? -2.170 20.498 1.953 1.00 45.25 366 THR A C 1
ATOM 2942 O O . THR A 1 366 ? -1.753 21.587 2.340 1.00 45.25 366 THR A O 1
ATOM 2945 N N . SER A 1 367 ? -1.551 19.832 0.975 1.00 51.31 367 SER A N 1
ATOM 2946 C CA . SER A 1 367 ? -0.595 20.512 0.100 1.00 51.31 367 SER A CA 1
ATOM 2947 C C . SER A 1 367 ? -0.633 19.972 -1.334 1.00 51.31 367 SER A C 1
ATOM 2949 O O . SER A 1 367 ? -0.346 18.813 -1.599 1.00 51.31 367 SER A O 1
ATOM 2951 N N . GLN A 1 368 ? -0.925 20.894 -2.253 1.00 42.84 368 GLN A N 1
ATOM 2952 C CA . GLN A 1 368 ? -0.489 20.911 -3.650 1.00 42.84 368 GLN A CA 1
ATOM 2953 C C . GLN A 1 368 ? -1.288 20.118 -4.700 1.00 42.84 368 GLN A C 1
ATOM 2955 O O . GLN A 1 368 ? -1.025 18.954 -4.982 1.00 42.84 368 GLN A O 1
ATOM 2960 N N . ILE A 1 369 ? -2.064 20.923 -5.440 1.00 36.62 369 ILE A N 1
ATOM 2961 C CA . ILE A 1 369 ? -2.273 20.855 -6.895 1.00 36.62 369 ILE A CA 1
ATOM 2962 C C . ILE A 1 369 ? -3.215 19.735 -7.346 1.00 36.62 369 ILE A C 1
ATOM 2964 O O . ILE A 1 369 ? -2.949 18.550 -7.167 1.00 36.62 369 ILE A O 1
ATOM 2968 N N . VAL A 1 370 ? -4.299 20.141 -8.015 1.00 43.72 370 VAL A N 1
ATOM 2969 C CA . VAL A 1 370 ? -5.153 19.240 -8.793 1.00 43.72 370 VAL A CA 1
ATOM 2970 C C . VAL A 1 370 ? -4.306 18.690 -9.934 1.00 43.72 370 VAL A C 1
ATOM 2972 O O . VAL A 1 370 ? -3.961 19.399 -10.878 1.00 43.72 370 VAL A O 1
ATOM 2975 N N . LYS A 1 371 ? -3.903 17.433 -9.789 1.00 37.16 371 LYS A N 1
ATOM 2976 C CA . LYS A 1 371 ? -3.223 16.654 -10.816 1.00 37.16 371 LYS A CA 1
ATOM 2977 C C . LYS A 1 371 ? -4.291 15.805 -11.477 1.00 37.16 371 LYS A C 1
ATOM 2979 O O . LYS A 1 371 ? -4.956 15.024 -10.802 1.00 37.16 371 LYS A O 1
ATOM 2984 N N . VAL A 1 372 ? -4.469 15.989 -12.777 1.00 40.56 372 VAL A N 1
ATOM 2985 C CA . VAL A 1 372 ? -5.329 15.119 -13.574 1.00 40.56 372 VAL A CA 1
ATOM 2986 C C . VAL A 1 372 ? -4.510 13.867 -13.868 1.00 40.56 372 VAL A C 1
ATOM 2988 O O . VAL A 1 372 ? -3.551 13.909 -14.634 1.00 40.56 372 VAL A O 1
ATOM 2991 N N . ALA A 1 373 ? -4.815 12.792 -13.148 1.00 47.03 373 ALA A N 1
ATOM 2992 C CA . ALA A 1 373 ? -4.250 11.476 -13.392 1.00 47.03 373 ALA A CA 1
ATOM 2993 C C . ALA A 1 373 ? -5.159 10.740 -14.378 1.00 47.03 373 ALA A C 1
ATOM 2995 O O . ALA A 1 373 ? -6.359 10.651 -14.138 1.00 47.03 373 ALA A O 1
ATOM 2996 N N . VAL A 1 374 ? -4.578 10.212 -15.457 1.00 58.97 374 VAL A N 1
ATOM 2997 C CA . VAL A 1 374 ? -5.298 9.401 -16.453 1.00 58.97 374 VAL A CA 1
ATOM 2998 C C . VAL A 1 374 ? -5.754 8.072 -15.832 1.00 58.97 374 VAL A C 1
ATOM 3000 O O . VAL A 1 374 ? -6.866 7.627 -16.077 1.00 58.97 374 VAL A O 1
ATOM 3003 N N . PHE A 1 375 ? -4.932 7.475 -14.960 1.00 74.62 375 PHE A N 1
ATOM 3004 C CA . PHE A 1 375 ? -5.325 6.401 -14.045 1.00 74.62 375 PHE A CA 1
ATOM 3005 C C . PHE A 1 375 ? -4.378 6.360 -12.832 1.00 74.62 375 PHE A C 1
ATOM 3007 O O . PHE A 1 375 ? -3.241 6.829 -12.901 1.00 74.62 375 PHE A O 1
ATOM 3014 N N . ASN A 1 376 ? -4.844 5.822 -11.702 1.00 84.94 376 ASN A N 1
ATOM 3015 C CA . ASN A 1 376 ? -4.079 5.742 -10.454 1.00 84.94 376 ASN A CA 1
ATOM 3016 C C . ASN A 1 376 ? -3.896 4.283 -10.023 1.00 84.94 376 ASN A C 1
ATOM 3018 O O . ASN A 1 376 ? -4.846 3.505 -10.056 1.00 84.94 376 ASN A O 1
ATOM 3022 N N . MET A 1 377 ? -2.703 3.934 -9.537 1.00 88.69 377 MET A N 1
ATOM 3023 C CA . MET A 1 377 ? -2.426 2.631 -8.926 1.00 88.69 377 MET A CA 1
ATOM 3024 C C . MET A 1 377 ? -2.192 2.794 -7.422 1.00 88.69 377 MET A C 1
ATOM 3026 O O . MET A 1 377 ? -1.375 3.612 -6.998 1.00 88.69 377 MET A O 1
ATOM 3030 N N . VAL A 1 378 ? -2.884 1.988 -6.614 1.00 91.88 378 VAL A N 1
ATOM 3031 C CA . VAL A 1 378 ? -2.732 1.960 -5.153 1.00 91.88 378 VAL A CA 1
ATOM 3032 C C . VAL A 1 378 ? -2.142 0.615 -4.743 1.00 91.88 378 VAL A C 1
ATOM 3034 O O . VAL A 1 378 ? -2.754 -0.424 -4.974 1.00 91.88 378 VAL A O 1
ATOM 3037 N N . ILE A 1 379 ? -0.963 0.638 -4.117 1.00 92.00 379 ILE A N 1
ATOM 3038 C CA . ILE A 1 379 ? -0.300 -0.553 -3.568 1.00 92.00 379 ILE A CA 1
ATOM 3039 C C . ILE A 1 379 ? -0.429 -0.513 -2.046 1.00 92.00 379 ILE A C 1
ATOM 3041 O O . ILE A 1 379 ? -0.110 0.499 -1.418 1.00 92.00 379 ILE A O 1
ATOM 3045 N N . VAL A 1 380 ? -0.887 -1.613 -1.449 1.00 91.69 380 VAL A N 1
ATOM 3046 C CA . VAL A 1 380 ? -1.029 -1.745 0.005 1.00 91.69 380 VAL A CA 1
ATOM 3047 C C . VAL A 1 380 ? -0.378 -3.038 0.466 1.00 91.69 380 VAL A C 1
ATOM 3049 O O . VAL A 1 380 ? -0.793 -4.122 0.072 1.00 91.69 380 VAL A O 1
ATOM 3052 N N . GLU A 1 381 ? 0.610 -2.909 1.346 1.00 89.44 381 GLU A N 1
ATOM 3053 C CA . GLU A 1 381 ? 1.273 -4.021 2.024 1.00 89.44 381 GLU A CA 1
ATOM 3054 C C . GLU A 1 381 ? 0.933 -3.964 3.520 1.00 89.44 381 GLU A C 1
ATOM 3056 O O . GLU A 1 381 ? 0.887 -2.888 4.123 1.00 89.44 381 GLU A O 1
ATOM 3061 N N . GLY A 1 382 ? 0.666 -5.110 4.146 1.00 88.38 382 GLY A N 1
ATOM 3062 C CA . GLY A 1 382 ? 0.347 -5.151 5.570 1.00 88.38 382 GLY A CA 1
ATOM 3063 C C . GLY A 1 382 ? -0.222 -6.484 6.038 1.00 88.38 382 GLY A C 1
ATOM 3064 O O . GLY A 1 382 ? -0.250 -7.470 5.312 1.00 88.38 382 GLY A O 1
ATOM 3065 N N . GLY A 1 383 ? -0.694 -6.517 7.285 1.00 85.56 383 GLY A N 1
ATOM 3066 C CA . GLY A 1 383 ? -1.321 -7.715 7.842 1.00 85.56 383 GLY A CA 1
ATOM 3067 C C . GLY A 1 383 ? -2.706 -8.000 7.234 1.00 85.56 383 GLY A C 1
ATOM 3068 O O . GLY A 1 383 ? -3.430 -7.062 6.882 1.00 85.56 383 GLY A O 1
ATOM 3069 N N . PRO A 1 384 ? -3.160 -9.268 7.221 1.00 85.44 384 PRO A N 1
ATOM 3070 C CA . PRO A 1 384 ? -4.375 -9.695 6.513 1.00 85.44 384 PRO A CA 1
ATOM 3071 C C . PRO A 1 384 ? -5.649 -9.002 7.016 1.00 85.44 384 PRO A C 1
ATOM 3073 O O . PRO A 1 384 ? -6.555 -8.693 6.245 1.00 85.44 384 PRO A O 1
ATOM 3076 N N . LYS A 1 385 ? -5.722 -8.684 8.317 1.00 85.88 385 LYS A N 1
ATOM 3077 C CA . LYS A 1 385 ? -6.850 -7.924 8.885 1.0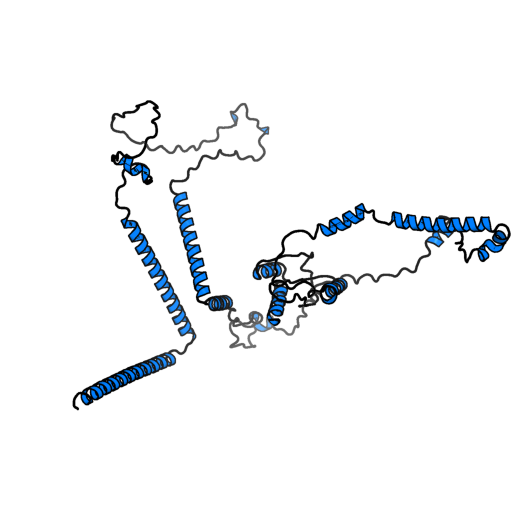0 85.88 385 LYS A CA 1
ATOM 3078 C C . LYS A 1 385 ? -6.901 -6.486 8.364 1.00 85.88 385 LYS A C 1
ATOM 3080 O O . LYS A 1 385 ? -7.991 -5.986 8.102 1.00 85.88 385 LYS A O 1
ATOM 3085 N N . GLY A 1 386 ? -5.743 -5.837 8.229 1.00 86.38 386 GLY A N 1
ATOM 3086 C CA . GLY A 1 386 ? -5.635 -4.472 7.711 1.00 86.38 386 GLY A CA 1
ATOM 3087 C C . GLY A 1 386 ? -5.973 -4.417 6.225 1.00 86.38 386 GLY A C 1
ATOM 3088 O O . GLY A 1 386 ? -6.813 -3.615 5.826 1.00 86.38 386 GLY A O 1
ATOM 3089 N N . ILE A 1 387 ? -5.414 -5.345 5.440 1.00 89.75 387 ILE A N 1
ATOM 3090 C CA . ILE A 1 387 ? -5.702 -5.478 4.005 1.00 89.75 387 ILE A CA 1
ATOM 3091 C C . ILE A 1 387 ? -7.198 -5.718 3.774 1.00 89.75 387 ILE A C 1
ATOM 3093 O O . ILE A 1 387 ? -7.808 -5.011 2.979 1.00 89.75 387 ILE A O 1
ATOM 3097 N N . LYS A 1 388 ? -7.839 -6.623 4.528 1.00 87.38 388 LYS A N 1
ATOM 3098 C CA . LYS A 1 388 ? -9.284 -6.885 4.396 1.00 87.38 388 LYS A CA 1
ATOM 3099 C C . LYS A 1 388 ? -10.144 -5.647 4.676 1.00 87.38 388 LYS A C 1
ATOM 3101 O O . LYS A 1 388 ? -11.111 -5.394 3.960 1.00 87.38 388 LYS A O 1
ATOM 3106 N N . GLN A 1 389 ? -9.803 -4.871 5.707 1.00 91.69 389 GLN A N 1
ATOM 3107 C CA . GLN A 1 389 ? -10.509 -3.623 6.015 1.00 91.69 389 GLN A CA 1
ATOM 3108 C C . GLN A 1 389 ? -10.311 -2.573 4.917 1.00 91.69 389 GLN A C 1
ATOM 3110 O O . GLN A 1 389 ? -11.267 -1.889 4.554 1.00 91.69 389 GLN A O 1
ATOM 3115 N N . TYR A 1 390 ? -9.095 -2.462 4.377 1.00 91.94 390 TYR A N 1
ATOM 3116 C CA . TYR A 1 390 ? -8.777 -1.519 3.308 1.00 91.94 390 TYR A CA 1
ATOM 3117 C C . TYR A 1 390 ? -9.434 -1.910 1.979 1.00 91.94 390 TYR A C 1
ATOM 3119 O O . TYR A 1 390 ? -9.994 -1.061 1.296 1.00 91.94 390 TYR A O 1
ATOM 3127 N N . LYS A 1 391 ? -9.478 -3.204 1.654 1.00 92.75 391 LYS A N 1
ATOM 3128 C CA . LYS A 1 391 ? -10.208 -3.739 0.499 1.00 92.75 391 LYS A CA 1
ATOM 3129 C C . LYS A 1 391 ? -11.693 -3.381 0.562 1.00 92.75 391 LYS A C 1
ATOM 3131 O O . LYS A 1 391 ? -12.230 -2.844 -0.398 1.00 92.75 391 LYS A O 1
ATOM 3136 N N . HIS A 1 392 ? -12.336 -3.592 1.713 1.00 91.88 392 HIS A N 1
ATOM 3137 C CA . HIS A 1 392 ? -13.737 -3.206 1.915 1.00 91.88 392 HIS A CA 1
ATOM 3138 C C . HIS A 1 392 ? -13.938 -1.681 1.845 1.00 91.88 392 HIS A C 1
ATOM 3140 O O . HIS A 1 392 ? -14.961 -1.199 1.363 1.00 91.88 392 HIS A O 1
ATOM 3146 N N . LEU A 1 393 ? -12.954 -0.896 2.302 1.00 94.19 393 LEU A N 1
ATOM 3147 C CA . LEU A 1 393 ? -12.966 0.555 2.132 1.00 94.19 393 LEU A CA 1
ATOM 3148 C C . LEU A 1 393 ? -12.957 0.948 0.646 1.00 94.19 393 LEU A C 1
ATOM 3150 O O . LEU A 1 393 ? -13.816 1.721 0.234 1.00 94.19 393 LEU A O 1
ATOM 3154 N N . MET A 1 394 ? -12.021 0.404 -0.133 1.00 91.62 394 MET A N 1
ATOM 3155 C CA . MET A 1 394 ? -11.802 0.787 -1.530 1.00 91.62 394 MET A CA 1
ATOM 3156 C C . MET A 1 394 ? -12.884 0.273 -2.479 1.00 91.62 394 MET A C 1
ATOM 3158 O O . MET A 1 394 ? -13.272 1.007 -3.376 1.00 91.62 394 MET A O 1
ATOM 3162 N N . LEU A 1 395 ? -13.376 -0.954 -2.293 1.00 90.44 395 LEU A N 1
ATOM 3163 C CA . LEU A 1 395 ? -14.313 -1.575 -3.235 1.00 90.44 395 LEU A CA 1
ATOM 3164 C C . LEU A 1 395 ? -15.787 -1.328 -2.875 1.00 90.44 395 LEU A C 1
ATOM 3166 O O . LEU A 1 395 ? -16.599 -1.105 -3.766 1.00 90.44 395 LEU A O 1
ATOM 3170 N N . ASP A 1 396 ? -16.141 -1.332 -1.583 1.00 91.25 396 ASP A N 1
ATOM 3171 C CA . ASP A 1 396 ? -17.552 -1.316 -1.162 1.00 91.25 396 ASP A CA 1
ATOM 3172 C C . ASP A 1 396 ? -17.999 0.037 -0.592 1.00 91.25 396 ASP A C 1
ATOM 3174 O O . ASP A 1 396 ? -19.109 0.512 -0.874 1.00 91.25 396 ASP A O 1
ATOM 3178 N N . ARG A 1 397 ? -17.156 0.654 0.250 1.00 92.31 397 ARG A N 1
ATOM 3179 C CA . ARG A 1 397 ? -17.520 1.862 1.012 1.00 92.31 397 ARG A CA 1
ATOM 3180 C C . ARG A 1 397 ? -17.344 3.149 0.214 1.00 92.31 397 ARG A C 1
ATOM 3182 O O . ARG A 1 397 ? -18.188 4.031 0.344 1.00 92.31 397 ARG A O 1
ATOM 3189 N N . ILE A 1 398 ? -16.267 3.275 -0.560 1.00 90.31 398 ILE A N 1
ATOM 3190 C CA . ILE A 1 398 ? -16.037 4.445 -1.414 1.00 90.31 398 ILE A CA 1
ATOM 3191 C C . ILE A 1 398 ? -16.874 4.299 -2.686 1.00 90.31 398 ILE A C 1
ATOM 3193 O O . ILE A 1 398 ? -16.792 3.298 -3.393 1.00 90.31 398 ILE A O 1
ATOM 3197 N N . LYS A 1 399 ? -17.698 5.308 -2.971 1.00 88.56 399 LYS A N 1
ATOM 3198 C CA . LYS A 1 399 ? -18.541 5.365 -4.167 1.00 88.56 399 LYS A CA 1
ATOM 3199 C C . LYS A 1 399 ? -17.834 6.170 -5.254 1.00 88.56 399 LYS A C 1
ATOM 3201 O O . LYS A 1 399 ? -18.025 7.373 -5.373 1.00 88.56 399 LYS A O 1
ATOM 3206 N N . TRP A 1 400 ? -16.997 5.491 -6.036 1.00 84.31 400 TRP A N 1
ATOM 3207 C CA . TRP A 1 400 ? -16.175 6.123 -7.078 1.00 84.31 400 TRP A CA 1
ATOM 3208 C C . TRP A 1 400 ? -16.995 6.788 -8.199 1.00 84.31 400 TRP A C 1
ATOM 3210 O O . TRP A 1 400 ? -16.599 7.834 -8.704 1.00 84.31 400 TRP A O 1
ATOM 3220 N N . ASN A 1 401 ? -18.185 6.252 -8.493 1.00 79.38 401 ASN A N 1
ATOM 3221 C CA . ASN A 1 401 ? -19.087 6.747 -9.541 1.00 79.38 401 ASN A CA 1
ATOM 3222 C C . ASN A 1 401 ? -19.979 7.939 -9.123 1.00 79.38 401 ASN A C 1
ATOM 3224 O O . ASN A 1 401 ? -20.779 8.399 -9.930 1.00 79.38 401 ASN A O 1
ATOM 3228 N N . GLU A 1 402 ? -19.927 8.399 -7.868 1.00 75.69 402 GLU A N 1
ATOM 3229 C CA . GLU A 1 402 ? -20.826 9.459 -7.365 1.00 75.69 402 GLU A CA 1
ATOM 3230 C C . GLU A 1 402 ? -20.304 10.877 -7.664 1.00 75.69 402 GLU A C 1
ATOM 3232 O O . GLU A 1 402 ? -21.068 11.842 -7.674 1.00 75.69 402 GLU A O 1
ATOM 3237 N N . ALA A 1 403 ? -19.004 11.015 -7.937 1.00 67.06 403 ALA A N 1
ATOM 3238 C CA . ALA A 1 403 ? -18.414 12.285 -8.340 1.00 67.06 403 ALA A CA 1
ATOM 3239 C C . ALA A 1 403 ? -18.830 12.649 -9.778 1.00 67.06 403 ALA A C 1
ATOM 3241 O O . ALA A 1 403 ? -18.965 11.752 -10.614 1.00 67.06 403 ALA A O 1
ATOM 3242 N N . PRO A 1 404 ? -19.013 13.948 -10.095 1.00 63.41 404 PRO A N 1
ATOM 3243 C CA . PRO A 1 404 ? -19.281 14.362 -11.465 1.00 63.41 404 PRO A CA 1
ATOM 3244 C C . PRO A 1 404 ? -18.165 13.839 -12.382 1.00 63.41 404 PRO A C 1
ATOM 3246 O O . PRO A 1 404 ? -16.991 13.941 -12.007 1.00 63.41 404 PRO A O 1
ATOM 3249 N N . PRO A 1 405 ? -18.508 13.261 -13.548 1.00 61.09 405 PRO A N 1
ATOM 3250 C CA . PRO A 1 405 ? -17.513 12.752 -14.477 1.00 61.09 405 PRO A CA 1
ATOM 3251 C C . PRO A 1 405 ? -16.532 13.870 -14.833 1.00 61.09 405 PRO A C 1
ATOM 3253 O O . PRO A 1 405 ? -16.929 15.006 -15.104 1.00 61.09 405 PRO A O 1
ATOM 3256 N N . GLN A 1 406 ? -15.244 13.542 -14.778 1.00 60.47 406 GLN A N 1
ATOM 3257 C CA . GLN A 1 406 ? -14.170 14.424 -15.224 1.00 60.47 406 GLN A CA 1
ATOM 3258 C C . GLN A 1 406 ? -14.331 14.686 -16.735 1.00 60.47 406 GLN A C 1
ATOM 3260 O O . GLN A 1 406 ? -14.954 13.873 -17.421 1.00 60.47 406 GLN A O 1
ATOM 3265 N N . GLU A 1 407 ? -13.807 15.805 -17.257 1.00 57.38 407 GLU A N 1
ATOM 3266 C CA . GLU A 1 407 ? -14.018 16.253 -18.656 1.00 57.38 407 GLU A CA 1
ATOM 3267 C C . GLU A 1 407 ? -13.720 15.175 -19.725 1.00 57.38 407 GLU A C 1
ATOM 3269 O O . GLU A 1 407 ? -14.267 15.242 -20.824 1.00 57.38 407 GLU A O 1
ATOM 3274 N N . ASP A 1 408 ? -12.939 14.146 -19.379 1.00 56.69 408 ASP A N 1
ATOM 3275 C CA . ASP A 1 408 ? -12.546 13.024 -20.240 1.00 56.69 408 ASP A CA 1
ATOM 3276 C C . ASP A 1 408 ? -13.624 11.925 -20.414 1.00 56.69 408 ASP A C 1
ATOM 3278 O O . ASP A 1 408 ? -13.422 10.972 -21.163 1.00 56.69 408 ASP A O 1
ATOM 3282 N N . GLY A 1 409 ? -14.781 12.024 -19.743 1.00 57.88 409 GLY A N 1
ATOM 3283 C CA . GLY A 1 409 ? -15.951 11.158 -19.981 1.00 57.88 409 GLY A CA 1
ATOM 3284 C C . GLY A 1 409 ? -15.831 9.699 -19.509 1.00 57.88 409 GLY A C 1
ATOM 3285 O O . GLY A 1 409 ? -16.766 8.920 -19.696 1.00 57.88 409 GLY A O 1
ATOM 3286 N N . LEU A 1 410 ? -14.717 9.324 -18.877 1.00 62.88 410 LEU A N 1
ATOM 3287 C CA . LEU A 1 410 ? -14.483 7.984 -18.339 1.00 62.88 410 LEU A CA 1
ATOM 3288 C C . LEU A 1 410 ? -15.076 7.831 -16.925 1.00 62.88 410 LEU A C 1
ATOM 3290 O O . LEU A 1 410 ? -14.875 8.706 -16.077 1.00 62.88 410 LEU A O 1
ATOM 3294 N N . PRO A 1 411 ? -15.800 6.734 -16.634 1.00 68.81 411 PRO A N 1
ATOM 3295 C CA . PRO A 1 411 ? -16.294 6.467 -15.289 1.00 68.81 411 PRO A CA 1
ATOM 3296 C C . PRO A 1 411 ? -15.125 6.137 -14.351 1.00 68.81 411 PRO A C 1
ATOM 3298 O O . PRO A 1 411 ? -14.331 5.237 -14.617 1.00 68.81 411 PRO A O 1
ATOM 3301 N N . ASN A 1 412 ? -15.031 6.853 -13.229 1.00 79.69 412 ASN A N 1
ATOM 3302 C CA . ASN A 1 412 ? -14.047 6.567 -12.188 1.00 79.69 412 ASN A CA 1
ATOM 3303 C C . ASN A 1 412 ? -14.436 5.280 -11.448 1.00 79.69 412 ASN A C 1
ATOM 3305 O O . ASN A 1 412 ? -15.366 5.284 -10.647 1.00 79.69 412 ASN A O 1
ATOM 3309 N N . GLU A 1 413 ? -13.699 4.191 -11.666 1.00 83.12 413 GLU A N 1
ATOM 3310 C CA . GLU A 1 413 ? -13.891 2.912 -10.973 1.00 83.12 413 GLU A CA 1
ATOM 3311 C C . GLU A 1 413 ? -12.605 2.413 -10.296 1.00 83.12 413 GLU A C 1
ATOM 3313 O O . GLU A 1 413 ? -11.490 2.755 -10.685 1.00 83.12 413 GLU A O 1
ATOM 3318 N N . CYS A 1 414 ? -12.755 1.583 -9.260 1.00 88.00 414 CYS A N 1
ATOM 3319 C CA . CYS A 1 414 ? -11.641 0.936 -8.569 1.00 88.00 414 CYS A CA 1
ATOM 3320 C C . CYS A 1 414 ? -11.772 -0.582 -8.700 1.00 88.00 414 CYS A C 1
ATOM 3322 O O . CYS A 1 414 ? -12.766 -1.163 -8.261 1.00 88.00 414 CYS A O 1
ATOM 3324 N N . LYS A 1 415 ? -10.759 -1.223 -9.289 1.00 88.44 415 LYS A N 1
ATOM 3325 C CA . LYS A 1 415 ? -10.694 -2.674 -9.491 1.00 88.44 415 LYS A CA 1
ATOM 3326 C C . LYS A 1 415 ? -9.477 -3.260 -8.781 1.00 88.44 415 LYS A C 1
ATOM 3328 O O . LYS A 1 415 ? -8.416 -2.642 -8.712 1.00 88.44 415 LYS A O 1
ATOM 3333 N N . LEU A 1 416 ? -9.643 -4.464 -8.238 1.00 91.00 416 LEU A N 1
ATOM 3334 C CA . LEU A 1 416 ? -8.548 -5.230 -7.652 1.00 91.00 416 LEU A CA 1
ATOM 3335 C C . LEU A 1 416 ? -7.784 -5.947 -8.768 1.00 91.00 416 LEU A C 1
ATOM 3337 O O . LEU A 1 416 ? -8.341 -6.835 -9.402 1.00 91.00 416 LEU A O 1
ATOM 3341 N N . ILE A 1 417 ? -6.518 -5.581 -8.967 1.00 91.12 417 ILE A N 1
ATOM 3342 C CA . ILE A 1 417 ? -5.650 -6.185 -9.992 1.00 91.12 417 ILE A CA 1
ATOM 3343 C C . ILE A 1 417 ? -4.999 -7.472 -9.470 1.00 91.12 417 ILE A C 1
ATOM 3345 O O . ILE A 1 417 ? -4.976 -8.488 -10.158 1.00 91.12 417 ILE A O 1
ATOM 3349 N N . TRP A 1 418 ? -4.465 -7.438 -8.246 1.00 91.00 418 TRP A N 1
ATOM 3350 C CA . TRP A 1 418 ? -3.741 -8.558 -7.649 1.00 91.00 418 TRP A CA 1
ATOM 3351 C C . TRP A 1 418 ? -3.870 -8.564 -6.121 1.00 91.00 418 TRP A C 1
ATOM 3353 O O . TRP A 1 418 ? -3.868 -7.511 -5.483 1.00 91.00 418 TRP A O 1
ATOM 3363 N N . GLU A 1 419 ? -3.969 -9.760 -5.540 1.00 90.19 419 GLU A N 1
ATOM 3364 C CA . GLU A 1 419 ? -3.937 -10.017 -4.098 1.00 90.19 419 GLU A CA 1
ATOM 3365 C C . GLU A 1 419 ? -3.091 -11.271 -3.858 1.00 90.19 419 GLU A C 1
ATOM 3367 O O . GLU A 1 419 ? -3.356 -12.322 -4.442 1.00 90.19 419 GLU A O 1
ATOM 3372 N N . GLY A 1 420 ? -2.072 -11.167 -3.007 1.00 88.00 420 GLY A N 1
ATOM 3373 C CA . GLY A 1 420 ? -1.190 -12.284 -2.691 1.00 88.00 420 GLY A CA 1
ATOM 3374 C C . GLY A 1 420 ? -0.264 -11.993 -1.517 1.00 88.00 420 GLY A C 1
ATOM 3375 O O . GLY A 1 420 ? -0.266 -10.899 -0.948 1.00 88.00 420 GLY A O 1
ATOM 3376 N N . GLU A 1 421 ? 0.513 -13.004 -1.143 1.00 85.81 421 GLU A N 1
ATOM 3377 C CA . GLU A 1 421 ? 1.501 -12.918 -0.072 1.00 85.81 421 GLU A CA 1
ATOM 3378 C C . GLU A 1 421 ? 2.887 -12.626 -0.655 1.00 85.81 421 GLU A C 1
ATOM 3380 O O . GLU A 1 421 ? 3.266 -13.155 -1.700 1.00 85.81 421 GLU A O 1
ATOM 3385 N N . ILE A 1 422 ? 3.645 -11.777 0.035 1.00 84.88 422 ILE A N 1
ATOM 3386 C CA . ILE A 1 422 ? 5.028 -11.428 -0.300 1.00 84.88 422 ILE A CA 1
ATOM 3387 C C . ILE A 1 422 ? 5.930 -11.789 0.878 1.00 84.88 422 ILE A C 1
ATOM 3389 O O . ILE A 1 422 ? 5.508 -11.722 2.032 1.00 84.88 422 ILE A O 1
ATOM 3393 N N . SER A 1 423 ? 7.175 -12.169 0.594 1.00 79.75 423 SER A N 1
ATOM 3394 C CA . SER A 1 423 ? 8.140 -12.578 1.621 1.00 79.75 423 SER A CA 1
ATOM 3395 C C . SER A 1 423 ? 8.578 -11.416 2.514 1.00 79.75 423 SER A C 1
ATOM 3397 O O . SER A 1 423 ? 8.698 -11.575 3.727 1.00 79.75 423 SER A O 1
ATOM 3399 N N . LEU A 1 424 ? 8.799 -10.240 1.923 1.00 80.00 424 LEU A N 1
ATOM 3400 C CA . LEU A 1 424 ? 9.237 -9.025 2.604 1.00 80.00 424 LEU A CA 1
ATOM 3401 C C . LEU A 1 424 ? 8.422 -7.826 2.121 1.00 80.00 424 LEU A C 1
ATOM 3403 O O . LEU A 1 424 ? 7.968 -7.787 0.981 1.00 80.00 424 LEU A O 1
ATOM 3407 N N . HIS A 1 425 ? 8.262 -6.839 3.001 1.00 81.56 425 HIS A N 1
ATOM 3408 C CA . HIS A 1 425 ? 7.635 -5.567 2.657 1.00 81.56 425 HIS A CA 1
ATOM 3409 C C . HIS A 1 425 ? 8.623 -4.703 1.863 1.00 81.56 425 HIS A C 1
ATOM 3411 O O . HIS A 1 425 ? 9.749 -4.476 2.308 1.00 81.56 425 HIS A O 1
ATOM 3417 N N . ASN A 1 426 ? 8.192 -4.188 0.715 1.00 86.38 426 ASN A N 1
ATOM 3418 C CA . ASN A 1 426 ? 8.981 -3.270 -0.108 1.00 86.38 426 ASN A CA 1
ATOM 3419 C C . ASN A 1 426 ? 8.707 -1.812 0.286 1.00 86.38 426 ASN A C 1
ATOM 3421 O O . ASN A 1 426 ? 9.566 -0.940 0.140 1.00 86.38 426 ASN A O 1
ATOM 3425 N N . PHE A 1 427 ? 7.523 -1.540 0.847 1.00 87.94 427 PHE A N 1
ATOM 3426 C CA . PHE A 1 427 ? 7.095 -0.202 1.240 1.00 87.94 427 PHE A CA 1
ATOM 3427 C C . PHE A 1 427 ? 7.024 -0.062 2.761 1.00 87.94 427 PHE A C 1
ATOM 3429 O O . PHE A 1 427 ? 6.194 -0.660 3.439 1.00 87.94 427 PHE A O 1
ATOM 3436 N N . ARG A 1 428 ? 7.871 0.808 3.322 1.00 83.19 428 ARG A N 1
ATOM 3437 C CA . ARG A 1 428 ? 7.899 1.065 4.774 1.00 83.19 428 ARG A CA 1
ATOM 3438 C C . ARG A 1 428 ? 6.756 1.962 5.261 1.00 83.19 428 ARG A C 1
ATOM 3440 O O . ARG A 1 428 ? 6.355 1.875 6.417 1.00 83.19 428 ARG A O 1
ATOM 3447 N N . PHE A 1 429 ? 6.269 2.856 4.401 1.00 85.00 429 PHE A N 1
ATOM 3448 C CA . PHE A 1 429 ? 5.224 3.827 4.726 1.00 85.00 429 PHE A CA 1
ATOM 3449 C C . PHE A 1 429 ? 4.324 4.063 3.518 1.00 85.00 429 PHE A C 1
ATOM 3451 O O . PHE A 1 429 ? 4.807 4.081 2.385 1.00 85.00 429 PHE A O 1
ATOM 3458 N N . PHE A 1 430 ? 3.045 4.335 3.773 1.00 87.62 430 PHE A N 1
ATOM 3459 C CA . PHE A 1 430 ? 2.124 4.789 2.738 1.00 87.62 430 PHE A CA 1
ATOM 3460 C C . PHE A 1 430 ? 2.531 6.191 2.269 1.00 87.62 430 PHE A C 1
ATOM 3462 O O . PHE A 1 430 ? 2.651 7.112 3.080 1.00 87.62 430 PHE A O 1
ATOM 3469 N N . ARG A 1 431 ? 2.794 6.347 0.969 1.00 88.06 431 ARG A N 1
ATOM 3470 C CA . ARG A 1 431 ? 3.167 7.627 0.356 1.00 88.06 431 ARG A CA 1
ATOM 3471 C C . ARG A 1 431 ? 2.492 7.766 -0.995 1.00 88.06 431 ARG A C 1
ATOM 3473 O O . ARG A 1 431 ? 2.598 6.873 -1.829 1.00 88.06 431 ARG A O 1
ATOM 3480 N N . THR A 1 432 ? 1.902 8.927 -1.234 1.00 88.88 432 THR A N 1
ATOM 3481 C CA . THR A 1 432 ? 1.388 9.290 -2.552 1.00 88.88 432 THR A CA 1
ATOM 3482 C C . THR A 1 432 ? 2.503 9.950 -3.350 1.00 88.88 432 THR A C 1
ATOM 3484 O O . THR A 1 432 ? 3.100 10.935 -2.910 1.00 88.88 432 THR A O 1
ATOM 3487 N N . LYS A 1 433 ? 2.798 9.410 -4.530 1.00 87.00 433 LYS A N 1
ATOM 3488 C CA . LYS A 1 433 ? 3.686 10.032 -5.513 1.00 87.00 433 LYS A CA 1
ATOM 3489 C C . LYS A 1 433 ? 2.940 10.212 -6.818 1.00 87.00 433 LYS A C 1
ATOM 3491 O O . LYS A 1 433 ? 2.066 9.426 -7.156 1.00 87.00 433 LYS A O 1
ATOM 3496 N N . THR A 1 434 ? 3.305 11.261 -7.535 1.00 87.38 434 THR A N 1
ATOM 3497 C CA . THR A 1 434 ? 2.687 11.614 -8.808 1.00 87.38 434 THR A CA 1
ATOM 3498 C C . THR A 1 434 ? 3.777 11.763 -9.838 1.00 87.38 434 THR A C 1
ATOM 3500 O O . THR A 1 434 ? 4.758 12.465 -9.583 1.00 87.38 434 THR A O 1
ATOM 3503 N N . PHE A 1 435 ? 3.578 11.127 -10.976 1.00 85.12 435 PHE A N 1
ATOM 3504 C CA . PHE A 1 435 ? 4.547 11.042 -12.055 1.00 85.12 435 PHE A CA 1
ATOM 3505 C C . PHE A 1 435 ? 3.952 11.684 -13.301 1.00 85.12 435 PHE A C 1
ATOM 3507 O O . PHE A 1 435 ? 2.729 11.785 -13.415 1.00 85.12 435 PHE A O 1
ATOM 3514 N N . LYS A 1 436 ? 4.809 12.170 -14.200 1.00 82.75 436 LYS A N 1
ATOM 3515 C CA . LYS A 1 436 ? 4.355 12.788 -15.454 1.00 82.75 436 LYS A CA 1
ATOM 3516 C C . LYS A 1 436 ? 4.281 11.780 -16.594 1.00 82.75 436 LYS A C 1
ATOM 3518 O O . LYS A 1 436 ? 3.517 11.996 -17.527 1.00 82.75 436 LYS A O 1
ATOM 3523 N N . ALA A 1 437 ? 5.076 10.715 -16.523 1.00 83.19 437 ALA A N 1
ATOM 3524 C CA . ALA A 1 437 ? 5.173 9.701 -17.561 1.00 83.19 437 ALA A CA 1
ATOM 3525 C C . ALA A 1 437 ? 5.311 8.289 -16.973 1.00 83.19 437 ALA A C 1
ATOM 3527 O O . ALA A 1 437 ? 5.876 8.101 -15.895 1.00 83.19 437 ALA A O 1
ATOM 3528 N N . ASP A 1 438 ? 4.852 7.288 -17.727 1.00 85.19 438 ASP A N 1
ATOM 3529 C CA . ASP A 1 438 ? 4.845 5.876 -17.317 1.00 85.19 438 ASP A CA 1
ATOM 3530 C C . ASP A 1 438 ? 6.238 5.321 -16.999 1.00 85.19 438 ASP A C 1
ATOM 3532 O O . ASP A 1 438 ? 6.387 4.490 -16.101 1.00 85.19 438 ASP A O 1
ATOM 3536 N N . TYR A 1 439 ? 7.268 5.765 -17.725 1.00 85.38 439 TYR A N 1
ATOM 3537 C CA . TYR A 1 439 ? 8.632 5.277 -17.510 1.00 85.38 439 TYR A CA 1
ATOM 3538 C C . TYR A 1 439 ? 9.178 5.699 -16.137 1.00 85.38 439 TYR A C 1
ATOM 3540 O O . TYR A 1 439 ? 9.895 4.923 -15.513 1.00 85.38 439 TYR A O 1
ATOM 3548 N N . GLU A 1 440 ? 8.792 6.879 -15.630 1.00 88.38 440 GLU A N 1
ATOM 3549 C CA . GLU A 1 440 ? 9.216 7.371 -14.311 1.00 88.38 440 GLU A CA 1
ATOM 3550 C C . GLU A 1 440 ? 8.610 6.519 -13.187 1.00 88.38 440 GLU A C 1
ATOM 3552 O O . GLU A 1 440 ? 9.262 6.241 -12.178 1.00 88.38 440 GLU A O 1
ATOM 3557 N N . VAL A 1 441 ? 7.357 6.077 -13.369 1.00 89.56 441 VAL A N 1
ATOM 3558 C CA . VAL A 1 441 ? 6.674 5.168 -12.437 1.00 89.56 441 VAL A CA 1
ATOM 3559 C C . VAL A 1 441 ? 7.410 3.834 -12.390 1.00 89.56 441 VAL A C 1
ATOM 3561 O O . VAL A 1 441 ? 7.694 3.309 -11.311 1.00 89.56 441 VAL A O 1
ATOM 3564 N N . ARG A 1 442 ? 7.744 3.301 -13.569 1.00 88.81 442 ARG A N 1
ATOM 3565 C CA . ARG A 1 442 ? 8.442 2.027 -13.707 1.00 88.81 442 ARG A CA 1
ATOM 3566 C C . ARG A 1 442 ? 9.836 2.073 -13.090 1.00 88.81 442 ARG A C 1
ATOM 3568 O O . ARG A 1 442 ? 10.141 1.204 -12.285 1.00 88.81 442 ARG A O 1
ATOM 3575 N N . GLU A 1 443 ? 10.639 3.087 -13.400 1.00 89.88 443 GLU A N 1
ATOM 3576 C CA . GLU A 1 443 ? 11.981 3.264 -12.830 1.00 89.88 443 GLU A CA 1
ATOM 3577 C C . GLU A 1 443 ? 11.928 3.364 -11.298 1.00 89.88 443 GLU A C 1
ATOM 3579 O O . GLU A 1 443 ? 12.708 2.724 -10.590 1.00 89.88 443 GLU A O 1
ATOM 3584 N N . PHE A 1 444 ? 10.948 4.102 -10.762 1.00 91.69 444 PHE A N 1
ATOM 3585 C CA . PHE A 1 444 ? 10.756 4.210 -9.320 1.00 91.69 444 PHE A CA 1
ATOM 3586 C C . PHE A 1 444 ? 10.426 2.859 -8.667 1.00 91.69 444 PHE A C 1
ATOM 3588 O O . PHE A 1 444 ? 10.985 2.531 -7.619 1.00 91.69 444 PHE A O 1
ATOM 3595 N N . LEU A 1 445 ? 9.530 2.073 -9.269 1.00 91.06 445 LEU A N 1
ATOM 3596 C CA . LEU A 1 445 ? 9.123 0.766 -8.749 1.00 91.06 445 LEU A CA 1
ATOM 3597 C C . LEU A 1 445 ? 10.197 -0.311 -8.952 1.00 91.06 445 LEU A C 1
ATOM 3599 O O . LEU A 1 445 ? 10.374 -1.153 -8.074 1.00 91.06 445 LEU A O 1
ATOM 3603 N N . GLU A 1 446 ? 10.945 -0.275 -10.056 1.00 90.81 446 GLU A N 1
ATOM 3604 C CA . GLU A 1 446 ? 12.113 -1.133 -10.287 1.00 90.81 446 GLU A CA 1
ATOM 3605 C C . GLU A 1 446 ? 13.213 -0.861 -9.257 1.00 90.81 446 GLU A C 1
ATOM 3607 O O . GLU A 1 446 ? 13.783 -1.810 -8.721 1.00 90.81 446 GLU A O 1
ATOM 3612 N N . GLY A 1 447 ? 13.420 0.403 -8.867 1.00 89.88 447 GLY A N 1
ATOM 3613 C CA . GLY A 1 447 ? 14.305 0.766 -7.755 1.00 89.88 447 GLY A CA 1
ATOM 3614 C C . GLY A 1 447 ? 13.905 0.157 -6.402 1.00 89.88 447 GLY A C 1
ATOM 3615 O O . GLY A 1 447 ? 14.734 0.078 -5.498 1.00 89.88 447 GLY A O 1
ATOM 3616 N N . MET A 1 448 ? 12.657 -0.301 -6.259 1.00 88.25 448 MET A N 1
ATOM 3617 C CA . MET A 1 448 ? 12.145 -1.021 -5.085 1.00 88.25 448 MET A CA 1
ATOM 3618 C C . MET A 1 448 ? 11.912 -2.521 -5.353 1.00 88.25 448 MET A C 1
ATOM 3620 O O . MET A 1 448 ? 11.371 -3.207 -4.494 1.00 88.25 448 MET A O 1
ATOM 3624 N N . GLY A 1 449 ? 12.285 -3.038 -6.530 1.00 88.81 449 GLY A N 1
ATOM 3625 C CA . GLY A 1 449 ? 12.110 -4.448 -6.907 1.00 88.81 449 GLY A CA 1
ATOM 3626 C C . GLY A 1 449 ? 10.687 -4.852 -7.325 1.00 88.81 449 GLY A C 1
ATOM 3627 O O . GLY A 1 449 ? 10.426 -6.028 -7.568 1.00 88.81 449 GLY A O 1
ATOM 3628 N N . VAL A 1 450 ? 9.763 -3.897 -7.459 1.00 91.31 450 VAL A N 1
ATOM 3629 C CA . VAL A 1 450 ? 8.322 -4.131 -7.685 1.00 91.31 450 VAL A CA 1
ATOM 3630 C C . VAL A 1 450 ? 7.810 -3.570 -9.018 1.00 91.31 450 VAL A C 1
ATOM 3632 O O . VAL A 1 450 ? 6.623 -3.293 -9.183 1.00 91.31 450 VAL A O 1
ATOM 3635 N N 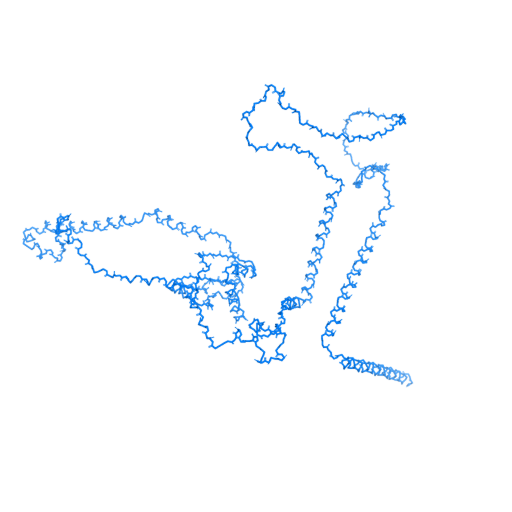. GLY A 1 451 ? 8.690 -3.423 -10.013 1.00 89.12 451 GLY A N 1
ATOM 3636 C CA . GLY A 1 451 ? 8.328 -2.905 -11.344 1.00 89.12 451 GLY A CA 1
ATOM 3637 C C . GLY A 1 451 ? 7.219 -3.699 -12.052 1.00 89.12 451 GLY A C 1
ATOM 3638 O O . GLY A 1 451 ? 6.441 -3.141 -12.823 1.00 89.12 451 GLY A O 1
ATOM 3639 N N . HIS A 1 452 ? 7.085 -4.990 -11.740 1.00 90.25 452 HIS A N 1
ATOM 3640 C CA . HIS A 1 452 ? 6.066 -5.871 -12.311 1.00 90.25 452 HIS A CA 1
ATOM 3641 C C . HIS A 1 452 ? 4.627 -5.495 -11.914 1.00 90.25 452 HIS A C 1
ATOM 3643 O O . HIS A 1 452 ? 3.708 -5.771 -12.684 1.00 90.25 452 HIS A O 1
ATOM 3649 N N . TYR A 1 453 ? 4.414 -4.811 -10.782 1.00 90.94 453 TYR A N 1
ATOM 3650 C CA . TYR A 1 453 ? 3.080 -4.341 -10.384 1.00 90.94 453 TYR A CA 1
ATOM 3651 C C . TYR A 1 453 ? 2.505 -3.333 -11.381 1.00 90.94 453 TYR A C 1
ATOM 3653 O O . TYR A 1 453 ? 1.323 -3.395 -11.713 1.00 90.94 453 TYR A O 1
ATOM 3661 N N . TRP A 1 454 ? 3.351 -2.445 -11.909 1.00 90.44 454 TRP A N 1
ATOM 3662 C CA . TRP A 1 454 ? 2.930 -1.458 -12.901 1.00 90.44 454 TRP A CA 1
ATOM 3663 C C . TRP A 1 454 ? 2.554 -2.103 -14.232 1.00 90.44 454 TRP A C 1
ATOM 3665 O O . TRP A 1 454 ? 1.545 -1.740 -14.828 1.00 90.44 454 TRP A O 1
ATOM 3675 N N . ASN A 1 455 ? 3.316 -3.109 -14.668 1.00 89.06 455 ASN A N 1
ATOM 3676 C CA . ASN A 1 455 ? 3.007 -3.846 -15.893 1.00 89.06 455 ASN A CA 1
ATOM 3677 C C . ASN A 1 455 ? 1.660 -4.579 -15.779 1.00 89.06 455 ASN A C 1
ATOM 3679 O O . ASN A 1 455 ? 0.862 -4.538 -16.713 1.00 89.06 455 ASN A O 1
ATOM 3683 N N . ALA A 1 456 ? 1.385 -5.204 -14.628 1.00 88.94 456 ALA A N 1
ATOM 3684 C CA . ALA A 1 456 ? 0.108 -5.867 -14.369 1.00 88.94 456 ALA A CA 1
ATOM 3685 C C . ALA A 1 456 ? -1.065 -4.875 -14.373 1.00 88.94 456 ALA A C 1
ATOM 3687 O O . ALA A 1 456 ? -2.093 -5.139 -14.992 1.00 88.94 456 ALA A O 1
ATOM 3688 N N . ALA A 1 457 ? -0.895 -3.712 -13.735 1.00 89.19 457 ALA A N 1
ATOM 3689 C CA . ALA A 1 457 ? -1.906 -2.659 -13.734 1.00 89.19 457 ALA A CA 1
ATOM 3690 C C . ALA A 1 457 ? -2.186 -2.131 -15.145 1.00 89.19 457 ALA A C 1
ATOM 3692 O O . ALA A 1 457 ? -3.344 -2.007 -15.528 1.00 89.19 457 ALA A O 1
ATOM 3693 N N . LYS A 1 458 ? -1.135 -1.868 -15.927 1.00 86.12 458 LYS A N 1
ATOM 3694 C CA . LYS A 1 458 ? -1.262 -1.342 -17.287 1.00 86.12 458 LYS A CA 1
ATOM 3695 C C . LYS A 1 458 ? -1.947 -2.331 -18.230 1.00 86.12 458 LYS A C 1
ATOM 3697 O O . LYS A 1 458 ? -2.892 -1.950 -18.902 1.00 86.12 458 LYS A O 1
ATOM 3702 N N . THR A 1 459 ? -1.555 -3.605 -18.182 1.00 85.62 459 THR A N 1
ATOM 3703 C CA . THR A 1 459 ? -2.197 -4.670 -18.977 1.00 85.62 459 THR A CA 1
ATOM 3704 C C . THR A 1 459 ? -3.696 -4.758 -18.677 1.00 85.62 459 THR A C 1
ATOM 3706 O O . THR A 1 459 ? -4.512 -4.841 -19.583 1.00 85.62 459 THR A O 1
ATOM 3709 N N . HIS A 1 460 ? -4.075 -4.663 -17.399 1.00 82.31 460 HIS A N 1
ATOM 3710 C CA . HIS A 1 460 ? -5.480 -4.699 -16.998 1.00 82.31 460 HIS A CA 1
ATOM 3711 C C . HIS A 1 460 ? -6.270 -3.462 -17.475 1.00 82.31 460 HIS A C 1
ATOM 3713 O O . HIS A 1 460 ? -7.477 -3.553 -17.704 1.00 82.31 460 HIS A O 1
ATOM 3719 N N . VAL A 1 461 ? -5.631 -2.294 -17.580 1.00 75.44 461 VAL A N 1
ATOM 3720 C CA . VAL A 1 461 ? -6.262 -1.091 -18.146 1.00 75.44 461 VAL A CA 1
ATOM 3721 C C . VAL A 1 461 ? -6.431 -1.247 -19.657 1.00 75.44 461 VAL A C 1
ATOM 3723 O O . VAL A 1 461 ? -7.513 -0.964 -20.157 1.00 75.44 461 VAL A O 1
ATOM 3726 N N . ASP A 1 462 ? -5.414 -1.752 -20.357 1.00 61.72 462 ASP A N 1
ATOM 3727 C CA . ASP A 1 462 ? -5.448 -1.960 -21.809 1.00 61.72 462 ASP A CA 1
ATOM 3728 C C . ASP A 1 462 ? -6.499 -3.011 -22.229 1.00 61.72 462 ASP A C 1
ATOM 3730 O O . ASP A 1 462 ? -7.103 -2.860 -23.280 1.00 61.72 462 ASP A O 1
ATOM 3734 N N . ASP A 1 463 ? -6.783 -4.026 -21.402 1.00 59.31 463 ASP A N 1
ATOM 3735 C CA . ASP A 1 463 ? -7.851 -5.016 -21.654 1.00 59.31 463 ASP A CA 1
ATOM 3736 C C . ASP A 1 463 ? -9.279 -4.459 -21.451 1.00 59.31 463 ASP A C 1
ATOM 3738 O O . ASP A 1 463 ? -10.266 -5.096 -21.831 1.00 59.31 463 ASP A O 1
ATOM 3742 N N . ALA A 1 464 ? -9.419 -3.304 -20.792 1.00 53.94 464 ALA A N 1
ATOM 3743 C CA . ALA A 1 464 ? -10.712 -2.685 -20.497 1.00 53.94 464 ALA A CA 1
ATOM 3744 C C . ALA A 1 464 ? -11.184 -1.692 -21.581 1.00 53.94 464 ALA A C 1
ATOM 3746 O O . ALA A 1 464 ? -12.325 -1.224 -21.496 1.00 53.94 464 ALA A O 1
ATOM 3747 N N . PHE A 1 465 ? -10.340 -1.398 -22.578 1.00 41.12 465 PHE A N 1
ATOM 3748 C CA . PHE A 1 465 ? -10.585 -0.484 -23.703 1.00 41.12 465 PHE A CA 1
ATOM 3749 C C . PHE A 1 465 ? -10.348 -1.178 -25.044 1.00 41.12 465 PHE A C 1
ATOM 3751 O O . PHE A 1 465 ? -10.994 -0.750 -26.031 1.00 41.12 465 PHE A O 1
#

Organism: NCBI:txid261099